Protein AF-A0AAW2Z4I3-F1 (afdb_monomer_lite)

Radius of gyration: 27.75 Å; chains: 1; bounding box: 62×58×87 Å

Foldseek 3Di:
DFDADWDFDPVPCLVVVVVPPDDPPDDDDDPPPADWQWDQDPVRDTDTDDDDDDDDDDPDQKHWHWDADPVRDIAIEIEGGEEFLVRCLVVCLPCVRIDDPLHDNDDDPRSLVRRLVVLLVSLVCCCPVVVHLAYEYEYADDPPRVVVSQCSNLPPDCDRSHQEYEYHNVQDFDWDWDQRNNHTHIYGYQGDDPQWDADWDFDADPVVSHTDDGPPQFDDDDDDDDLPVPDDPPDGGHGTDGDDPPDDDDPVVVVVVVVVQVVCCQQAVVVPPFGLFDFLFWAFLPDPDLLLVVQLLFLLLQVLVQVVCVVVVHARAQKEKDQSLQQDQPAPQNRVCSVVVGITRDGLNSLCVRRVDAAQDSPRGSLTHHFFFKFKFKWFLLLVQLVVLVLVVQCPPVVCVNPRNMHMHPQWDWDADPQADHSDADPSHRTYQIGGLNHGSVLDDRIHMYMYGQVVQSVVQCVCVVVVNPRHIFGHHPVRHGDPGTHGDSHHSSSSSSNSNNVCRVVVVNPPSRPPSCPPCCVNRVPRVVVVVPVVVPVPPDDDDDDDDDDVVPVVVVVVVVVVVVVD

InterPro domains:
  IPR006179 5'-Nucleotidase/apyrase [PTHR11575] (58-346)
  IPR029052 Metallo-dependent phosphatase-like [G3DSA:3.60.21.10] (2-268)
  IPR029052 Metallo-dependent phosphatase-like [SSF56300] (58-266)

Organism: NCBI:txid1008807

Secondary structure (DSSP, 8-state):
-----EEEPGGGHHHHHTT-TT-TTS--------S--PEEPTTS-EE-PPP---------SEEEEEEE-TTSPEEEEEEEEEE-HHHHHHHHTT-TTEEETT--SS--HHHHHHHHHHHHHHHHHHHHTS--SEEEEEEE--TTHHHHHHHHHHTT-SS-S-SEEE--SS--EEEEEEEETTEEEEEEEE-STTSEEE---EEEETTTTEEEEETTS-----S--S-GGG--TTPPPPSEEE--TTSPPPHHHHHHHHHHHHHHIIIIITTTT--TT-EEEEE----SSHHHHHHHHHHHHHHHHHHHHHHTTPPPPSEEEEETTTS----HHHHHHHHH-S-EEEEHHHHHHHS------S---TT--SSPEEEEEEEEHHHHHHHHHHHHHHHHSTTTHHHH-EEE-TTEEEEE-TTPBTT--STTBSEEEEEETTEEGGGS-SEEEEEEEHHHHHHHHHHHHHTTTSS----B-TT--B-SSPEEEEEEHHHHHHHHHHHHHHHT-TTTTTS-----HHHH-TTHHHHHHHHTTTGGG---------GGGTHHHHHHHHHHHS--

Sequence (568 aa):
MVLSNILFDEQCKHFEDITRPGSDDYIPSRASINKKKVIIGEDGSVTSPPQENKESSLIVPHVLKELTDSRGRTLKVGIIGMFGPNAAQFSAAYRKCIHFDSIKRKRSRKAWRDYVSKTKQVANDLRKKYNAHIIIMLAHSGEPEDNNLMTAIHKGEKKPIVDVHISSHTHHIYLIKKKVKGQNVYVHQAGPFATNLGVLQFEFDYTKGHITNLLNEQVPIKDHYYPAALSVPNQLYPIRLPITSDLQKDPEYDSLINKYRDMVDESFLQNVNFKYSSVIGEMPTNWTNKYQLAQYVNDCLLNETNAELMASNYDPIHVFIVALGAVRTEVPSLRASNVTGGPVTFQFSDAYRMLGIGYLTPEVSNTVLPGDPVSHFYIHRREFHAFVTAARLLAQLAPVKDRYTLSFSSSLDYKENKWGIPLLNNRFGKVYDLQINHVDYDHLPEFIHIGMPGWLTRFFSEIGEHTFGLINIYFRDRQGRRLQNAIRSDLRDYILFSKCIMKHTERGDLKESAHHAKLNVEQQYPEASSAEKTSLSDAAMAAATPEAAPEDVIDAALDDIQMTLLNQ

Structure (mmCIF, N/CA/C/O backbone):
data_AF-A0AAW2Z4I3-F1
#
_entry.id   AF-A0AAW2Z4I3-F1
#
loop_
_atom_site.group_PDB
_atom_site.id
_atom_site.type_symbol
_atom_site.label_atom_id
_atom_site.label_alt_id
_atom_site.label_comp_id
_atom_site.label_asym_id
_atom_site.label_entity_id
_atom_site.label_seq_id
_atom_site.pdbx_PDB_ins_code
_atom_site.Cartn_x
_atom_site.Cartn_y
_atom_site.Cartn_z
_atom_site.occupancy
_atom_site.B_iso_or_equiv
_atom_site.auth_seq_id
_atom_site.auth_comp_id
_atom_site.auth_asym_id
_atom_site.auth_atom_id
_atom_site.pdbx_PDB_model_num
ATOM 1 N N . MET A 1 1 ? -3.180 -8.024 17.837 1.00 25.75 1 MET A N 1
ATOM 2 C CA . MET A 1 1 ? -3.373 -8.464 16.437 1.00 25.75 1 MET A CA 1
ATOM 3 C C . MET A 1 1 ? -4.820 -8.871 16.250 1.00 25.75 1 MET A C 1
ATOM 5 O O . MET A 1 1 ? -5.333 -9.637 17.052 1.00 25.75 1 MET A O 1
ATOM 9 N N . VAL A 1 2 ? -5.485 -8.280 15.264 1.00 22.94 2 VAL A N 1
ATOM 10 C CA . VAL A 1 2 ? -6.930 -8.382 15.023 1.00 22.94 2 VAL A CA 1
ATOM 11 C C . VAL A 1 2 ? -7.123 -9.347 13.870 1.00 22.94 2 VAL A C 1
ATOM 13 O O . VAL A 1 2 ? -6.634 -9.082 12.777 1.00 22.94 2 VAL A O 1
ATOM 16 N N . LEU A 1 3 ? -7.803 -10.460 14.115 1.00 28.25 3 LEU A N 1
ATOM 17 C CA . LEU A 1 3 ? -8.168 -11.423 13.084 1.00 28.25 3 LEU A CA 1
ATOM 18 C C . LEU A 1 3 ? -9.689 -11.558 13.097 1.00 28.25 3 LEU A C 1
ATOM 20 O O . LEU A 1 3 ? -10.280 -11.908 14.114 1.00 28.25 3 LEU A O 1
ATOM 24 N N . SER A 1 4 ? -10.316 -11.226 11.973 1.00 30.27 4 SER A N 1
ATOM 25 C CA . SER A 1 4 ? -11.691 -11.614 11.653 1.00 30.27 4 SER A CA 1
ATOM 26 C C . SER A 1 4 ? -11.694 -12.959 10.928 1.00 30.27 4 SER A C 1
ATOM 28 O O . SER A 1 4 ? -10.653 -13.356 10.419 1.00 30.27 4 SER A O 1
ATOM 30 N N . ASN A 1 5 ? -12.866 -13.593 10.819 1.00 36.28 5 ASN A N 1
ATOM 31 C CA . ASN A 1 5 ? -13.158 -14.876 10.154 1.00 36.28 5 ASN A CA 1
ATOM 32 C C . ASN A 1 5 ? -12.351 -15.157 8.872 1.00 36.28 5 ASN A C 1
ATOM 34 O O . ASN A 1 5 ? -12.818 -14.899 7.760 1.00 36.28 5 ASN A O 1
ATOM 38 N N . ILE A 1 6 ? -11.157 -15.716 9.046 1.00 40.59 6 ILE A N 1
ATOM 39 C CA . ILE A 1 6 ? -10.349 -16.320 7.994 1.00 40.59 6 ILE A CA 1
ATOM 40 C C . ILE A 1 6 ? -10.514 -17.824 8.167 1.00 40.59 6 ILE A C 1
ATOM 42 O O . ILE A 1 6 ? -10.167 -18.366 9.216 1.00 40.59 6 ILE A O 1
ATOM 46 N N . LEU A 1 7 ? -11.077 -18.482 7.158 1.00 37.00 7 LEU A N 1
ATOM 47 C CA . LEU A 1 7 ? -11.065 -19.939 7.077 1.00 37.00 7 LEU A CA 1
ATOM 48 C C . LEU A 1 7 ? -9.800 -20.358 6.324 1.00 37.00 7 LEU A C 1
ATOM 50 O O . LEU A 1 7 ? -9.548 -19.849 5.230 1.00 37.00 7 LEU A O 1
ATOM 54 N N . PHE A 1 8 ? -9.023 -21.253 6.934 1.00 40.66 8 PHE A N 1
ATOM 55 C CA . PHE A 1 8 ? -7.874 -21.918 6.323 1.00 40.66 8 PHE A CA 1
ATOM 56 C C . PHE A 1 8 ? -8.314 -23.307 5.846 1.00 40.66 8 PHE A C 1
ATOM 58 O O . PHE A 1 8 ? -8.996 -24.017 6.581 1.00 40.66 8 PHE A O 1
ATOM 65 N N . ASP A 1 9 ? -7.960 -23.668 4.615 1.00 36.78 9 ASP A N 1
ATOM 66 C CA . ASP A 1 9 ? -8.245 -24.987 4.036 1.00 36.78 9 ASP A CA 1
ATOM 67 C C . ASP A 1 9 ? -7.184 -26.022 4.475 1.00 36.78 9 ASP A C 1
ATOM 69 O O . ASP A 1 9 ? -6.017 -25.661 4.656 1.00 36.78 9 ASP A O 1
ATOM 73 N N . GLU A 1 10 ? -7.541 -27.308 4.574 1.00 38.22 10 GLU A N 1
ATOM 74 C CA . GLU A 1 10 ? -6.614 -28.425 4.857 1.00 38.22 10 GLU A CA 1
ATOM 75 C C . GLU A 1 10 ? -5.487 -28.535 3.813 1.00 38.22 10 GLU A C 1
ATOM 77 O O . GLU A 1 10 ? -4.420 -29.086 4.092 1.00 38.22 10 GLU A O 1
ATOM 82 N N . GLN A 1 11 ? -5.674 -27.963 2.620 1.00 35.94 11 GLN A N 1
ATOM 83 C CA . GLN A 1 11 ? -4.635 -27.870 1.587 1.00 35.94 11 GLN A CA 1
ATOM 84 C C . GLN A 1 11 ? -3.520 -26.849 1.911 1.00 35.94 11 GLN A C 1
ATOM 86 O O . GLN A 1 11 ? -2.558 -26.729 1.155 1.00 35.94 11 GLN A O 1
ATOM 91 N N . CYS A 1 12 ? -3.599 -26.133 3.040 1.00 45.28 12 CYS A N 1
ATOM 92 C CA . CYS A 1 12 ? -2.652 -25.082 3.445 1.00 45.28 12 CYS A CA 1
ATOM 93 C C . CYS A 1 12 ? -1.564 -25.547 4.422 1.00 45.28 12 CYS A C 1
ATOM 95 O O . CYS A 1 12 ? -0.976 -24.713 5.115 1.00 45.28 12 CYS A O 1
ATOM 97 N N . LYS A 1 13 ? -1.266 -26.853 4.466 1.00 43.16 13 LYS A N 1
ATOM 98 C CA . LYS A 1 13 ? -0.277 -27.458 5.383 1.00 43.16 13 LYS A CA 1
ATOM 99 C C . LYS A 1 13 ? 1.101 -26.780 5.388 1.00 43.16 13 LYS A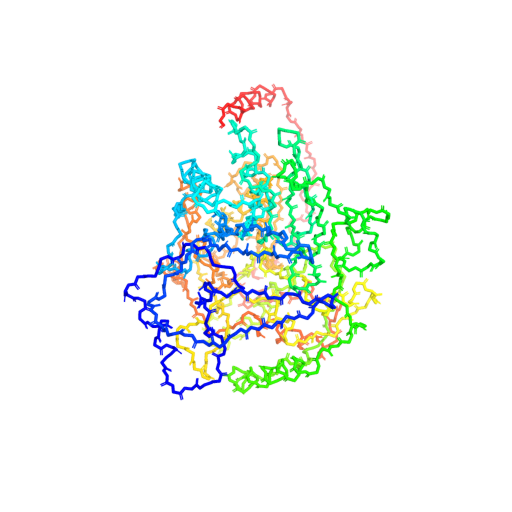 C 1
ATOM 101 O O . LYS A 1 13 ? 1.796 -26.849 6.389 1.00 43.16 13 LYS A O 1
ATOM 106 N N . HIS A 1 14 ? 1.479 -26.049 4.337 1.00 42.34 14 HIS A N 1
ATOM 107 C CA . HIS A 1 14 ? 2.747 -25.310 4.309 1.00 42.34 14 HIS A CA 1
ATOM 108 C C . HIS A 1 14 ? 2.856 -24.163 5.324 1.00 42.34 14 HIS A C 1
ATOM 110 O O . HIS A 1 14 ? 3.958 -23.896 5.785 1.00 42.34 14 HIS A O 1
ATOM 116 N N . PHE A 1 15 ? 1.760 -23.508 5.728 1.00 36.00 15 PHE A N 1
ATOM 117 C CA . PHE A 1 15 ? 1.852 -22.472 6.772 1.00 36.00 15 PHE A CA 1
ATOM 118 C C . PHE A 1 15 ? 2.006 -23.070 8.178 1.00 36.00 15 PHE A C 1
ATOM 120 O O . PHE A 1 15 ? 2.643 -22.451 9.024 1.00 36.00 15 PHE A O 1
ATOM 127 N N . GLU A 1 16 ? 1.478 -24.276 8.414 1.00 36.31 16 GLU A N 1
ATOM 128 C CA . GLU A 1 16 ? 1.738 -25.037 9.643 1.00 36.31 16 GLU A CA 1
ATOM 129 C C . GLU A 1 16 ? 3.142 -25.661 9.633 1.00 36.31 16 GLU A C 1
ATOM 131 O O . GLU A 1 16 ? 3.806 -25.692 10.670 1.00 36.31 16 GLU A O 1
ATOM 136 N N . ASP A 1 17 ? 3.641 -26.088 8.469 1.00 36.12 17 ASP A N 1
ATOM 137 C CA . ASP A 1 17 ? 4.962 -26.713 8.347 1.00 36.12 17 ASP A CA 1
ATOM 138 C C . ASP A 1 17 ? 6.124 -25.734 8.589 1.00 36.12 17 ASP A C 1
ATOM 140 O O . ASP A 1 17 ? 7.131 -26.132 9.173 1.00 36.12 17 ASP A O 1
ATOM 144 N N . ILE A 1 18 ? 5.959 -24.446 8.254 1.00 36.78 18 ILE A N 1
ATOM 145 C CA . ILE A 1 18 ? 6.906 -23.366 8.618 1.00 36.78 18 ILE A CA 1
ATOM 146 C C . ILE A 1 18 ? 6.910 -23.109 10.143 1.00 36.78 18 ILE A C 1
ATOM 148 O O . ILE A 1 18 ? 7.826 -22.491 10.676 1.00 36.78 18 ILE A O 1
ATOM 152 N N . THR A 1 19 ? 5.916 -23.627 10.872 1.00 36.47 19 THR A N 1
ATOM 153 C CA . THR A 1 19 ? 5.804 -23.532 12.338 1.00 36.47 19 THR A CA 1
ATOM 154 C C . THR A 1 19 ? 6.064 -24.861 13.057 1.00 36.47 19 THR A C 1
ATOM 156 O O . THR A 1 19 ? 5.694 -25.007 14.226 1.00 36.47 19 THR A O 1
ATOM 159 N N . ARG A 1 20 ? 6.690 -25.849 12.391 1.00 30.70 20 ARG A N 1
ATOM 160 C CA . ARG A 1 20 ? 7.043 -27.116 13.051 1.00 30.70 20 ARG A CA 1
ATOM 161 C C . ARG A 1 20 ? 7.963 -26.873 14.260 1.00 30.70 20 ARG A C 1
ATOM 163 O O . ARG A 1 20 ? 8.885 -26.064 14.172 1.00 30.70 20 ARG A O 1
ATOM 170 N N . PRO A 1 21 ? 7.751 -27.585 15.383 1.00 33.41 21 PRO A N 1
ATOM 171 C CA . PRO A 1 21 ? 8.553 -27.414 16.589 1.00 33.41 21 PRO A CA 1
ATOM 172 C C . PRO A 1 21 ? 9.991 -27.876 16.326 1.00 33.41 21 PRO A C 1
ATOM 174 O O . PRO A 1 21 ? 10.208 -29.032 15.965 1.00 33.41 21 PRO A O 1
ATOM 177 N N . GLY A 1 22 ? 10.955 -26.971 16.498 1.00 33.97 22 GLY A N 1
ATOM 178 C CA . GLY A 1 22 ? 12.381 -27.244 16.295 1.00 33.97 22 GLY A CA 1
ATOM 179 C C . GLY A 1 22 ? 13.272 -25.998 16.221 1.00 33.97 22 GLY A C 1
ATOM 180 O O . GLY A 1 22 ? 14.468 -26.108 16.462 1.00 33.97 22 GLY A O 1
ATOM 181 N N . SER A 1 23 ? 12.711 -24.814 15.953 1.00 31.11 23 SER A N 1
ATOM 182 C CA . SER A 1 23 ? 13.432 -23.535 16.029 1.00 31.11 23 SER A CA 1
ATOM 183 C C . SER A 1 23 ? 12.613 -22.501 16.807 1.00 31.11 23 SER A C 1
ATOM 185 O O . SER A 1 23 ? 11.679 -21.905 16.271 1.00 31.11 23 SER A O 1
ATOM 187 N N . ASP A 1 24 ? 12.956 -22.284 18.074 1.00 30.56 24 ASP A N 1
ATOM 188 C CA . ASP A 1 24 ? 12.254 -21.392 19.011 1.00 30.56 24 ASP A CA 1
ATOM 189 C C . ASP A 1 24 ? 12.453 -19.875 18.751 1.00 30.56 24 ASP A C 1
ATOM 191 O O . ASP A 1 24 ? 12.135 -19.061 19.613 1.00 30.56 24 ASP A O 1
ATOM 195 N N . ASP A 1 25 ? 12.934 -19.445 17.577 1.00 29.77 25 ASP A N 1
ATOM 196 C CA . ASP A 1 25 ? 13.462 -18.075 17.398 1.00 29.77 25 ASP A CA 1
ATOM 197 C C . ASP A 1 25 ? 12.685 -17.122 16.461 1.00 29.77 25 ASP A C 1
ATOM 199 O O . ASP A 1 25 ? 13.141 -16.003 16.230 1.00 29.77 25 ASP A O 1
ATOM 203 N N . TYR A 1 26 ? 11.495 -17.470 15.953 1.00 24.41 26 TYR A N 1
ATOM 204 C CA . TYR A 1 26 ? 10.751 -16.572 15.044 1.00 24.41 26 TYR A CA 1
ATOM 205 C C . TYR A 1 26 ? 9.257 -16.434 15.431 1.00 24.41 26 TYR A C 1
ATOM 207 O O . TYR A 1 26 ? 8.407 -17.265 15.129 1.00 24.41 26 TYR A O 1
ATOM 215 N N . ILE A 1 27 ? 8.967 -15.358 16.169 1.00 28.09 27 ILE A N 1
ATOM 216 C CA . ILE A 1 27 ? 7.712 -14.905 16.820 1.00 28.09 27 ILE A CA 1
ATOM 217 C C . ILE A 1 27 ? 6.487 -14.755 15.864 1.00 28.09 27 ILE A C 1
ATOM 219 O O . ILE A 1 27 ? 6.697 -14.424 14.699 1.00 28.09 27 ILE A O 1
ATOM 223 N N . PRO A 1 28 ? 5.197 -14.780 16.320 1.00 32.66 28 PRO A N 1
ATOM 224 C CA . PRO A 1 28 ? 4.605 -15.341 17.541 1.00 32.66 28 PRO A CA 1
ATOM 225 C C . PRO A 1 28 ? 3.479 -16.366 17.287 1.00 32.66 28 PRO A C 1
ATOM 227 O O . PRO A 1 28 ? 2.536 -16.156 16.519 1.00 32.66 28 PRO A O 1
ATOM 230 N N . SER A 1 29 ? 3.471 -17.384 18.142 1.00 33.09 29 SER A N 1
ATOM 231 C CA . SER A 1 29 ? 2.272 -18.111 18.548 1.00 33.09 29 SER A CA 1
ATOM 232 C C . SER A 1 29 ? 1.391 -17.264 19.494 1.00 33.09 29 SER A C 1
ATOM 234 O O . SER A 1 29 ? 1.895 -16.439 20.253 1.00 33.09 29 SER A O 1
ATOM 236 N N . ARG A 1 30 ? 0.075 -17.560 19.498 1.00 32.84 30 ARG A N 1
ATOM 237 C CA . ARG A 1 30 ? -1.005 -17.183 20.458 1.00 32.84 30 ARG A CA 1
ATOM 238 C C . ARG A 1 30 ? -2.058 -16.178 19.967 1.00 32.84 30 ARG A C 1
ATOM 240 O O . ARG A 1 30 ? -2.113 -15.030 20.395 1.00 32.84 30 ARG A O 1
ATOM 247 N N . ALA A 1 31 ? -3.040 -16.709 19.235 1.00 26.02 31 ALA A N 1
ATOM 248 C CA . ALA A 1 31 ? -4.414 -16.189 19.181 1.00 26.02 31 ALA A CA 1
ATOM 249 C C . ALA A 1 31 ? -5.385 -17.007 20.069 1.00 26.02 31 ALA A C 1
ATOM 251 O O . ALA A 1 31 ? -6.574 -17.097 19.786 1.00 26.02 31 ALA A O 1
ATOM 252 N N . SER A 1 32 ? -4.888 -17.625 21.148 1.00 28.00 32 SER A N 1
ATOM 253 C CA . SER A 1 32 ? -5.663 -18.524 22.020 1.00 28.00 32 SER A CA 1
ATOM 254 C C . SER A 1 32 ? -5.699 -18.057 23.482 1.00 28.00 32 SER A C 1
ATOM 256 O O . SER A 1 32 ? -5.474 -18.841 24.400 1.00 28.00 32 SER A O 1
ATOM 258 N N . ILE A 1 33 ? -5.961 -16.769 23.725 1.00 33.91 33 ILE A N 1
ATOM 259 C CA . ILE A 1 33 ? -6.244 -16.265 25.081 1.00 33.91 33 ILE A CA 1
ATOM 260 C C . ILE A 1 33 ? -7.664 -15.697 25.117 1.00 33.91 33 ILE A C 1
ATOM 262 O O . ILE A 1 33 ? -7.892 -14.506 25.332 1.00 33.91 33 ILE A O 1
ATOM 266 N N . ASN A 1 34 ? -8.639 -16.576 24.901 1.00 36.44 34 ASN A N 1
ATOM 267 C CA . ASN A 1 34 ? -9.998 -16.334 25.360 1.00 36.44 34 ASN A CA 1
ATOM 268 C C . ASN A 1 34 ? -10.121 -16.901 26.774 1.00 36.44 34 ASN A C 1
ATOM 270 O O . ASN A 1 34 ? -9.769 -18.053 26.996 1.00 36.44 34 ASN A O 1
ATOM 274 N N . LYS A 1 35 ? -10.633 -16.079 27.701 1.00 33.66 35 LYS A N 1
ATOM 275 C CA . LYS A 1 35 ? -10.813 -16.329 29.150 1.00 33.66 35 LYS A CA 1
ATOM 276 C C . LYS A 1 35 ? -9.647 -15.990 30.100 1.00 33.66 35 LYS A C 1
ATOM 278 O O . LYS A 1 35 ? -9.482 -16.659 31.112 1.00 33.66 35 LYS A O 1
ATOM 283 N N . LYS A 1 36 ? -8.890 -14.907 29.878 1.00 39.25 36 LYS A N 1
ATOM 284 C CA . LYS A 1 36 ? -8.096 -14.311 30.977 1.00 39.25 36 LYS A CA 1
ATOM 285 C C . LYS A 1 36 ? -8.779 -13.070 31.544 1.00 39.25 36 LYS A C 1
ATOM 287 O O . LYS A 1 36 ? -8.996 -12.098 30.821 1.00 39.25 36 LYS A O 1
ATOM 292 N N . LYS A 1 37 ? -9.114 -13.140 32.835 1.00 36.94 37 LYS A N 1
ATOM 293 C CA . LYS A 1 37 ? -9.505 -12.008 33.680 1.00 36.94 37 LYS A CA 1
ATOM 294 C C . LYS A 1 37 ? -8.269 -11.112 33.810 1.00 36.94 37 LYS A C 1
ATOM 296 O O . LYS A 1 37 ? -7.240 -11.574 34.292 1.00 36.94 37 LYS A O 1
ATOM 301 N N . VAL A 1 38 ? -8.345 -9.894 33.286 1.00 41.69 38 VAL A N 1
ATOM 302 C CA . VAL A 1 38 ? -7.275 -8.894 33.390 1.00 41.69 38 VAL A CA 1
ATOM 303 C C . VAL A 1 38 ? -7.612 -8.025 34.592 1.00 41.69 38 VAL A C 1
ATOM 305 O O . VAL A 1 38 ? -8.700 -7.455 34.635 1.00 41.69 38 VAL A O 1
ATOM 308 N N . ILE A 1 39 ? -6.720 -7.972 35.578 1.00 39.84 39 ILE A N 1
ATOM 309 C CA . ILE A 1 39 ? -6.854 -7.082 36.733 1.00 39.84 39 ILE A CA 1
ATOM 310 C C . ILE A 1 39 ? -5.993 -5.856 36.436 1.00 39.84 39 ILE A C 1
ATOM 312 O O . ILE A 1 39 ? -4.808 -6.009 36.142 1.00 39.84 39 ILE A O 1
ATOM 316 N N . ILE A 1 40 ? -6.610 -4.674 36.457 1.00 39.66 40 ILE A N 1
ATOM 317 C CA . ILE A 1 40 ? -5.924 -3.387 36.316 1.00 39.66 40 ILE A CA 1
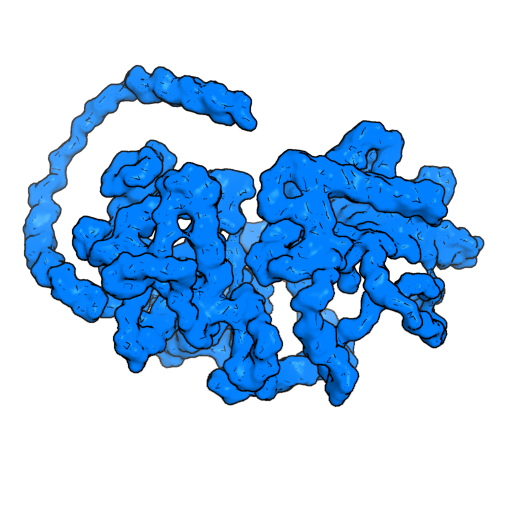ATOM 318 C C . ILE A 1 40 ? -5.812 -2.798 37.722 1.00 39.66 40 ILE A C 1
ATOM 320 O O . ILE A 1 40 ? -6.838 -2.602 38.377 1.00 39.66 40 ILE A O 1
ATOM 324 N N . GLY A 1 41 ? -4.583 -2.582 38.191 1.00 39.00 41 GLY A N 1
ATOM 325 C CA . GLY A 1 41 ? -4.310 -1.908 39.461 1.00 39.00 41 GLY A CA 1
ATOM 326 C C . GLY A 1 41 ? -4.671 -0.420 39.413 1.00 39.00 41 GLY A C 1
ATOM 327 O O . GLY A 1 41 ? -4.829 0.157 38.339 1.00 39.00 41 GLY A O 1
ATOM 328 N N . GLU A 1 42 ? -4.784 0.223 40.577 1.00 35.50 42 GLU A N 1
ATOM 329 C CA . GLU A 1 42 ? -5.077 1.666 40.682 1.00 35.50 42 GLU A CA 1
ATOM 330 C C . GLU A 1 42 ? -3.980 2.559 40.062 1.00 35.50 42 GLU A C 1
ATOM 332 O O . GLU A 1 42 ? -4.225 3.727 39.770 1.00 35.50 42 GLU A O 1
ATOM 337 N N . ASP A 1 43 ? -2.802 1.993 39.790 1.00 36.66 43 ASP A N 1
ATOM 338 C CA . ASP A 1 43 ? -1.652 2.602 39.112 1.00 36.66 43 ASP A CA 1
ATOM 339 C C . ASP A 1 43 ? -1.558 2.266 37.607 1.00 36.66 43 ASP A C 1
ATOM 341 O O . ASP A 1 43 ? -0.625 2.693 36.928 1.00 36.66 43 ASP A O 1
ATOM 345 N N . GLY A 1 44 ? -2.506 1.492 37.069 1.00 37.22 44 GLY A N 1
ATOM 346 C CA . GLY A 1 44 ? -2.496 1.035 35.677 1.00 37.22 44 GLY A CA 1
ATOM 347 C C . GLY A 1 44 ? -1.666 -0.227 35.407 1.00 37.22 44 GLY A C 1
ATOM 348 O O . GLY A 1 44 ? -1.549 -0.625 34.245 1.00 37.22 44 GLY A O 1
ATOM 349 N N . SER A 1 45 ? -1.121 -0.894 36.430 1.00 32.88 45 SER A N 1
ATOM 350 C CA . SER A 1 45 ? -0.380 -2.153 36.264 1.00 32.88 45 SER A CA 1
ATOM 351 C C . SER A 1 45 ? -1.292 -3.330 35.869 1.00 32.88 45 SER A C 1
ATOM 353 O O . SER A 1 45 ? -2.446 -3.428 36.296 1.00 32.88 45 SER A O 1
ATOM 355 N N . VAL A 1 46 ? -0.780 -4.236 35.022 1.00 38.53 46 VAL A N 1
ATOM 356 C CA . VAL A 1 46 ? -1.522 -5.382 34.462 1.00 38.53 46 VAL A CA 1
ATOM 357 C C . VAL A 1 46 ? -0.861 -6.699 34.869 1.00 38.53 46 VAL A C 1
ATOM 359 O O . VAL A 1 46 ? 0.293 -6.942 34.527 1.00 38.53 46 VAL A O 1
ATOM 362 N N . THR A 1 47 ? -1.601 -7.599 35.528 1.00 36.47 47 THR A N 1
ATOM 363 C CA . THR A 1 47 ? -1.119 -8.954 35.877 1.00 36.47 47 THR A CA 1
ATOM 364 C C . THR A 1 47 ? -1.988 -10.057 35.259 1.00 36.47 47 THR A C 1
ATOM 366 O O . THR A 1 47 ? -3.196 -9.897 35.069 1.00 36.47 47 THR A O 1
ATOM 369 N N . SER A 1 48 ? -1.361 -11.183 34.888 1.00 37.41 48 SER A N 1
ATOM 370 C CA . SER A 1 48 ? -2.003 -12.324 34.208 1.00 37.41 48 SER A CA 1
ATOM 371 C C . SER A 1 48 ? -1.820 -13.633 34.996 1.00 37.41 48 SER A C 1
ATOM 373 O O . SER A 1 48 ? -0.693 -13.921 35.386 1.00 37.41 48 SER A O 1
ATOM 375 N N . PRO A 1 49 ? -2.858 -14.479 35.162 1.00 40.94 49 PRO A N 1
ATOM 376 C CA . PRO A 1 49 ? -2.724 -15.776 35.836 1.00 40.94 49 PRO A CA 1
ATOM 377 C C . PRO A 1 49 ? -2.123 -16.890 34.935 1.00 40.94 49 PRO A C 1
ATOM 379 O O . PRO A 1 49 ? -2.061 -16.714 33.699 1.00 40.94 49 PRO A O 1
ATOM 382 N N . PRO A 1 50 ? -1.693 -18.035 35.528 1.00 38.34 50 PRO A N 1
ATOM 383 C CA . PRO A 1 50 ? -0.993 -19.134 34.845 1.00 38.34 50 PRO A CA 1
ATOM 384 C C . PRO A 1 50 ? -1.856 -19.841 33.789 1.00 38.34 50 PRO A C 1
ATOM 386 O O . PRO A 1 50 ? -3.078 -19.716 33.780 1.00 38.34 50 PRO A O 1
ATOM 389 N N . GLN A 1 51 ? -1.213 -20.532 32.843 1.00 37.81 51 GLN A N 1
ATOM 390 C CA . GLN A 1 51 ? -1.867 -21.135 31.675 1.00 37.81 51 GLN A CA 1
ATOM 391 C C . GLN A 1 51 ? -2.462 -22.519 31.960 1.00 37.81 51 GLN A C 1
ATOM 393 O O . GLN A 1 51 ? -1.752 -23.397 32.434 1.00 37.81 51 GLN A O 1
ATOM 398 N N . GLU A 1 52 ? -3.711 -22.733 31.543 1.00 34.72 52 GLU A N 1
ATOM 399 C CA . GLU A 1 52 ? -4.321 -24.060 31.387 1.00 34.72 52 GLU A CA 1
ATOM 400 C C . GLU A 1 52 ? -4.496 -24.440 29.905 1.00 34.72 52 GLU A C 1
ATOM 402 O O . GLU A 1 52 ? -4.422 -23.593 29.009 1.00 34.72 52 GLU A O 1
ATOM 407 N N . ASN A 1 53 ? -4.648 -25.747 29.684 1.00 37.94 53 ASN A N 1
ATOM 408 C CA . ASN A 1 53 ? -4.285 -26.505 28.486 1.00 37.94 53 ASN A CA 1
ATOM 409 C C . ASN A 1 53 ? -5.094 -26.257 27.197 1.00 37.94 53 ASN A C 1
ATOM 411 O O . ASN A 1 53 ? -6.239 -25.815 27.197 1.00 37.94 53 ASN A O 1
ATOM 415 N N . LYS A 1 54 ? -4.415 -26.601 26.091 1.00 53.53 54 LYS A N 1
ATOM 416 C CA . LYS A 1 54 ? -4.781 -26.500 24.670 1.00 53.53 54 LYS A CA 1
ATOM 417 C C . LYS A 1 54 ? -6.003 -27.351 24.287 1.00 53.53 54 LYS A C 1
ATOM 419 O O . LYS A 1 54 ? -5.923 -28.572 24.320 1.00 53.53 54 LYS A O 1
ATOM 424 N N . GLU A 1 55 ? -7.029 -26.702 23.743 1.00 36.91 55 GLU A N 1
ATOM 425 C CA . GLU A 1 55 ? -7.941 -27.289 22.752 1.00 36.91 55 GLU A CA 1
ATOM 426 C C . GLU A 1 55 ? -7.997 -26.389 21.507 1.00 36.91 55 GLU A C 1
ATOM 428 O O . GLU A 1 55 ? -7.792 -25.177 21.590 1.00 36.91 55 GLU A O 1
ATOM 433 N N . SER A 1 56 ? -8.196 -27.038 20.356 1.00 36.88 56 SER A N 1
ATOM 434 C CA . SER A 1 56 ? -8.117 -26.566 18.964 1.00 36.88 56 SER A CA 1
ATOM 435 C C . SER A 1 56 ? -8.363 -25.070 18.716 1.00 36.88 56 SER A C 1
ATOM 437 O O . SER A 1 56 ? -9.346 -24.493 19.182 1.00 36.88 56 SER A O 1
ATOM 439 N N . SER A 1 57 ? -7.499 -24.466 17.896 1.00 39.25 57 SER A N 1
ATOM 440 C CA . SER A 1 57 ? -7.520 -23.073 17.438 1.00 39.25 57 SER A CA 1
ATOM 441 C C . SER A 1 57 ? -8.810 -22.687 16.699 1.00 39.25 57 SER A C 1
ATOM 443 O O . SER A 1 57 ? -8.847 -22.596 15.475 1.00 39.25 57 SER A O 1
ATOM 445 N N . LEU A 1 58 ? -9.870 -22.394 17.448 1.00 43.03 58 LEU A N 1
ATOM 446 C CA . LEU A 1 58 ? -11.046 -21.690 16.951 1.00 43.03 58 LEU A CA 1
ATOM 447 C C . LEU A 1 58 ? -10.744 -20.188 16.949 1.00 43.03 58 LEU A C 1
ATOM 449 O O . LEU A 1 58 ? -10.834 -19.517 17.979 1.00 43.03 58 LEU A O 1
ATOM 453 N N . ILE A 1 59 ? -10.374 -19.651 15.785 1.00 54.09 59 ILE A N 1
ATOM 454 C CA . ILE A 1 59 ? -10.419 -18.205 15.544 1.00 54.09 59 ILE A CA 1
ATOM 455 C C . ILE A 1 59 ? -11.879 -17.783 15.728 1.00 54.09 59 ILE A C 1
ATOM 457 O O . ILE A 1 59 ? -12.738 -18.111 14.911 1.00 54.09 59 ILE A O 1
ATOM 461 N N . VAL A 1 60 ? -12.179 -17.091 16.825 1.00 58.34 60 VAL A N 1
ATOM 462 C CA . VAL A 1 60 ? -13.527 -16.580 17.088 1.00 58.34 60 VAL A CA 1
ATOM 463 C C . VAL A 1 60 ? -13.679 -15.161 16.525 1.00 58.34 60 VAL A C 1
ATOM 465 O O . VAL A 1 60 ? -12.776 -14.343 16.694 1.00 58.34 60 VAL A O 1
ATOM 468 N N . PRO A 1 61 ? -14.827 -14.816 15.905 1.00 69.62 61 PRO A N 1
ATOM 469 C CA . PRO A 1 61 ? -15.053 -13.491 15.308 1.00 69.62 61 PRO A CA 1
ATOM 470 C C . PRO A 1 61 ? -15.086 -12.340 16.316 1.00 69.62 61 PRO A C 1
ATOM 472 O O . PRO A 1 61 ? -15.139 -11.170 15.928 1.00 69.62 61 PRO A O 1
ATOM 475 N N . HIS A 1 62 ? -15.166 -12.660 17.605 1.00 83.75 62 HIS A N 1
ATOM 476 C CA . HIS A 1 62 ? -15.359 -11.690 18.661 1.00 83.75 62 HIS A CA 1
ATOM 477 C C . HIS A 1 62 ? -14.685 -12.114 19.962 1.00 83.75 62 HIS A C 1
ATOM 479 O O . HIS A 1 62 ? -14.462 -13.295 20.217 1.00 83.75 62 HIS A O 1
ATOM 485 N N . VAL A 1 63 ? -14.423 -11.129 20.813 1.00 88.94 63 VAL A N 1
ATOM 486 C CA . VAL A 1 63 ? -13.885 -11.296 22.163 1.00 88.94 63 VAL A CA 1
ATOM 487 C C . VAL A 1 63 ? -14.782 -10.541 23.136 1.00 88.94 63 VAL A C 1
ATOM 489 O O . VAL A 1 63 ? -15.214 -9.430 22.844 1.00 88.94 63 VAL A O 1
ATOM 492 N N . LEU A 1 64 ? -15.047 -11.121 24.306 1.00 89.81 64 LEU A N 1
ATOM 493 C CA . LEU A 1 64 ? -15.662 -10.412 25.427 1.00 89.81 64 LEU A CA 1
ATOM 494 C C . LEU A 1 64 ? -14.577 -10.069 26.451 1.00 89.81 64 LEU A C 1
ATOM 496 O O . LEU A 1 64 ? -13.817 -10.942 26.876 1.00 89.81 64 LEU A O 1
ATOM 500 N N . LYS A 1 65 ? -14.502 -8.803 26.847 1.00 92.50 65 LYS A N 1
ATOM 501 C CA . LYS A 1 65 ? -13.643 -8.319 27.929 1.00 92.50 65 LYS A CA 1
ATOM 502 C C . LYS A 1 65 ? -14.504 -7.800 29.066 1.00 92.50 65 LYS A C 1
ATOM 504 O O . LYS A 1 65 ? -15.504 -7.135 28.830 1.00 92.50 65 LYS A O 1
ATOM 509 N N . GLU A 1 66 ? -14.109 -8.102 30.291 1.00 93.69 66 GLU A N 1
ATOM 510 C CA . GLU A 1 66 ? -14.756 -7.589 31.493 1.00 93.69 66 GLU A CA 1
ATOM 511 C C . GLU A 1 66 ? -13.768 -6.672 32.203 1.00 93.69 66 GLU A C 1
ATOM 513 O O . GLU A 1 66 ? -12.622 -7.057 32.437 1.00 93.69 66 GLU A O 1
ATOM 518 N N . LEU A 1 67 ? -14.207 -5.452 32.492 1.00 90.62 67 LEU A N 1
ATOM 519 C CA . LEU A 1 67 ? -13.455 -4.443 33.224 1.00 90.62 67 LEU A CA 1
ATOM 520 C C . LEU A 1 67 ? -14.206 -4.179 34.521 1.00 90.62 67 LEU A C 1
ATOM 522 O O . LEU A 1 67 ? -15.401 -3.904 34.477 1.00 90.62 67 LEU A O 1
ATOM 526 N N . THR A 1 68 ? -13.536 -4.270 35.661 1.00 90.50 68 THR A N 1
ATOM 527 C CA . THR A 1 68 ? -14.156 -4.003 36.962 1.00 90.50 68 THR A CA 1
ATOM 528 C C . THR A 1 68 ? -13.550 -2.739 37.540 1.00 90.50 68 THR A C 1
ATOM 530 O O . THR A 1 68 ? -12.330 -2.603 37.553 1.00 90.50 68 THR A O 1
ATOM 533 N N . ASP A 1 69 ? -14.394 -1.809 37.979 1.00 84.00 69 ASP A N 1
ATOM 534 C CA . ASP A 1 69 ? -13.926 -0.596 38.646 1.00 84.00 69 ASP A CA 1
ATOM 535 C C . ASP A 1 69 ? -13.624 -0.833 40.135 1.00 84.00 69 ASP A C 1
ATOM 537 O O . ASP A 1 69 ? -13.927 -1.888 40.696 1.00 84.00 69 ASP A O 1
ATOM 541 N N . SER A 1 70 ? -13.057 0.174 40.802 1.00 86.38 70 SER A N 1
ATOM 542 C CA . SER A 1 70 ? -12.725 0.119 42.234 1.00 86.38 70 SER A CA 1
ATOM 543 C C . SER A 1 70 ? -13.938 -0.088 43.153 1.00 86.38 70 SER A C 1
ATOM 545 O O . SER A 1 70 ? -13.778 -0.450 44.314 1.00 86.38 70 SER A O 1
ATOM 547 N N . ARG A 1 71 ? -15.165 0.102 42.649 1.00 88.00 71 ARG A N 1
ATOM 548 C CA . ARG A 1 71 ? -16.423 -0.128 43.380 1.00 88.00 71 ARG A CA 1
ATOM 549 C C . ARG A 1 71 ? -17.019 -1.509 43.098 1.00 88.00 71 ARG A C 1
ATOM 551 O O . ARG A 1 71 ? -18.136 -1.787 43.531 1.00 88.00 71 ARG A O 1
ATOM 558 N N . GLY A 1 72 ? -16.317 -2.361 42.351 1.00 89.44 72 GLY A N 1
ATOM 559 C CA . GLY A 1 72 ? -16.764 -3.705 41.995 1.00 89.44 72 GLY A CA 1
ATOM 560 C C . GLY A 1 72 ? -17.805 -3.753 40.873 1.00 89.44 72 GLY A C 1
ATOM 561 O O . GLY A 1 72 ? -18.357 -4.823 40.612 1.00 89.44 72 GLY A O 1
ATOM 562 N N . ARG A 1 73 ? -18.094 -2.639 40.186 1.00 90.62 73 ARG A N 1
ATOM 563 C CA . ARG A 1 73 ? -19.014 -2.639 39.036 1.00 90.62 73 ARG A CA 1
ATOM 564 C C . ARG A 1 73 ? -18.287 -3.176 37.813 1.00 90.62 73 ARG A C 1
ATOM 566 O O . ARG A 1 73 ? -17.189 -2.728 37.497 1.00 90.62 73 ARG A O 1
ATOM 573 N N . THR A 1 74 ? -18.922 -4.103 37.102 1.00 93.12 74 THR A N 1
ATOM 574 C CA . THR A 1 74 ? -18.336 -4.733 35.914 1.00 93.12 74 THR A CA 1
ATOM 575 C C . THR A 1 74 ? -18.909 -4.153 34.624 1.00 93.12 74 THR A C 1
ATOM 577 O O . THR A 1 74 ? -20.114 -4.188 34.375 1.00 93.12 74 THR A O 1
ATOM 580 N N . LEU A 1 75 ? -18.024 -3.682 33.753 1.00 94.19 75 LEU A N 1
ATOM 581 C CA . LEU A 1 75 ? -18.290 -3.278 32.384 1.00 94.19 75 LEU A CA 1
ATOM 582 C C . LEU A 1 75 ? -17.889 -4.400 31.418 1.00 94.19 75 LEU A C 1
ATOM 584 O O . LEU A 1 75 ? -16.719 -4.766 31.327 1.00 94.19 75 LEU A O 1
ATOM 588 N N . LYS A 1 76 ? -18.852 -4.932 30.662 1.00 95.38 76 LYS A N 1
ATOM 589 C CA . LYS A 1 76 ? -18.613 -5.933 29.623 1.00 95.38 76 LYS A CA 1
ATOM 590 C C . LYS A 1 76 ? -18.451 -5.255 28.265 1.00 95.38 76 LYS A C 1
ATOM 592 O O . LYS A 1 76 ? -19.374 -4.600 27.785 1.00 95.38 76 LYS A O 1
ATOM 597 N N . VAL A 1 77 ? -17.301 -5.431 27.634 1.00 96.12 77 VAL A N 1
ATOM 598 C CA . VAL A 1 77 ? -16.956 -4.868 26.327 1.00 96.12 77 VAL A CA 1
ATOM 599 C C . VAL A 1 77 ? -16.837 -6.006 25.321 1.00 96.12 77 VAL A C 1
ATOM 601 O O . VAL A 1 77 ? -15.952 -6.854 25.422 1.00 96.12 77 VAL A O 1
ATOM 604 N N . GLY A 1 78 ? -17.745 -6.040 24.353 1.00 96.00 78 GLY A N 1
ATOM 605 C CA . GLY A 1 78 ? -17.656 -6.925 23.201 1.00 96.00 78 GLY A CA 1
ATOM 606 C C . GLY A 1 78 ? -16.783 -6.292 22.123 1.00 96.00 78 GLY A C 1
ATOM 607 O O . GLY A 1 78 ? -16.988 -5.137 21.768 1.00 96.00 78 GLY A O 1
ATOM 608 N N . ILE A 1 79 ? -15.821 -7.037 21.594 1.00 95.25 79 ILE A N 1
ATOM 609 C CA . ILE A 1 79 ? -14.929 -6.603 20.519 1.00 95.25 79 ILE A CA 1
ATOM 610 C C . ILE A 1 79 ? -15.168 -7.511 19.320 1.00 95.25 79 ILE A C 1
ATOM 612 O O . ILE A 1 79 ? -15.067 -8.727 19.452 1.00 95.25 79 ILE A O 1
ATOM 616 N N . ILE A 1 80 ? -15.471 -6.934 18.162 1.00 92.69 80 ILE A N 1
ATOM 617 C CA . ILE A 1 80 ? -15.695 -7.650 16.903 1.00 92.69 80 ILE A CA 1
ATOM 618 C C . ILE A 1 80 ? -14.512 -7.376 15.982 1.00 92.69 80 ILE A C 1
ATOM 620 O O . ILE A 1 80 ? -14.201 -6.215 15.727 1.00 92.69 80 ILE A O 1
ATOM 624 N N . GLY A 1 81 ? -13.874 -8.426 15.466 1.00 87.81 81 GLY A N 1
ATOM 625 C CA . GLY A 1 81 ? -12.861 -8.298 14.420 1.00 87.81 81 GLY A CA 1
ATOM 626 C C . GLY A 1 81 ? -13.509 -8.315 13.040 1.00 87.81 81 GLY A C 1
ATOM 627 O O . GLY A 1 81 ? -14.286 -9.225 12.744 1.00 87.81 81 GLY A O 1
ATOM 628 N N . MET A 1 82 ? -13.178 -7.353 12.176 1.00 83.69 82 MET A N 1
ATOM 629 C CA . MET A 1 82 ? -13.706 -7.280 10.807 1.00 83.69 82 MET A CA 1
ATOM 630 C C . MET A 1 82 ? -12.632 -6.963 9.761 1.00 83.69 82 MET A C 1
ATOM 632 O O . MET A 1 82 ? -11.627 -6.314 10.046 1.00 83.69 82 MET A O 1
ATOM 636 N N . PHE A 1 83 ? -12.873 -7.392 8.524 1.00 83.81 83 PHE A N 1
ATOM 637 C CA . PHE A 1 83 ? -12.059 -7.044 7.362 1.00 83.81 83 PHE A CA 1
ATOM 638 C C . PHE A 1 83 ? -12.961 -6.401 6.312 1.00 83.81 83 PHE A C 1
ATOM 640 O O . PHE A 1 83 ? -13.968 -6.994 5.925 1.00 83.81 83 PHE A O 1
ATOM 647 N N . GLY A 1 84 ? -12.628 -5.187 5.883 1.00 83.75 84 GLY A N 1
ATOM 648 C CA . GLY A 1 84 ? -13.431 -4.443 4.920 1.00 83.75 84 GLY A CA 1
ATOM 649 C C . GLY A 1 84 ? -13.444 -5.106 3.537 1.00 83.75 84 GLY A C 1
ATOM 650 O O . GLY A 1 84 ? -12.418 -5.660 3.134 1.00 83.75 84 GLY A O 1
ATOM 651 N N . PRO A 1 85 ? -14.553 -5.054 2.771 1.00 80.38 85 PRO A N 1
ATOM 652 C CA . PRO A 1 85 ? -14.621 -5.568 1.400 1.00 80.38 85 PRO A CA 1
ATOM 653 C C . PRO A 1 85 ? -13.478 -5.113 0.490 1.00 80.38 85 PRO A C 1
ATOM 655 O O . PRO A 1 85 ? -12.944 -5.925 -0.269 1.00 80.38 85 PRO A O 1
ATOM 658 N N . ASN A 1 86 ? -13.072 -3.844 0.579 1.00 77.44 86 ASN A N 1
ATOM 659 C CA . ASN A 1 86 ? -11.941 -3.332 -0.195 1.00 77.44 86 ASN A CA 1
ATOM 660 C C . ASN A 1 86 ? -10.631 -4.031 0.189 1.00 77.44 86 ASN A C 1
ATOM 662 O O . ASN A 1 86 ? -9.939 -4.562 -0.680 1.00 77.44 86 ASN A O 1
ATOM 666 N N . ALA A 1 87 ? -10.317 -4.085 1.482 1.00 79.88 87 ALA A N 1
ATOM 667 C CA . ALA A 1 87 ? -9.111 -4.738 1.972 1.00 79.88 87 ALA A CA 1
ATOM 668 C C . ALA A 1 87 ? -9.097 -6.239 1.655 1.00 79.88 87 ALA A C 1
ATOM 670 O O . ALA A 1 87 ? -8.077 -6.776 1.215 1.00 79.88 87 ALA A O 1
ATOM 671 N N . ALA A 1 88 ? -10.237 -6.910 1.838 1.00 78.44 88 ALA A N 1
ATOM 672 C CA . ALA A 1 88 ? -10.425 -8.328 1.545 1.00 78.44 88 ALA A CA 1
ATOM 673 C C . ALA A 1 88 ? -10.108 -8.639 0.089 1.00 78.44 88 ALA A C 1
ATOM 675 O O . ALA A 1 88 ? -9.416 -9.613 -0.187 1.00 78.44 88 ALA A O 1
ATOM 676 N N . GLN A 1 89 ? -10.565 -7.797 -0.838 1.00 74.31 89 GLN A N 1
ATOM 677 C CA . GLN A 1 89 ? -10.292 -7.968 -2.259 1.00 74.31 89 GLN A CA 1
ATOM 678 C C . GLN A 1 89 ? -8.787 -7.915 -2.552 1.00 74.31 89 GLN A C 1
ATOM 680 O O . GLN A 1 89 ? -8.266 -8.823 -3.201 1.00 74.31 89 GLN A O 1
ATOM 685 N N . PHE A 1 90 ? -8.081 -6.907 -2.026 1.00 72.62 90 PHE A N 1
ATOM 686 C CA . PHE A 1 90 ? -6.629 -6.796 -2.195 1.00 72.62 90 PHE A CA 1
ATOM 687 C C . PHE A 1 90 ? -5.882 -7.973 -1.559 1.00 72.62 90 PHE A C 1
ATOM 689 O O . PHE A 1 90 ? -4.923 -8.471 -2.136 1.00 72.62 90 PHE A O 1
ATOM 696 N N . SER A 1 91 ? -6.335 -8.472 -0.408 1.00 74.62 91 SER A N 1
ATOM 697 C CA . SER A 1 91 ? -5.712 -9.628 0.246 1.00 74.62 91 SER A CA 1
ATOM 698 C C . SER A 1 91 ? -5.979 -10.947 -0.504 1.00 74.62 91 SER A C 1
ATOM 700 O O . SER A 1 91 ? -5.059 -11.730 -0.755 1.00 74.62 91 SER A O 1
ATOM 702 N N . ALA A 1 92 ? -7.225 -11.183 -0.927 1.00 69.38 92 ALA A N 1
ATOM 703 C CA . ALA A 1 92 ? -7.673 -12.414 -1.590 1.00 69.38 92 ALA A CA 1
ATOM 704 C C . ALA A 1 92 ? -7.148 -12.575 -3.028 1.00 69.38 92 ALA A C 1
ATOM 706 O O . ALA A 1 92 ? -7.089 -13.698 -3.545 1.00 69.38 92 ALA A O 1
ATOM 707 N N . ALA A 1 93 ? -6.762 -11.477 -3.688 1.00 65.44 93 ALA A N 1
ATOM 708 C CA . ALA A 1 93 ? -6.096 -11.520 -4.993 1.00 65.44 93 ALA A CA 1
ATOM 709 C C . ALA A 1 93 ? -4.770 -12.307 -4.939 1.00 65.44 93 ALA A C 1
ATOM 711 O O . ALA A 1 93 ? -4.343 -12.906 -5.930 1.00 65.44 93 ALA A O 1
ATOM 712 N N . TYR A 1 94 ? -4.147 -12.382 -3.760 1.00 62.38 94 TYR A N 1
ATOM 713 C CA . TYR A 1 94 ? -2.835 -13.007 -3.600 1.00 62.38 94 TYR A CA 1
ATOM 714 C C . TYR A 1 94 ? -2.804 -14.209 -2.673 1.00 62.38 94 TYR A C 1
ATOM 716 O O . TYR A 1 94 ? -1.866 -14.998 -2.740 1.00 62.38 94 TYR A O 1
ATOM 724 N N . ARG A 1 95 ? -3.848 -14.403 -1.870 1.00 66.38 95 ARG A N 1
ATOM 725 C CA . ARG A 1 95 ? -3.944 -15.504 -0.913 1.00 66.38 95 ARG A CA 1
ATOM 726 C C . ARG A 1 95 ? -5.109 -16.404 -1.298 1.00 66.38 95 ARG A C 1
ATOM 728 O O . ARG A 1 95 ? -6.212 -16.253 -0.786 1.00 66.38 95 ARG A O 1
ATOM 735 N N . LYS A 1 96 ? -4.867 -17.330 -2.236 1.00 60.84 96 LYS A N 1
ATOM 736 C CA . LYS A 1 96 ? -5.893 -18.278 -2.723 1.00 60.84 96 LYS A CA 1
ATOM 737 C C . LYS A 1 96 ? -6.470 -19.155 -1.601 1.00 60.84 96 LYS A C 1
ATOM 739 O O . LYS A 1 96 ? -7.606 -19.587 -1.718 1.00 60.84 96 LYS A O 1
ATOM 744 N N . CYS A 1 97 ? -5.690 -19.360 -0.543 1.00 62.28 97 CYS A N 1
ATOM 745 C CA . CYS A 1 97 ? -6.007 -20.138 0.650 1.00 62.28 97 CYS A CA 1
ATOM 746 C C . CYS A 1 97 ? -6.798 -19.394 1.735 1.00 62.28 97 CYS A C 1
ATOM 748 O O . CYS A 1 97 ? -7.181 -20.008 2.726 1.00 62.28 97 CYS A O 1
ATOM 750 N N . ILE A 1 98 ? -6.988 -18.078 1.600 1.00 63.75 98 ILE A N 1
ATOM 751 C CA . ILE A 1 98 ? -7.719 -17.276 2.581 1.00 63.75 98 ILE A CA 1
ATOM 752 C C . ILE A 1 98 ? -9.093 -16.951 2.020 1.00 63.75 98 ILE A C 1
ATOM 754 O O . ILE A 1 98 ? -9.227 -16.270 1.000 1.00 63.75 98 ILE A O 1
ATOM 758 N N . HIS A 1 99 ? -10.120 -17.388 2.741 1.00 65.25 99 HIS A N 1
ATOM 759 C CA . HIS A 1 99 ? -11.500 -17.035 2.453 1.00 65.25 99 HIS A CA 1
ATOM 760 C C . HIS A 1 99 ? -12.020 -16.053 3.496 1.00 65.25 99 HIS A C 1
ATOM 762 O O . HIS A 1 99 ? -11.929 -16.295 4.699 1.00 65.25 99 HIS A O 1
ATOM 768 N N . PHE A 1 100 ? -12.589 -14.951 3.012 1.00 70.19 100 PHE A N 1
ATOM 769 C CA . PHE A 1 100 ? -13.280 -13.974 3.840 1.00 70.19 100 PHE A CA 1
ATOM 770 C C . PHE A 1 100 ? -14.768 -14.310 3.860 1.00 70.19 100 PHE A C 1
ATOM 772 O O . PHE A 1 100 ? -15.429 -14.320 2.816 1.00 70.19 100 PHE A O 1
ATOM 779 N N . ASP A 1 101 ? -15.300 -14.582 5.051 1.00 62.78 101 ASP A N 1
ATOM 780 C CA . ASP A 1 101 ? -16.737 -14.776 5.237 1.00 62.78 101 ASP A CA 1
ATOM 781 C C . ASP A 1 101 ? -17.499 -13.545 4.707 1.00 62.78 101 ASP A C 1
ATOM 783 O O . ASP A 1 101 ? -17.134 -12.401 4.977 1.00 62.78 101 ASP A O 1
ATOM 787 N N . SER A 1 102 ? -18.557 -13.776 3.926 1.00 59.38 102 SER A N 1
ATOM 788 C CA . SER A 1 102 ? -19.424 -12.738 3.343 1.00 59.38 102 SER A CA 1
ATOM 789 C C . SER A 1 102 ? -18.788 -11.798 2.299 1.00 59.38 102 SER A C 1
ATOM 791 O O . SER A 1 102 ? -19.479 -10.917 1.782 1.00 59.38 102 SER A O 1
ATOM 793 N N . ILE A 1 103 ? -17.523 -11.998 1.901 1.00 60.88 103 ILE A N 1
ATOM 794 C CA . ILE A 1 103 ? -16.871 -11.206 0.843 1.00 60.88 103 ILE A CA 1
ATOM 795 C C . ILE A 1 103 ? -16.437 -12.127 -0.301 1.00 60.88 103 ILE A C 1
ATOM 797 O O . ILE A 1 103 ? -15.446 -12.849 -0.225 1.00 60.88 103 ILE A O 1
ATOM 801 N N . LYS A 1 104 ? -17.188 -12.090 -1.408 1.00 59.09 104 LYS A N 1
ATOM 802 C CA . LYS A 1 104 ? -16.780 -12.738 -2.665 1.00 59.09 104 LYS A CA 1
ATOM 803 C C . LYS A 1 104 ? -15.761 -11.859 -3.397 1.00 59.09 104 LYS A C 1
ATOM 805 O O . LYS A 1 104 ? -15.814 -10.639 -3.283 1.00 59.09 104 LYS A O 1
ATOM 810 N N . ARG A 1 105 ? 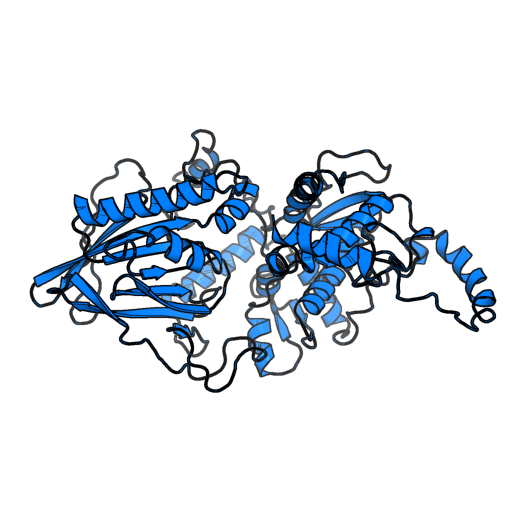-14.899 -12.472 -4.224 1.00 53.44 105 ARG A N 1
ATOM 811 C CA . ARG A 1 105 ? -13.894 -11.774 -5.062 1.00 53.44 105 ARG A CA 1
ATOM 812 C C . ARG A 1 105 ? -14.455 -10.591 -5.864 1.00 53.44 105 ARG A C 1
ATOM 814 O O . ARG A 1 105 ? -13.739 -9.625 -6.093 1.00 53.44 105 ARG A O 1
ATOM 821 N N . LYS A 1 106 ? -15.732 -10.648 -6.261 1.00 56.56 106 LYS A N 1
ATOM 822 C CA . LYS A 1 106 ? -16.430 -9.546 -6.936 1.00 56.56 106 LYS A CA 1
ATOM 823 C C . LYS A 1 106 ? -17.233 -8.720 -5.932 1.00 56.56 106 LYS A C 1
ATOM 825 O O . LYS A 1 106 ? -18.114 -9.251 -5.245 1.00 56.56 106 LYS A O 1
ATOM 830 N N . ARG A 1 107 ? -16.980 -7.405 -5.904 1.00 62.16 107 ARG A N 1
ATOM 831 C CA . ARG A 1 107 ? -17.831 -6.444 -5.190 1.00 62.16 107 ARG A CA 1
ATOM 832 C C . ARG A 1 107 ? -19.244 -6.554 -5.745 1.00 62.16 107 ARG A C 1
ATOM 834 O O . ARG A 1 107 ? -19.473 -6.365 -6.933 1.00 62.16 107 ARG A O 1
ATOM 841 N N . SER A 1 108 ? -20.194 -6.888 -4.884 1.00 68.88 108 SER A N 1
ATOM 842 C CA . SER A 1 108 ? -21.601 -6.954 -5.259 1.00 68.88 108 SER A CA 1
ATOM 843 C C . SER A 1 108 ? -22.449 -6.349 -4.159 1.00 68.88 108 SER A C 1
ATOM 845 O O . SER A 1 108 ? -22.122 -6.435 -2.973 1.00 68.88 108 SER A O 1
ATOM 847 N N . ARG A 1 109 ? -23.594 -5.783 -4.547 1.00 79.38 109 ARG A N 1
ATOM 848 C CA . ARG A 1 109 ? -24.587 -5.286 -3.590 1.00 79.38 109 ARG A CA 1
ATOM 849 C C . ARG A 1 109 ? -25.022 -6.378 -2.609 1.00 79.38 109 ARG A C 1
ATOM 851 O O . ARG A 1 109 ? -25.339 -6.067 -1.467 1.00 79.38 109 ARG A O 1
ATOM 858 N N . LYS A 1 110 ? -25.015 -7.645 -3.041 1.00 80.06 110 LYS A N 1
ATOM 859 C CA . LYS A 1 110 ? -25.266 -8.803 -2.178 1.00 80.06 110 LYS A CA 1
ATOM 860 C C . LYS A 1 110 ? -24.160 -8.979 -1.132 1.00 80.06 110 LYS A C 1
ATOM 862 O O . LYS A 1 110 ? -24.481 -8.966 0.045 1.00 80.06 110 LYS A O 1
ATOM 867 N N . ALA A 1 111 ? -22.890 -9.040 -1.542 1.00 76.00 111 ALA A N 1
ATOM 868 C CA . ALA A 1 111 ? -21.762 -9.175 -0.611 1.00 76.00 111 ALA A CA 1
ATOM 869 C C . ALA A 1 111 ? -21.740 -8.052 0.440 1.00 76.00 111 ALA A C 1
ATOM 871 O O . ALA A 1 111 ? -21.532 -8.307 1.620 1.00 76.00 111 ALA A O 1
ATOM 872 N N . TRP A 1 112 ? -22.053 -6.815 0.041 1.00 84.06 112 TRP A N 1
ATOM 873 C CA . TRP A 1 112 ? -22.195 -5.708 0.991 1.00 84.06 112 TRP A CA 1
ATOM 874 C C . TRP A 1 112 ? -23.323 -5.929 2.012 1.00 84.06 112 TRP A C 1
ATOM 876 O O . TRP A 1 112 ? -23.141 -5.683 3.202 1.00 84.06 112 TRP A O 1
ATOM 886 N N . ARG A 1 113 ? -24.499 -6.400 1.572 1.00 87.19 113 ARG A N 1
ATOM 887 C CA . ARG A 1 113 ? -25.612 -6.714 2.487 1.00 87.19 113 ARG A CA 1
ATOM 888 C C . ARG A 1 113 ? -25.253 -7.851 3.438 1.00 87.19 113 ARG A C 1
ATOM 890 O O . ARG A 1 113 ? -25.579 -7.748 4.616 1.00 87.19 113 ARG A O 1
ATOM 897 N N . ASP A 1 114 ? -24.589 -8.889 2.938 1.00 83.81 114 ASP A N 1
ATOM 898 C CA . ASP A 1 114 ? -24.160 -10.040 3.736 1.00 83.81 114 ASP A CA 1
ATOM 899 C C . ASP A 1 114 ? -23.153 -9.587 4.808 1.00 83.81 114 ASP A C 1
ATOM 901 O O . ASP A 1 114 ? -23.346 -9.878 5.988 1.00 83.81 114 ASP A O 1
ATOM 905 N N . TYR A 1 115 ? -22.171 -8.761 4.425 1.00 85.38 115 TYR A N 1
ATOM 906 C CA . TYR A 1 115 ? -21.213 -8.122 5.333 1.00 85.38 115 TYR A CA 1
ATOM 907 C C . TYR A 1 115 ? -21.914 -7.331 6.451 1.00 85.38 115 TYR A C 1
ATOM 909 O O . TYR A 1 115 ? -21.716 -7.618 7.631 1.00 85.38 115 TYR A O 1
ATOM 917 N N . VAL A 1 116 ? -22.821 -6.411 6.097 1.00 90.50 116 VAL A N 1
ATOM 918 C CA . VAL A 1 116 ? -23.608 -5.616 7.063 1.00 90.50 116 VAL A CA 1
ATOM 919 C C . VAL A 1 116 ? -24.460 -6.510 7.972 1.00 90.50 116 VAL A C 1
ATOM 921 O O . VAL A 1 116 ? -24.529 -6.289 9.183 1.00 90.50 116 VAL A O 1
ATOM 924 N N . SER A 1 117 ? -25.123 -7.519 7.404 1.00 89.88 117 SER A N 1
ATOM 925 C CA . SER A 1 117 ? -25.979 -8.451 8.144 1.00 89.88 117 SER A CA 1
ATOM 926 C C . SER A 1 117 ? -25.174 -9.254 9.162 1.00 89.88 117 SER A C 1
ATOM 928 O O . SER A 1 117 ? -25.589 -9.388 10.316 1.00 89.88 117 SER A O 1
ATOM 930 N N . LYS A 1 118 ? -23.989 -9.734 8.773 1.00 87.44 118 LYS A N 1
ATOM 931 C CA . LYS A 1 118 ? -23.096 -10.482 9.657 1.00 87.44 118 LYS A CA 1
ATOM 932 C C . LYS A 1 118 ? -22.586 -9.616 10.807 1.00 87.44 118 LYS A C 1
ATOM 934 O O . LYS A 1 118 ? -22.624 -10.067 11.952 1.00 87.44 118 LYS A O 1
ATOM 939 N N . THR A 1 119 ? -22.201 -8.363 10.543 1.00 89.81 119 THR A N 1
ATOM 940 C CA . THR A 1 119 ? -21.829 -7.402 11.597 1.00 89.81 119 THR A CA 1
ATOM 941 C C . THR A 1 119 ? -22.952 -7.242 12.616 1.00 89.81 119 THR A C 1
ATOM 943 O O . THR A 1 119 ? -22.724 -7.384 13.819 1.00 89.81 119 THR A O 1
ATOM 946 N N . LYS A 1 120 ? -24.184 -7.002 12.141 1.00 93.62 120 LYS A N 1
ATOM 947 C CA . LYS A 1 120 ? -25.364 -6.876 13.010 1.00 93.62 120 LYS A CA 1
ATOM 948 C C . LYS A 1 120 ? -25.592 -8.138 13.831 1.00 93.62 120 LYS A C 1
ATOM 950 O O . LYS A 1 120 ? -25.889 -8.037 15.017 1.00 93.62 120 LYS A O 1
ATOM 955 N N . GLN A 1 121 ? -25.470 -9.313 13.218 1.00 90.62 121 GLN A N 1
ATOM 956 C CA . GLN A 1 121 ? -25.664 -10.590 13.900 1.00 90.62 121 GLN A CA 1
ATOM 957 C C . GLN A 1 121 ? -24.680 -10.754 15.065 1.00 90.62 121 GLN A C 1
ATOM 959 O O . GLN A 1 121 ? -25.115 -10.995 16.189 1.00 90.62 121 GLN A O 1
ATOM 964 N N . VAL A 1 122 ? -23.377 -10.575 14.823 1.00 90.88 122 VAL A N 1
ATOM 965 C CA . VAL A 1 122 ? -22.341 -10.762 15.856 1.00 90.88 122 VAL A CA 1
ATOM 966 C C . VAL A 1 122 ? -22.484 -9.735 16.983 1.00 90.88 122 VAL A C 1
ATOM 968 O O . VAL A 1 122 ? -22.424 -10.096 18.158 1.00 90.88 122 VAL A O 1
ATOM 971 N N . ALA A 1 123 ? -22.742 -8.468 16.652 1.00 93.88 123 ALA A N 1
ATOM 972 C CA . ALA A 1 123 ? -22.980 -7.424 17.649 1.00 93.88 123 ALA A CA 1
ATOM 973 C C . ALA A 1 123 ? -24.227 -7.703 18.503 1.00 93.88 123 ALA A C 1
ATOM 975 O O . ALA A 1 123 ? -24.198 -7.558 19.726 1.00 93.88 123 ALA A O 1
ATOM 976 N N . ASN A 1 124 ? -25.317 -8.155 17.878 1.00 94.38 124 ASN A N 1
ATOM 977 C CA . ASN A 1 124 ? -26.535 -8.527 18.591 1.00 94.38 124 ASN A CA 1
ATOM 978 C C . ASN A 1 124 ? -26.328 -9.743 19.496 1.00 94.38 124 ASN A C 1
ATOM 980 O O . ASN A 1 124 ? -26.873 -9.765 20.597 1.00 94.38 124 ASN A O 1
ATOM 984 N N . ASP A 1 125 ? -25.537 -10.726 19.069 1.00 90.75 125 ASP A N 1
ATOM 985 C CA . ASP A 1 125 ? -25.179 -11.874 19.901 1.00 90.75 125 ASP A CA 1
ATOM 986 C C . ASP A 1 125 ? -24.378 -11.435 21.135 1.00 90.75 125 ASP A C 1
ATOM 988 O O . ASP A 1 125 ? -24.730 -11.814 22.252 1.00 90.75 125 ASP A O 1
ATOM 992 N N . LEU A 1 126 ? -23.381 -10.559 20.969 1.00 92.75 126 LEU A N 1
ATOM 993 C CA . LEU A 1 126 ? -22.643 -9.946 22.083 1.00 92.75 126 LEU A CA 1
ATOM 994 C C . LEU A 1 126 ? -23.565 -9.204 23.059 1.00 92.75 126 LEU A C 1
ATOM 996 O O . LEU A 1 126 ? -23.450 -9.382 24.273 1.00 92.75 126 LEU A O 1
ATOM 1000 N N . ARG A 1 127 ? -24.513 -8.411 22.551 1.00 93.69 127 ARG A N 1
ATOM 1001 C CA . ARG A 1 127 ? -25.479 -7.683 23.388 1.00 93.69 127 ARG A CA 1
ATOM 1002 C C . ARG A 1 127 ? -26.454 -8.614 24.116 1.00 93.69 127 ARG A C 1
ATOM 1004 O O . ARG A 1 127 ? -26.680 -8.421 25.303 1.00 93.69 127 ARG A O 1
ATOM 1011 N N . LYS A 1 128 ? -27.050 -9.588 23.421 1.00 93.81 128 LYS A N 1
ATOM 1012 C CA . LYS A 1 128 ? -28.185 -10.383 23.930 1.00 93.81 128 LYS A CA 1
ATOM 1013 C C . LYS A 1 128 ? -27.773 -11.645 24.679 1.00 93.81 128 LYS A C 1
ATOM 1015 O O . LYS A 1 128 ? -28.428 -12.003 25.647 1.00 93.81 128 LYS A O 1
ATOM 1020 N N . LYS A 1 129 ? -26.741 -12.346 24.204 1.00 92.56 129 LYS A N 1
ATOM 1021 C CA . LYS A 1 129 ? -26.293 -13.622 24.790 1.00 92.56 129 LYS A CA 1
ATOM 1022 C C . LYS A 1 129 ? -25.244 -13.401 25.872 1.00 92.56 129 LYS A C 1
ATOM 1024 O O . LYS A 1 129 ? -25.232 -14.109 26.870 1.00 92.56 129 LYS A O 1
ATOM 1029 N N . TYR A 1 130 ? -24.374 -12.412 25.671 1.00 91.25 130 TYR A N 1
ATOM 1030 C CA . TYR A 1 130 ? -23.223 -12.160 26.541 1.00 91.25 130 TYR A CA 1
ATOM 1031 C C . TYR A 1 130 ? -23.356 -10.889 27.390 1.00 91.25 130 TYR A C 1
ATOM 1033 O O . TYR A 1 130 ? -22.443 -10.565 28.151 1.00 91.25 130 TYR A O 1
ATOM 1041 N N . ASN A 1 131 ? -24.490 -10.185 27.289 1.00 93.69 131 ASN A N 1
ATOM 1042 C CA . ASN A 1 131 ? -24.789 -8.956 28.029 1.00 93.69 131 ASN A CA 1
ATOM 1043 C C . ASN A 1 131 ? -23.687 -7.892 27.903 1.00 93.69 131 ASN A C 1
ATOM 1045 O O . ASN A 1 131 ? -23.347 -7.217 28.873 1.00 93.69 131 ASN A O 1
ATOM 1049 N N . ALA A 1 132 ? -23.095 -7.747 26.714 1.00 95.19 132 ALA A N 1
ATOM 1050 C CA . ALA A 1 132 ? -22.118 -6.694 26.473 1.00 95.19 132 ALA A CA 1
ATOM 1051 C C . ALA A 1 132 ? -22.761 -5.303 26.640 1.00 95.19 132 ALA A C 1
ATOM 1053 O O . ALA A 1 132 ? -23.829 -5.007 26.094 1.00 95.19 132 ALA A O 1
ATOM 1054 N N . HIS A 1 133 ? -22.088 -4.426 27.378 1.00 95.31 133 HIS A N 1
ATOM 1055 C CA . HIS A 1 133 ? -22.488 -3.040 27.616 1.00 95.31 133 HIS A CA 1
ATOM 1056 C C . HIS A 1 133 ? -21.974 -2.088 26.532 1.00 95.31 133 HIS A C 1
ATOM 1058 O O . HIS A 1 133 ? -22.632 -1.091 26.238 1.00 95.31 133 HIS A O 1
ATOM 1064 N N . ILE A 1 134 ? -20.835 -2.412 25.920 1.00 96.12 134 ILE A N 1
ATOM 1065 C CA . ILE A 1 134 ? -20.219 -1.658 24.823 1.00 96.12 134 ILE A CA 1
ATOM 1066 C C . ILE A 1 134 ? -19.812 -2.646 23.735 1.00 96.12 134 ILE A C 1
ATOM 1068 O O . ILE A 1 134 ? -19.302 -3.724 24.045 1.00 96.12 134 ILE A O 1
ATOM 1072 N N . ILE A 1 135 ? -20.018 -2.279 22.475 1.00 97.38 135 ILE A N 1
ATOM 1073 C CA . ILE A 1 135 ? -19.545 -3.006 21.301 1.00 97.38 135 ILE A CA 1
ATOM 1074 C C . ILE A 1 135 ? -18.512 -2.153 20.567 1.00 97.38 135 ILE A C 1
ATOM 1076 O O . ILE A 1 135 ? -18.825 -1.083 20.041 1.00 97.38 135 ILE A O 1
ATOM 1080 N N . ILE A 1 136 ? -17.287 -2.665 20.500 1.00 96.94 136 ILE A N 1
ATOM 1081 C CA . ILE A 1 136 ? -16.192 -2.109 19.712 1.00 96.94 136 ILE A CA 1
ATOM 1082 C C . ILE A 1 136 ? -16.042 -2.951 18.447 1.00 96.94 136 ILE A C 1
ATOM 1084 O O . ILE A 1 136 ? -15.818 -4.157 18.512 1.00 96.94 136 ILE A O 1
ATOM 1088 N N . MET A 1 137 ? -16.140 -2.319 17.288 1.00 95.31 137 MET A N 1
ATOM 1089 C CA . MET A 1 137 ? -15.779 -2.920 16.013 1.00 95.31 137 MET A CA 1
ATOM 1090 C C . MET A 1 137 ? -14.351 -2.522 15.675 1.00 95.31 137 MET A C 1
ATOM 1092 O O . MET A 1 137 ? -14.035 -1.341 15.590 1.00 95.31 137 MET A O 1
ATOM 1096 N N . LEU A 1 138 ? -13.490 -3.508 15.488 1.00 93.81 138 LEU A N 1
ATOM 1097 C CA . LEU A 1 138 ? -12.099 -3.325 15.124 1.00 93.81 138 LEU A CA 1
ATOM 1098 C C . LEU A 1 138 ? -11.925 -3.870 13.713 1.00 93.81 138 LEU A C 1
ATOM 1100 O O . LEU A 1 138 ? -11.914 -5.086 13.503 1.00 93.81 138 LEU A O 1
ATOM 1104 N N . ALA A 1 139 ? -11.877 -2.961 12.746 1.00 89.44 139 ALA A N 1
ATOM 1105 C CA . ALA A 1 139 ? -11.972 -3.296 11.339 1.00 89.44 139 ALA A CA 1
ATOM 1106 C C . ALA A 1 139 ? -10.724 -2.868 10.572 1.00 89.44 139 ALA A C 1
ATOM 1108 O O . ALA A 1 139 ? -10.203 -1.766 10.734 1.00 89.44 139 ALA A O 1
ATOM 1109 N N . HIS A 1 140 ? -10.271 -3.742 9.677 1.00 90.75 140 HIS A N 1
ATOM 1110 C CA . HIS A 1 140 ? -9.359 -3.352 8.609 1.00 90.75 140 HIS A CA 1
ATOM 1111 C C . HIS A 1 140 ? -10.168 -2.914 7.378 1.00 90.75 140 HIS A C 1
ATOM 1113 O O . HIS A 1 140 ? -10.205 -3.590 6.352 1.00 90.75 140 HIS A O 1
ATOM 1119 N N . SER A 1 141 ? -10.882 -1.807 7.537 1.00 88.50 141 SER A N 1
ATOM 1120 C CA . SER A 1 141 ? -11.629 -1.053 6.520 1.00 88.50 141 SER A CA 1
ATOM 1121 C C . SER A 1 141 ? -11.156 0.399 6.561 1.00 88.50 141 SER A C 1
ATOM 1123 O O . SER A 1 141 ? -10.276 0.685 7.358 1.00 88.50 141 S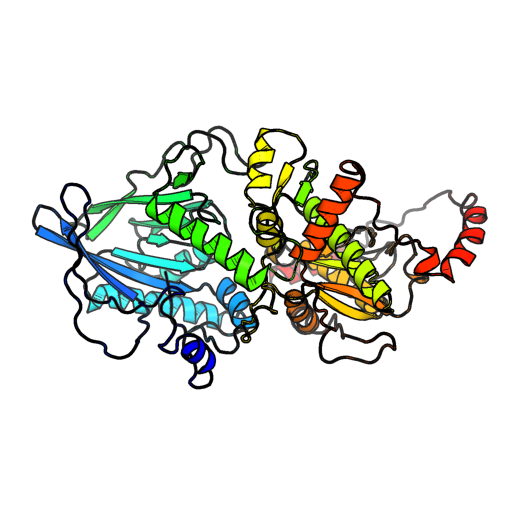ER A O 1
ATOM 1125 N N . GLY A 1 142 ? -11.650 1.281 5.692 1.00 87.56 142 GLY A N 1
ATOM 1126 C CA . GLY A 1 142 ? -11.244 2.690 5.664 1.00 87.56 142 GLY A CA 1
ATOM 1127 C C . GLY A 1 142 ? -12.221 3.567 4.867 1.00 87.56 142 GLY A C 1
ATOM 1128 O O . GLY A 1 142 ? -12.930 3.064 3.993 1.00 87.56 142 GLY A O 1
ATOM 1129 N N . GLU A 1 143 ? -12.263 4.880 5.117 1.00 82.62 143 GLU A N 1
ATOM 1130 C CA . GLU A 1 143 ? -13.113 5.829 4.368 1.00 82.62 143 GLU A CA 1
ATOM 1131 C C . GLU A 1 143 ? -13.041 5.671 2.825 1.00 82.62 143 GLU A C 1
ATOM 1133 O O . GLU A 1 143 ? -11.954 5.496 2.268 1.00 82.62 143 GLU A O 1
ATOM 1138 N N . PRO A 1 144 ? -14.181 5.739 2.098 1.00 85.69 144 PRO A N 1
ATOM 1139 C CA . PRO A 1 144 ? -15.546 6.001 2.580 1.00 85.69 144 PRO A CA 1
ATOM 1140 C C . PRO A 1 144 ? -16.300 4.751 3.076 1.00 85.69 144 PRO A C 1
ATOM 1142 O O . PRO A 1 144 ? -17.491 4.817 3.392 1.00 85.69 144 PRO A O 1
ATOM 1145 N N . GLU A 1 145 ? -15.649 3.583 3.093 1.00 87.81 145 GLU A N 1
ATOM 1146 C CA . GLU A 1 145 ? -16.279 2.310 3.464 1.00 87.81 145 GLU A CA 1
ATOM 1147 C C . GLU A 1 145 ? -16.799 2.336 4.904 1.00 87.81 145 GLU A C 1
ATOM 1149 O O . GLU A 1 145 ? -17.902 1.851 5.156 1.00 87.81 145 GLU A O 1
ATOM 1154 N N . ASP A 1 146 ? -16.068 2.972 5.820 1.00 91.06 146 ASP A N 1
ATOM 1155 C CA . ASP A 1 146 ? -16.459 3.055 7.229 1.00 91.06 146 ASP A CA 1
ATOM 1156 C C . ASP A 1 146 ? -17.707 3.895 7.428 1.00 91.06 146 ASP A C 1
ATOM 1158 O O . ASP A 1 146 ? -18.670 3.430 8.041 1.00 91.06 146 ASP A O 1
ATOM 1162 N N . ASN A 1 147 ? -17.740 5.107 6.870 1.00 89.44 147 ASN A N 1
ATOM 1163 C CA . ASN A 1 147 ? -18.915 5.964 6.910 1.00 89.44 147 ASN A CA 1
ATOM 1164 C C . ASN A 1 147 ? -20.168 5.245 6.380 1.00 89.44 147 ASN A C 1
ATOM 1166 O O . ASN A 1 147 ? -21.240 5.325 6.999 1.00 89.44 147 ASN A O 1
ATOM 1170 N N . ASN A 1 148 ? -20.022 4.506 5.276 1.00 91.19 148 ASN A N 1
ATOM 1171 C CA . ASN A 1 148 ? -21.091 3.720 4.661 1.00 91.19 148 ASN A CA 1
ATOM 1172 C C . ASN A 1 148 ? -21.524 2.543 5.541 1.00 91.19 148 ASN A C 1
ATOM 1174 O O . ASN A 1 148 ? -22.726 2.335 5.738 1.00 91.19 148 ASN A O 1
ATOM 1178 N N . LEU A 1 149 ? -20.567 1.795 6.095 1.00 90.69 149 LEU A N 1
ATOM 1179 C CA . LEU A 1 149 ? -20.824 0.670 6.990 1.00 90.69 149 LEU A CA 1
ATOM 1180 C C . LEU A 1 149 ? -21.578 1.133 8.233 1.00 90.69 149 LEU A C 1
ATOM 1182 O O . LEU A 1 149 ? -22.625 0.572 8.553 1.00 90.69 149 LEU A O 1
ATOM 1186 N N . MET A 1 150 ? -21.104 2.202 8.876 1.00 91.38 150 MET A N 1
ATOM 1187 C CA . MET A 1 150 ? -21.737 2.776 10.062 1.00 91.38 150 MET A CA 1
ATOM 1188 C C . MET A 1 150 ? -23.183 3.184 9.785 1.00 91.38 150 MET A C 1
ATOM 1190 O O . MET A 1 150 ? -24.087 2.849 10.547 1.00 91.38 150 MET A O 1
ATOM 1194 N N . THR A 1 151 ? -23.447 3.850 8.661 1.00 92.19 151 THR A N 1
ATOM 1195 C CA . THR A 1 151 ? -24.825 4.188 8.279 1.00 92.19 151 THR A CA 1
ATOM 1196 C C . THR A 1 151 ? -25.675 2.928 8.073 1.00 92.19 151 THR A C 1
ATOM 1198 O O . THR A 1 151 ? -26.810 2.858 8.550 1.00 92.19 151 THR A O 1
ATOM 1201 N N . ALA A 1 152 ? -25.137 1.911 7.397 1.00 94.06 152 ALA A N 1
ATOM 1202 C CA . ALA A 1 152 ? -25.868 0.693 7.063 1.00 94.06 152 ALA A CA 1
ATOM 1203 C C . ALA A 1 152 ? -26.206 -0.172 8.291 1.00 94.06 152 ALA A C 1
ATOM 1205 O O . ALA A 1 152 ? -27.342 -0.643 8.408 1.00 94.06 152 ALA A O 1
ATOM 1206 N N . ILE A 1 153 ? -25.269 -0.356 9.228 1.00 95.19 153 ILE A N 1
ATOM 1207 C CA . ILE A 1 153 ? -25.496 -1.187 10.423 1.00 95.19 153 ILE A CA 1
ATOM 1208 C C . ILE A 1 153 ? -26.483 -0.541 11.401 1.00 95.19 153 ILE A C 1
ATOM 1210 O O . ILE A 1 153 ? -27.190 -1.247 12.108 1.00 95.19 153 ILE A O 1
ATOM 1214 N N . HIS A 1 154 ? -26.593 0.786 11.423 1.00 95.50 154 HIS A N 1
ATOM 1215 C CA . HIS A 1 154 ? -27.509 1.484 12.329 1.00 95.50 154 HIS A CA 1
ATOM 1216 C C . HIS A 1 154 ? -28.882 1.774 11.721 1.00 95.50 154 HIS A C 1
ATOM 1218 O O . HIS A 1 154 ? -29.816 2.152 12.435 1.00 95.50 154 HIS A O 1
ATOM 1224 N N . LYS A 1 155 ? -29.037 1.596 10.406 1.00 93.75 155 LYS A N 1
ATOM 1225 C CA . LYS A 1 155 ? -30.310 1.831 9.726 1.00 93.75 155 LYS A CA 1
ATOM 1226 C C . LYS A 1 155 ? -31.394 0.902 10.281 1.00 93.75 155 LYS A C 1
ATOM 1228 O O . LYS A 1 155 ? -31.253 -0.319 10.230 1.00 93.75 155 LYS A O 1
ATOM 1233 N N . GLY A 1 156 ? -32.482 1.509 10.763 1.00 89.44 156 GLY A N 1
ATOM 1234 C CA . GLY A 1 156 ? -33.658 0.817 11.306 1.00 89.44 156 GLY A CA 1
ATOM 1235 C C . GLY A 1 156 ? -33.535 0.367 12.765 1.00 89.44 156 GLY A C 1
ATOM 1236 O O . GLY A 1 156 ? -34.502 -0.149 13.316 1.00 89.44 156 GLY A O 1
ATOM 1237 N N . GLU A 1 157 ? -32.391 0.589 13.411 1.00 91.62 157 GLU A N 1
ATOM 1238 C CA . GLU A 1 157 ? -32.131 0.073 14.755 1.00 91.62 157 GLU A CA 1
ATOM 1239 C C . GLU A 1 157 ? -32.605 1.043 15.845 1.00 91.62 157 GLU A C 1
ATOM 1241 O O . GLU A 1 157 ? -32.570 2.268 15.686 1.00 91.62 157 GLU A O 1
ATOM 1246 N N . LYS A 1 158 ? -33.069 0.494 16.976 1.00 88.88 158 LYS A N 1
ATOM 1247 C CA . LYS A 1 158 ? -33.558 1.284 18.126 1.00 88.88 158 LYS A CA 1
ATOM 1248 C C . LYS A 1 158 ? -32.427 1.847 18.992 1.00 88.88 158 LYS A C 1
ATOM 1250 O O . LYS A 1 158 ? -32.643 2.818 19.710 1.00 88.88 158 LYS A O 1
ATOM 1255 N N . LYS A 1 159 ? -31.248 1.230 18.934 1.00 90.06 159 LYS A N 1
ATOM 1256 C CA . LYS A 1 159 ? -30.023 1.612 19.648 1.00 90.06 159 LYS A CA 1
ATOM 1257 C C . LYS A 1 159 ? -28.821 1.426 18.712 1.00 90.06 159 LYS A C 1
ATOM 1259 O O . LYS A 1 159 ? -28.951 0.705 17.717 1.00 90.06 159 LYS A O 1
ATOM 1264 N N . PRO A 1 160 ? -27.666 2.044 19.000 1.00 94.88 160 PRO A N 1
ATOM 1265 C CA . PRO A 1 160 ? -26.428 1.709 18.313 1.00 94.88 160 PRO A CA 1
ATOM 1266 C C . PRO A 1 160 ? -26.139 0.199 18.363 1.00 94.88 160 PRO A C 1
ATOM 1268 O O . PRO A 1 160 ? -26.252 -0.434 19.408 1.00 94.88 160 PRO A O 1
ATOM 1271 N N . ILE A 1 161 ? -25.790 -0.375 17.210 1.00 96.31 161 ILE A N 1
ATOM 1272 C CA . ILE A 1 161 ? -25.302 -1.753 17.075 1.00 96.31 161 ILE A CA 1
ATOM 1273 C C . ILE A 1 161 ? -23.829 -1.835 17.482 1.00 96.31 161 ILE A C 1
ATOM 1275 O O . ILE A 1 161 ? -23.437 -2.743 18.206 1.00 96.31 161 ILE A O 1
ATOM 1279 N N . VAL A 1 162 ? -23.036 -0.864 17.029 1.00 95.94 162 VAL A N 1
ATOM 1280 C CA . VAL A 1 162 ? -21.639 -0.633 17.401 1.00 95.94 162 VAL A CA 1
ATOM 1281 C C . VAL A 1 162 ? -21.543 0.741 18.058 1.00 95.94 162 VAL A C 1
ATOM 1283 O O . VAL A 1 162 ? -22.139 1.696 17.564 1.00 95.94 162 VAL A O 1
ATOM 1286 N N . ASP A 1 163 ? -20.804 0.836 19.157 1.00 96.81 163 ASP A N 1
ATOM 1287 C CA . ASP A 1 163 ? -20.593 2.087 19.892 1.00 96.81 163 ASP A CA 1
ATOM 1288 C C . ASP A 1 163 ? -19.302 2.788 19.430 1.00 96.81 163 ASP A C 1
ATOM 1290 O O . ASP A 1 163 ? -19.248 4.014 19.309 1.00 96.81 163 ASP A O 1
ATOM 1294 N N . VAL A 1 164 ? -18.264 2.003 19.120 1.00 96.19 164 VAL A N 1
ATOM 1295 C CA . VAL A 1 164 ? -16.957 2.501 18.669 1.00 96.19 164 VAL A CA 1
ATOM 1296 C C . VAL A 1 164 ? -16.438 1.652 17.514 1.00 96.19 164 VAL A C 1
ATOM 1298 O O . VAL A 1 164 ? -16.398 0.431 17.609 1.00 96.19 164 VAL A O 1
ATOM 1301 N N . HIS A 1 165 ? -16.001 2.293 16.437 1.00 95.50 165 HIS A N 1
ATOM 1302 C CA . HIS A 1 165 ? -15.365 1.679 15.282 1.00 95.50 165 HIS A CA 1
ATOM 1303 C C . HIS A 1 165 ? -13.905 2.139 15.195 1.00 95.50 165 HIS A C 1
ATOM 1305 O O . HIS A 1 165 ? -13.615 3.305 14.947 1.00 95.50 165 HIS A O 1
ATOM 1311 N N . ILE A 1 166 ? -12.974 1.216 15.400 1.00 95.06 166 ILE A N 1
ATOM 1312 C CA . ILE A 1 166 ? -11.545 1.434 15.202 1.00 95.06 166 ILE A CA 1
ATOM 1313 C C . ILE A 1 166 ? -11.178 0.925 13.806 1.00 95.06 166 ILE A C 1
ATOM 1315 O O . ILE A 1 166 ? -11.241 -0.280 13.559 1.00 95.06 166 ILE A O 1
ATOM 1319 N N . SER A 1 167 ? -10.842 1.854 12.915 1.00 92.56 167 SER A N 1
ATOM 1320 C CA . SER A 1 167 ? -10.626 1.635 11.483 1.00 92.56 167 SER A CA 1
ATOM 1321 C C . SER A 1 167 ? -9.132 1.614 11.098 1.00 92.56 167 SER A C 1
ATOM 1323 O O . SER A 1 167 ? -8.261 1.915 11.924 1.00 92.56 167 SER A O 1
ATOM 1325 N N . SER A 1 168 ? -8.807 1.222 9.860 1.00 89.75 168 SER A N 1
ATOM 1326 C CA . SER A 1 168 ? -7.444 1.079 9.330 1.00 89.75 168 SER A CA 1
ATOM 1327 C C . SER A 1 168 ? -7.403 1.228 7.790 1.00 89.75 168 SER A C 1
ATOM 1329 O O . SER A 1 168 ? -8.078 2.067 7.221 1.00 89.75 168 SER A O 1
ATOM 1331 N N . HIS A 1 169 ? -6.568 0.469 7.078 1.00 86.56 169 HIS A N 1
ATOM 1332 C CA . HIS A 1 169 ? -6.528 0.337 5.611 1.00 86.56 169 HIS A CA 1
ATOM 1333 C C . HIS A 1 169 ? -6.167 1.583 4.770 1.00 86.56 169 HIS A C 1
ATOM 1335 O O . HIS A 1 169 ? -5.228 1.521 3.983 1.00 86.56 169 HIS A O 1
ATOM 1341 N N . THR A 1 170 ? -6.868 2.712 4.901 1.00 80.25 170 THR A N 1
ATOM 1342 C CA . THR A 1 170 ? -6.660 3.921 4.074 1.00 80.25 170 THR A CA 1
ATOM 1343 C C . THR A 1 170 ? -5.456 4.746 4.484 1.00 80.25 170 THR A C 1
ATOM 1345 O O . THR A 1 170 ? -5.094 5.676 3.777 1.00 80.25 170 THR A O 1
ATOM 1348 N N . HIS A 1 171 ? -4.857 4.449 5.639 1.00 82.44 171 HIS A N 1
ATOM 1349 C CA . HIS A 1 171 ? -3.730 5.197 6.200 1.00 82.44 171 HIS A CA 1
ATOM 1350 C C . HIS A 1 171 ? -4.045 6.669 6.540 1.00 82.44 171 HIS A C 1
ATOM 1352 O O . HIS A 1 171 ? -3.159 7.417 6.937 1.00 82.44 171 HIS A O 1
ATOM 1358 N N . HIS A 1 172 ? -5.307 7.088 6.473 1.00 78.56 172 HIS A N 1
ATOM 1359 C CA . HIS A 1 172 ? -5.745 8.412 6.903 1.00 78.56 172 HIS A CA 1
ATOM 1360 C C . HIS A 1 172 ? -5.818 8.539 8.427 1.00 78.56 172 HIS A C 1
ATOM 1362 O O . HIS A 1 172 ? -5.919 7.544 9.151 1.00 78.56 172 HIS A O 1
ATOM 1368 N N . ILE A 1 173 ? -5.802 9.784 8.901 1.00 80.25 173 ILE A N 1
ATOM 1369 C CA . ILE A 1 173 ? -6.093 10.129 10.291 1.00 80.25 173 ILE A CA 1
ATOM 1370 C C . ILE A 1 173 ? -7.439 10.844 10.339 1.00 80.25 173 ILE A C 1
ATOM 1372 O O . ILE A 1 173 ? -7.587 11.910 9.746 1.00 80.25 173 ILE A O 1
ATOM 1376 N N . TYR A 1 174 ? -8.417 10.278 11.042 1.00 83.31 174 TYR A N 1
ATOM 1377 C CA . TYR A 1 174 ? -9.732 10.900 11.201 1.00 83.31 174 TYR A CA 1
ATOM 1378 C C . TYR A 1 174 ? -10.457 10.400 12.452 1.00 83.31 174 TYR A C 1
ATOM 1380 O O . TYR A 1 174 ? -10.218 9.296 12.947 1.00 83.31 174 TYR A O 1
ATOM 1388 N N . LEU A 1 175 ? -11.370 11.243 12.936 1.00 87.12 175 LEU A N 1
ATOM 1389 C CA . LEU A 1 175 ? -12.373 10.931 13.945 1.00 87.12 175 LEU A CA 1
ATOM 1390 C C . LEU A 1 175 ? -13.733 11.361 13.395 1.00 87.12 175 LEU A C 1
ATOM 1392 O O . LEU A 1 175 ? -13.936 12.534 13.093 1.00 87.12 175 LEU A O 1
ATOM 1396 N N . ILE A 1 176 ? -14.668 10.426 13.279 1.00 86.38 176 ILE A N 1
ATOM 1397 C CA . ILE A 1 176 ? -16.051 10.709 12.897 1.00 86.38 176 ILE A CA 1
ATOM 1398 C C . ILE A 1 176 ? -16.922 10.473 14.122 1.00 86.38 176 ILE A C 1
ATOM 1400 O O . ILE A 1 176 ? -16.926 9.382 14.687 1.00 86.38 176 ILE A O 1
ATOM 1404 N N . LYS A 1 177 ? -17.703 11.483 14.502 1.00 88.94 177 LYS A N 1
ATOM 1405 C CA . LYS A 1 177 ? -18.732 11.379 15.537 1.00 88.94 177 LYS A CA 1
ATOM 1406 C C . LYS A 1 177 ? -20.105 11.446 14.883 1.00 88.94 177 LYS A C 1
ATOM 1408 O O . LYS A 1 177 ? -20.448 12.441 14.250 1.00 88.94 177 LYS A O 1
ATOM 1413 N N . LYS A 1 178 ? -20.905 10.393 15.041 1.00 88.50 178 LYS A N 1
ATOM 1414 C CA . LYS A 1 178 ? -22.288 10.329 14.546 1.00 88.50 178 LYS A CA 1
ATOM 1415 C C . LYS A 1 178 ? -23.268 10.198 15.697 1.00 88.50 178 LYS A C 1
ATOM 1417 O O . LYS A 1 178 ? -23.036 9.433 16.626 1.00 88.50 178 LYS A O 1
ATOM 1422 N N . LYS A 1 179 ? -24.411 10.879 15.594 1.00 89.94 179 LYS A N 1
ATOM 1423 C CA . LYS A 1 179 ? -25.555 10.630 16.477 1.00 89.94 179 LYS A CA 1
ATOM 1424 C C . LYS A 1 179 ? -26.440 9.537 15.890 1.00 89.94 179 LYS A C 1
ATOM 1426 O O . LYS A 1 179 ? -27.043 9.716 14.835 1.00 89.94 179 LYS A O 1
ATOM 1431 N N . VAL A 1 180 ? -26.570 8.427 16.604 1.00 90.06 180 VAL A N 1
ATOM 1432 C CA . VAL A 1 180 ? -27.474 7.322 16.280 1.00 90.06 180 VAL A CA 1
ATOM 1433 C C . VAL A 1 180 ? -28.502 7.216 17.397 1.00 90.06 180 VAL A C 1
ATOM 1435 O O . VAL A 1 180 ? -28.181 6.827 18.514 1.00 90.06 180 VAL A O 1
ATOM 1438 N N . LYS A 1 181 ? -29.754 7.592 17.102 1.00 87.00 181 LYS A N 1
ATOM 1439 C CA . LYS A 1 181 ? -30.869 7.565 18.073 1.00 87.00 181 LYS A CA 1
ATOM 1440 C C . LYS A 1 181 ? -30.542 8.290 19.391 1.00 87.00 181 LYS A C 1
ATOM 1442 O O . LYS A 1 181 ? -30.840 7.803 20.473 1.00 87.00 181 LYS A O 1
ATOM 1447 N N . GLY A 1 182 ? -29.906 9.457 19.278 1.00 86.62 182 GLY A N 1
ATOM 1448 C CA . GLY A 1 182 ? -29.522 10.289 20.422 1.00 86.62 182 GLY A CA 1
ATOM 1449 C C . GLY A 1 182 ? -28.219 9.882 21.116 1.00 86.62 182 GLY A C 1
ATOM 1450 O O . GLY A 1 182 ? -27.754 10.636 21.962 1.00 86.62 182 GLY A O 1
ATOM 1451 N N . GLN A 1 183 ? -27.602 8.758 20.738 1.00 91.81 183 GLN A N 1
ATOM 1452 C CA . GLN A 1 183 ? -26.328 8.292 21.294 1.00 91.81 183 GLN A CA 1
ATOM 1453 C C . GLN A 1 183 ? -25.173 8.604 20.342 1.00 91.81 183 GLN A C 1
ATOM 1455 O O . GLN A 1 183 ? -25.340 8.546 19.121 1.00 91.81 183 GLN A O 1
ATOM 1460 N N . ASN A 1 184 ? -24.008 8.940 20.893 1.00 91.25 184 ASN A N 1
ATOM 1461 C CA . ASN A 1 184 ? -22.807 9.169 20.098 1.00 91.25 184 ASN A CA 1
ATOM 1462 C C . ASN A 1 184 ? -22.167 7.832 19.720 1.00 91.25 184 ASN A C 1
ATOM 1464 O O . ASN A 1 184 ? -22.012 6.949 20.557 1.00 91.25 184 ASN A O 1
ATOM 1468 N N . VAL A 1 185 ? -21.776 7.719 18.457 1.00 93.56 185 VAL A N 1
ATOM 1469 C CA . VAL A 1 185 ? -21.008 6.605 17.911 1.00 93.56 185 VAL A CA 1
ATOM 1470 C C . VAL A 1 185 ? -19.770 7.176 17.241 1.00 93.56 185 VAL A C 1
ATOM 1472 O O . VAL A 1 185 ? -19.857 8.178 16.522 1.00 93.56 185 VAL A O 1
ATOM 1475 N N . TYR A 1 186 ? -18.628 6.542 17.476 1.00 93.12 186 TYR A N 1
ATOM 1476 C CA . TYR A 1 186 ? -17.327 7.063 17.070 1.00 93.12 186 TYR A CA 1
ATOM 1477 C C . TYR A 1 186 ? -16.664 6.153 16.039 1.00 93.12 186 TYR A C 1
ATOM 1479 O O . TYR A 1 186 ? -16.705 4.936 16.186 1.00 93.12 186 TYR A O 1
ATOM 1487 N N . VAL A 1 187 ? -16.027 6.734 15.024 1.00 92.44 187 VAL A N 1
ATOM 1488 C CA . VAL A 1 187 ? -15.113 6.042 14.105 1.00 92.44 187 VAL A CA 1
ATOM 1489 C C . VAL A 1 187 ? -13.753 6.703 14.201 1.00 92.44 187 VAL A C 1
ATOM 1491 O O . VAL A 1 187 ? -13.682 7.922 14.088 1.00 92.44 187 VAL A O 1
ATOM 1494 N N . HIS A 1 188 ? -12.688 5.935 14.396 1.00 90.94 188 HIS A N 1
ATOM 1495 C CA . HIS A 1 188 ? -11.349 6.483 14.566 1.00 90.94 188 HIS A CA 1
ATOM 1496 C C . HIS A 1 188 ? -10.295 5.692 13.797 1.00 90.94 188 HIS A C 1
ATOM 1498 O O . HIS A 1 188 ? -10.279 4.463 13.858 1.00 90.94 188 HIS A O 1
ATOM 1504 N N . GLN A 1 189 ? -9.370 6.406 13.158 1.00 88.69 189 GLN A N 1
ATOM 1505 C CA . GLN A 1 189 ? -8.166 5.846 12.551 1.00 88.69 189 GLN A CA 1
ATOM 1506 C C . GLN A 1 189 ? -6.954 6.717 12.893 1.00 88.69 189 GLN A C 1
ATOM 1508 O O . GLN A 1 189 ? -6.986 7.935 12.730 1.00 88.69 189 GLN A O 1
ATOM 1513 N N . ALA A 1 190 ? -5.874 6.080 13.353 1.00 86.81 190 ALA A N 1
ATOM 1514 C CA . ALA A 1 190 ? -4.676 6.753 13.869 1.00 86.81 190 ALA A CA 1
ATOM 1515 C C . ALA A 1 190 ? -3.570 6.973 12.814 1.00 86.81 190 ALA A C 1
ATOM 1517 O O . ALA A 1 190 ? -2.443 7.345 13.151 1.00 86.81 190 ALA A O 1
ATOM 1518 N N . GLY A 1 191 ? -3.877 6.761 11.532 1.00 80.50 191 GLY A N 1
ATOM 1519 C CA . GLY A 1 191 ? -2.888 6.812 10.459 1.00 80.50 191 GLY A CA 1
ATOM 1520 C C . GLY A 1 191 ? -2.018 5.551 10.379 1.00 80.50 191 GLY A C 1
ATOM 1521 O O . GLY A 1 191 ? -2.349 4.523 10.977 1.00 80.50 191 GLY A O 1
ATOM 1522 N N . PRO A 1 192 ? -0.936 5.591 9.590 1.00 79.69 192 PRO A N 1
ATOM 1523 C CA . PRO A 1 192 ? -0.148 4.415 9.258 1.00 79.69 192 PRO A CA 1
ATOM 1524 C C . PRO A 1 192 ? 1.156 4.321 10.058 1.00 79.69 192 PRO A C 1
ATOM 1526 O O . PRO A 1 192 ? 1.519 5.226 10.802 1.00 79.69 192 PRO A O 1
ATOM 1529 N N . PHE A 1 193 ? 1.882 3.214 9.873 1.00 77.06 193 PHE A N 1
ATOM 1530 C CA . PHE A 1 193 ? 3.288 3.036 10.279 1.00 77.06 193 PHE A CA 1
ATOM 1531 C C . PHE A 1 193 ? 3.611 3.331 11.749 1.00 77.06 193 PHE A C 1
ATOM 1533 O O . PHE A 1 193 ? 4.741 3.701 12.057 1.00 77.06 193 PHE A O 1
ATOM 1540 N N . ALA A 1 194 ? 2.621 3.195 12.637 1.00 82.56 194 ALA A N 1
ATOM 1541 C CA . ALA A 1 194 ? 2.746 3.531 14.054 1.00 82.56 194 ALA A CA 1
ATOM 1542 C C . ALA A 1 194 ? 3.323 4.941 14.292 1.00 82.56 194 ALA A C 1
ATOM 1544 O O . ALA A 1 194 ? 3.997 5.181 15.282 1.00 82.56 194 ALA A O 1
ATOM 1545 N N . THR A 1 195 ? 3.057 5.899 13.399 1.00 76.75 195 THR A N 1
ATOM 1546 C CA . THR A 1 195 ? 3.486 7.293 13.611 1.00 76.75 195 THR A CA 1
ATOM 1547 C C . THR A 1 195 ? 2.700 7.981 14.704 1.00 76.75 195 THR A C 1
ATOM 1549 O O . THR A 1 195 ? 3.101 9.026 15.202 1.00 76.75 195 THR A O 1
ATOM 1552 N N . ASN A 1 196 ? 1.540 7.423 15.032 1.00 80.19 196 ASN A N 1
ATOM 1553 C CA . ASN A 1 196 ? 0.711 7.886 16.114 1.00 80.19 196 ASN A CA 1
ATOM 1554 C C . ASN A 1 196 ? 0.138 6.688 16.865 1.00 80.19 196 ASN A C 1
ATOM 1556 O O . ASN A 1 196 ? -0.234 5.676 16.264 1.00 80.19 196 ASN A O 1
ATOM 1560 N N . LEU A 1 197 ? -0.018 6.856 18.170 1.00 86.69 197 LEU A N 1
ATOM 1561 C CA . LEU A 1 197 ? -0.825 6.001 19.021 1.00 86.69 197 LEU A CA 1
ATOM 1562 C C . LEU A 1 197 ? -2.208 6.641 19.192 1.00 86.69 197 LEU A C 1
ATOM 1564 O O . LEU A 1 197 ? -2.327 7.738 19.732 1.00 86.69 197 LEU A O 1
ATOM 1568 N N . GLY A 1 198 ? -3.262 5.975 18.721 1.00 86.88 198 GLY A N 1
ATOM 1569 C CA . GLY A 1 198 ? -4.638 6.444 18.912 1.00 86.88 198 GLY A CA 1
ATOM 1570 C C . GLY A 1 198 ? -5.111 6.235 20.351 1.00 86.88 198 GLY A C 1
ATOM 1571 O O . GLY A 1 198 ? -4.992 5.126 20.868 1.00 86.88 198 GLY A O 1
ATOM 1572 N N . VAL A 1 199 ? -5.679 7.269 20.981 1.00 87.06 199 VAL A N 1
ATOM 1573 C CA . VAL A 1 199 ? -6.128 7.209 22.385 1.00 87.06 199 VAL A CA 1
ATOM 1574 C C . VAL A 1 199 ? -7.544 7.761 22.508 1.00 87.06 199 VAL A C 1
ATOM 1576 O O . VAL A 1 199 ? -7.762 8.950 22.328 1.00 87.06 199 VAL A O 1
ATOM 1579 N N . LEU A 1 200 ? -8.519 6.923 22.862 1.00 89.38 200 LEU A N 1
ATOM 1580 C CA . LEU A 1 200 ? -9.906 7.347 23.094 1.00 89.38 200 LEU A CA 1
ATOM 1581 C C . LEU A 1 200 ? -10.264 7.124 24.565 1.00 89.38 200 LEU A C 1
ATOM 1583 O O . LEU A 1 200 ? -10.191 5.995 25.049 1.00 89.38 200 LEU A O 1
ATOM 1587 N N . GLN A 1 201 ? -10.644 8.189 25.268 1.00 90.56 201 GLN A N 1
ATOM 1588 C CA . GLN A 1 201 ? -11.046 8.138 26.674 1.00 90.56 201 GLN A CA 1
ATOM 1589 C C . GLN A 1 201 ? -12.548 8.368 26.778 1.00 90.56 201 GLN A C 1
ATOM 1591 O O . GLN A 1 201 ? -13.042 9.459 26.503 1.00 90.56 201 GLN A O 1
ATOM 1596 N N . PHE A 1 202 ? -13.284 7.332 27.163 1.00 91.56 202 PHE A N 1
ATOM 1597 C CA . PHE A 1 202 ? -14.740 7.377 27.218 1.00 91.56 202 PHE A CA 1
ATOM 1598 C C . PHE A 1 202 ? -15.251 7.491 28.647 1.00 91.56 202 PHE A C 1
ATOM 1600 O O . PHE A 1 202 ? -14.738 6.845 29.558 1.00 91.56 202 PHE A O 1
ATOM 1607 N N . GLU A 1 203 ? -16.333 8.242 28.804 1.00 91.75 203 GLU A N 1
ATOM 1608 C CA . GLU A 1 203 ? -17.195 8.163 29.976 1.00 91.75 203 GLU A CA 1
ATOM 1609 C C . GLU A 1 203 ? -18.369 7.221 29.680 1.00 91.75 203 GLU A C 1
ATOM 1611 O O . GLU A 1 203 ? -19.026 7.334 28.640 1.00 91.75 203 GLU A O 1
ATOM 1616 N N . PHE A 1 204 ? -18.636 6.287 30.596 1.00 91.69 204 PHE A N 1
ATOM 1617 C CA . PHE A 1 204 ? -19.746 5.342 30.491 1.00 91.69 204 PHE A CA 1
ATOM 1618 C C . PHE A 1 204 ? -20.743 5.535 31.635 1.00 91.69 204 PHE A C 1
ATOM 1620 O O . PHE A 1 204 ? -20.382 5.467 32.812 1.00 91.69 204 PHE A O 1
ATOM 1627 N N . ASP A 1 205 ? -22.016 5.706 31.285 1.00 91.50 205 ASP A N 1
ATOM 1628 C CA . ASP A 1 205 ? -23.107 5.826 32.247 1.00 91.50 205 ASP A CA 1
ATOM 1629 C C . ASP A 1 205 ? -23.761 4.455 32.468 1.00 91.50 205 ASP A C 1
ATOM 1631 O O . ASP A 1 205 ? -24.488 3.947 31.612 1.00 91.50 205 ASP A O 1
ATOM 1635 N N . TYR A 1 206 ? -23.529 3.860 33.641 1.00 88.75 206 TYR A N 1
ATOM 1636 C CA . TYR A 1 206 ? -24.108 2.567 34.024 1.00 88.75 206 TYR A CA 1
ATOM 1637 C C . TYR A 1 206 ? -25.636 2.583 34.129 1.00 88.75 206 TYR A C 1
ATOM 1639 O O . TYR A 1 206 ? -26.261 1.545 33.923 1.00 88.75 206 TYR A O 1
ATOM 1647 N N . THR A 1 207 ? -26.247 3.730 34.432 1.00 88.88 207 THR A N 1
ATOM 1648 C CA . THR A 1 207 ? -27.709 3.838 34.543 1.00 88.88 207 THR A CA 1
ATOM 1649 C C . THR A 1 207 ? -28.361 3.891 33.169 1.00 88.88 207 THR A C 1
ATOM 1651 O O . THR A 1 207 ? -29.381 3.244 32.933 1.00 88.88 207 THR A O 1
ATOM 1654 N N . LYS A 1 208 ? -27.742 4.608 32.225 1.00 87.94 208 LYS A N 1
ATOM 1655 C CA . LYS A 1 208 ? -28.242 4.721 30.849 1.00 87.94 208 LYS A CA 1
ATOM 1656 C C . LYS A 1 208 ? -27.726 3.623 29.917 1.00 87.94 208 LYS A C 1
ATOM 1658 O O . LYS A 1 208 ? -28.257 3.464 28.813 1.00 87.94 208 LYS A O 1
ATOM 1663 N N . GLY A 1 209 ? -26.692 2.894 30.327 1.00 87.94 209 GLY A N 1
ATOM 1664 C CA . GLY A 1 209 ? -26.106 1.763 29.613 1.00 87.94 209 GLY A CA 1
ATOM 1665 C C . GLY A 1 209 ? -25.412 2.126 28.297 1.00 87.94 209 GLY A C 1
ATOM 1666 O O . GLY A 1 209 ? -25.459 1.322 27.365 1.00 87.94 209 GLY A O 1
ATOM 1667 N N . HIS A 1 210 ? -24.831 3.324 28.183 1.00 91.69 210 HIS A N 1
ATOM 1668 C CA . HIS A 1 210 ? -24.120 3.767 26.977 1.00 91.69 210 HIS A CA 1
ATOM 1669 C C . HIS A 1 210 ? -23.019 4.797 27.277 1.00 91.69 210 HIS A C 1
ATOM 1671 O O . HIS A 1 210 ? -22.953 5.366 28.368 1.00 91.69 210 HIS A O 1
ATOM 1677 N N . ILE A 1 211 ? -22.156 5.025 26.283 1.00 92.75 211 ILE A N 1
ATOM 1678 C CA . ILE A 1 211 ? -21.108 6.053 26.308 1.00 92.75 211 ILE A CA 1
ATOM 1679 C C . ILE A 1 211 ? -21.758 7.437 26.236 1.00 92.75 211 ILE A C 1
ATOM 1681 O O . ILE A 1 211 ? -22.488 7.729 25.286 1.00 92.75 211 ILE A O 1
ATOM 1685 N N . THR A 1 212 ? -21.477 8.301 27.207 1.00 90.88 212 THR A N 1
ATOM 1686 C CA . THR A 1 212 ? -22.011 9.671 27.248 1.00 90.88 212 THR A CA 1
ATOM 1687 C C . THR A 1 212 ? -21.087 10.648 26.541 1.00 90.88 212 THR A C 1
ATOM 1689 O O . THR A 1 212 ? -21.545 11.425 25.700 1.00 90.88 212 THR A O 1
ATOM 1692 N N . ASN A 1 213 ? -19.789 10.564 26.837 1.00 86.75 213 ASN A N 1
ATOM 1693 C CA . ASN A 1 213 ? -18.790 11.532 26.405 1.00 86.75 213 ASN A CA 1
ATOM 1694 C C . ASN A 1 213 ? -17.492 10.861 25.942 1.00 86.75 213 ASN A C 1
ATOM 1696 O O . ASN A 1 213 ? -17.103 9.797 26.425 1.00 86.75 213 ASN A O 1
ATOM 1700 N N . LEU A 1 214 ? -16.805 11.540 25.024 1.00 89.44 214 LEU A N 1
ATOM 1701 C CA . LEU A 1 214 ? -15.410 11.299 24.674 1.00 89.44 214 LEU A CA 1
ATOM 1702 C C . LEU A 1 214 ? -14.600 12.411 25.344 1.00 89.44 214 LEU A C 1
ATOM 1704 O O . LEU A 1 214 ? -14.637 13.558 24.909 1.00 89.44 214 LEU A O 1
ATOM 1708 N N . LEU A 1 215 ? -13.936 12.083 26.448 1.00 86.75 215 LEU A N 1
ATOM 1709 C CA . LEU A 1 215 ? -13.313 13.047 27.360 1.00 86.75 215 LEU A CA 1
ATOM 1710 C C . LEU A 1 215 ? -12.171 13.825 26.706 1.00 86.75 215 LEU A C 1
ATOM 1712 O O . LEU A 1 215 ? -11.909 14.969 27.057 1.00 86.75 215 LEU A O 1
ATOM 1716 N N . ASN A 1 216 ? -11.513 13.208 25.731 1.00 81.56 216 ASN A N 1
ATOM 1717 C CA . ASN A 1 216 ? -10.385 13.768 25.011 1.00 81.56 216 ASN A CA 1
ATOM 1718 C C . ASN A 1 216 ? -10.737 14.139 23.559 1.00 81.56 216 ASN A C 1
ATOM 1720 O O . ASN A 1 216 ? -9.856 14.113 22.713 1.00 81.56 216 ASN A O 1
ATOM 1724 N N . GLU A 1 217 ? -11.998 14.498 23.261 1.00 71.75 217 GLU A N 1
ATOM 1725 C CA . GLU A 1 217 ? -12.506 14.813 21.905 1.00 71.75 217 GLU A CA 1
ATOM 1726 C C . GLU A 1 217 ? -11.717 15.911 21.165 1.00 71.75 217 GLU A C 1
ATOM 1728 O O . GLU A 1 217 ? -11.713 15.934 19.935 1.00 71.75 217 GLU A O 1
ATOM 1733 N N . GLN A 1 218 ? -11.024 16.791 21.889 1.00 63.44 218 GLN A N 1
ATOM 1734 C CA . GLN A 1 218 ? -10.193 17.857 21.331 1.00 63.44 218 GLN A CA 1
ATOM 1735 C C . GLN A 1 218 ? -8.877 17.946 22.111 1.00 63.44 218 GLN A C 1
ATOM 1737 O O . GLN A 1 218 ? -8.825 18.549 23.179 1.00 63.44 218 GLN A O 1
ATOM 1742 N N . VAL A 1 219 ? -7.805 17.349 21.586 1.00 54.12 219 VAL A N 1
ATOM 1743 C CA . VAL A 1 219 ? -6.446 17.558 22.110 1.00 54.12 219 VAL A CA 1
ATOM 1744 C C . VAL A 1 219 ? -5.652 18.328 21.053 1.00 54.12 219 VAL A C 1
ATOM 1746 O O . VAL A 1 219 ? -5.494 17.818 19.940 1.00 54.12 219 VAL A O 1
ATOM 1749 N N . PRO A 1 220 ? -5.160 19.547 21.350 1.00 48.62 220 PRO A N 1
ATOM 1750 C CA . PRO A 1 220 ? -4.235 20.244 20.468 1.00 48.62 220 PRO A CA 1
ATOM 1751 C C . PRO A 1 220 ? -2.980 19.389 20.302 1.00 48.62 220 PRO A C 1
ATOM 1753 O O . PRO A 1 220 ? -2.312 19.061 21.284 1.00 48.62 220 PRO A O 1
ATOM 1756 N N . ILE A 1 221 ? -2.647 19.021 19.068 1.00 49.09 221 ILE A N 1
ATOM 1757 C CA . ILE A 1 221 ? -1.338 18.433 18.793 1.00 49.09 221 ILE A CA 1
ATOM 1758 C C . ILE A 1 221 ? -0.354 19.594 18.737 1.00 49.09 221 ILE A C 1
ATOM 1760 O O . ILE A 1 221 ? -0.505 20.490 17.907 1.00 49.09 221 ILE A O 1
ATOM 1764 N N . LYS A 1 222 ? 0.640 19.580 19.627 1.00 41.56 222 LYS A N 1
ATOM 1765 C CA . LYS A 1 222 ? 1.828 20.417 19.469 1.00 41.56 222 LYS A CA 1
ATOM 1766 C C . LYS A 1 222 ? 2.579 19.909 18.237 1.00 41.56 222 LYS A C 1
ATOM 1768 O O . LYS A 1 222 ? 3.120 18.815 18.281 1.00 41.56 222 LYS A O 1
ATOM 1773 N N . ASP A 1 223 ? 2.493 20.683 17.162 1.00 40.50 223 ASP A N 1
ATOM 1774 C CA . ASP A 1 223 ? 3.355 20.737 15.980 1.00 40.50 223 ASP A CA 1
ATOM 1775 C C . ASP A 1 223 ? 3.798 19.452 15.235 1.00 40.50 223 ASP A C 1
ATOM 1777 O O . ASP A 1 223 ? 4.370 18.514 15.772 1.00 40.50 223 ASP A O 1
ATOM 1781 N N . HIS A 1 224 ? 3.613 19.523 13.907 1.00 46.78 224 HIS A N 1
ATOM 1782 C CA . HIS A 1 224 ? 4.481 18.969 12.858 1.00 46.78 224 HIS A CA 1
ATOM 1783 C C . HIS A 1 224 ? 4.753 17.457 12.837 1.00 46.78 224 HIS A C 1
ATOM 1785 O O . HIS A 1 224 ? 5.879 17.053 13.066 1.00 46.78 224 HIS A O 1
ATOM 1791 N N . TYR A 1 225 ? 3.800 16.612 12.419 1.00 47.56 225 TYR A N 1
ATOM 1792 C CA . TYR A 1 225 ? 4.160 15.282 11.870 1.00 47.56 225 TYR A CA 1
ATOM 1793 C C . TYR A 1 225 ? 3.101 14.699 10.912 1.00 47.56 225 TYR A C 1
ATOM 1795 O O . TYR A 1 225 ? 2.689 13.543 10.992 1.00 47.56 225 TYR A O 1
ATOM 1803 N N . TYR A 1 226 ? 2.654 15.528 9.973 1.00 44.25 226 TYR A N 1
ATOM 1804 C CA . TYR A 1 226 ? 2.093 15.125 8.677 1.00 44.25 226 TYR A CA 1
ATOM 1805 C C . TYR A 1 226 ? 2.786 16.013 7.629 1.00 44.25 226 TYR A C 1
ATOM 1807 O O . TYR A 1 226 ? 3.208 17.104 8.017 1.00 44.25 226 TYR A O 1
ATOM 1815 N N . PRO A 1 227 ? 2.988 15.594 6.362 1.00 42.16 227 PRO A N 1
ATOM 1816 C CA . PRO A 1 227 ? 3.658 16.447 5.383 1.00 42.16 227 PRO A CA 1
ATOM 1817 C C . PRO A 1 227 ? 3.009 17.833 5.396 1.00 42.16 227 PRO A C 1
ATOM 1819 O O . PRO A 1 227 ? 1.792 17.958 5.234 1.00 42.16 227 PRO A O 1
ATOM 1822 N N . ALA A 1 228 ? 3.837 18.849 5.654 1.00 36.28 228 ALA A N 1
ATOM 1823 C CA . ALA A 1 228 ? 3.432 20.219 5.964 1.00 36.28 228 ALA A CA 1
ATOM 1824 C C . ALA A 1 228 ? 2.507 20.844 4.899 1.00 36.28 228 ALA A C 1
ATOM 1826 O O . ALA A 1 228 ? 1.785 21.795 5.176 1.00 36.28 228 ALA A O 1
ATOM 1827 N N . ALA A 1 229 ? 2.465 20.257 3.700 1.00 37.47 229 ALA A N 1
ATOM 1828 C CA . ALA A 1 229 ? 1.586 20.634 2.601 1.00 37.47 229 ALA A CA 1
ATOM 1829 C C . ALA A 1 229 ? 0.075 20.450 2.875 1.00 37.47 229 ALA A C 1
ATOM 1831 O O . ALA A 1 229 ? -0.734 20.937 2.090 1.00 37.47 229 ALA A O 1
ATOM 1832 N N . LEU A 1 230 ? -0.329 19.753 3.947 1.00 38.44 230 LEU A N 1
ATOM 1833 C CA . LEU A 1 230 ? -1.747 19.537 4.293 1.00 38.44 230 LEU A CA 1
ATOM 1834 C C . LEU A 1 230 ? -2.106 19.893 5.742 1.00 38.44 230 LEU A C 1
ATOM 1836 O O . LEU A 1 230 ? -3.265 19.757 6.135 1.00 38.44 230 LEU A O 1
ATOM 1840 N N . SER A 1 231 ? -1.144 20.336 6.551 1.00 39.38 231 SER A N 1
ATOM 1841 C CA . SER A 1 231 ? -1.424 20.783 7.913 1.00 39.38 231 SER A CA 1
ATOM 1842 C C . SER A 1 231 ? -1.924 22.222 7.896 1.00 39.38 231 SER A C 1
ATOM 1844 O O . SER A 1 231 ? -1.144 23.151 7.706 1.00 39.38 231 SER A O 1
ATOM 1846 N N . VAL A 1 232 ? -3.225 22.412 8.111 1.00 40.28 232 VAL A N 1
ATOM 1847 C CA . VAL A 1 232 ? -3.794 23.745 8.327 1.00 40.28 232 VAL A CA 1
ATOM 1848 C C . VAL A 1 232 ? -3.452 24.176 9.763 1.00 40.28 232 VAL A C 1
ATOM 1850 O O . VAL A 1 232 ? -3.760 23.433 10.705 1.00 40.28 232 VAL A O 1
ATOM 1853 N N . PRO A 1 233 ? -2.803 25.338 9.973 1.00 39.88 233 PRO A N 1
ATOM 1854 C CA . PRO A 1 233 ? -2.585 25.884 11.311 1.00 39.88 233 PRO A CA 1
ATOM 1855 C C . PRO A 1 233 ? -3.919 26.016 12.063 1.00 39.88 233 PRO A C 1
ATOM 1857 O O . PRO A 1 233 ? -4.932 26.373 11.466 1.00 39.88 233 PRO A O 1
ATOM 1860 N N . ASN A 1 234 ? -3.929 25.736 13.369 1.00 42.00 234 ASN A N 1
ATOM 1861 C CA . ASN A 1 234 ? -5.117 25.776 14.242 1.00 42.00 234 ASN A CA 1
ATOM 1862 C C . ASN A 1 234 ? -6.227 24.746 13.947 1.00 42.00 234 ASN A C 1
ATOM 1864 O O . ASN A 1 234 ? -7.322 24.851 14.503 1.00 42.00 234 ASN A O 1
ATOM 1868 N N . GLN A 1 235 ? -5.971 23.719 13.132 1.00 44.50 235 GLN A N 1
ATOM 1869 C CA . GLN A 1 235 ? -6.916 22.616 12.970 1.00 44.50 235 GLN A CA 1
ATOM 1870 C C . GLN A 1 235 ? -6.837 21.654 14.165 1.00 44.50 235 GLN A C 1
ATOM 1872 O O . GLN A 1 235 ? -5.785 21.093 14.469 1.00 44.50 235 GLN A O 1
ATOM 1877 N N . LEU A 1 236 ? -7.967 21.443 14.846 1.00 48.25 236 LEU A N 1
ATOM 1878 C CA . LEU A 1 236 ? -8.103 20.384 15.845 1.00 48.25 236 LEU A CA 1
ATOM 1879 C C . LEU A 1 236 ? -7.962 19.028 15.147 1.00 48.25 236 LEU A C 1
ATOM 1881 O O . LEU A 1 236 ? -8.729 18.697 14.241 1.00 48.25 236 LEU A O 1
ATOM 1885 N N . TYR A 1 237 ? -6.965 18.252 15.559 1.00 54.38 237 TYR A N 1
ATOM 1886 C CA . TYR A 1 237 ? -6.695 16.942 14.987 1.00 54.38 237 TYR A CA 1
ATOM 1887 C C . TYR A 1 237 ? -7.354 15.815 15.805 1.00 54.38 237 TYR A C 1
ATOM 1889 O O . TYR A 1 237 ? -7.566 15.964 17.008 1.00 54.38 237 TYR A O 1
ATOM 1897 N N . PRO A 1 238 ? -7.641 14.659 15.175 1.00 57.19 238 PRO A N 1
ATOM 1898 C CA . PRO A 1 238 ? -8.096 13.451 15.862 1.00 57.19 238 PRO A CA 1
ATOM 1899 C C . PRO A 1 238 ? -7.141 13.004 16.970 1.00 57.19 238 PRO A C 1
ATOM 1901 O O . PRO A 1 238 ? -5.930 13.223 16.887 1.00 57.19 238 PRO A O 1
ATOM 1904 N N . ILE A 1 239 ? -7.697 12.316 17.965 1.00 68.44 239 ILE A N 1
ATOM 1905 C CA . ILE A 1 239 ? -7.053 12.049 19.246 1.00 68.44 239 ILE A CA 1
ATOM 1906 C C . ILE A 1 239 ? -5.918 11.039 19.133 1.00 68.44 239 ILE A C 1
ATOM 1908 O O . ILE A 1 239 ? -6.130 9.830 18.974 1.00 68.44 239 ILE A O 1
ATOM 1912 N N . ARG A 1 240 ? -4.690 11.536 19.251 1.00 72.56 240 ARG A N 1
ATOM 1913 C CA . ARG A 1 240 ? -3.503 10.704 19.117 1.00 72.56 240 ARG A CA 1
ATOM 1914 C C . ARG A 1 240 ? -2.308 11.272 19.861 1.00 72.56 240 ARG A C 1
ATOM 1916 O O . ARG A 1 240 ? -2.181 12.483 20.015 1.00 72.56 240 ARG A O 1
ATOM 1923 N N . LEU A 1 241 ? -1.418 10.374 20.254 1.00 77.69 241 LEU A N 1
ATOM 1924 C CA . LEU A 1 241 ? -0.080 10.700 20.721 1.00 77.69 241 LEU A CA 1
ATOM 1925 C C . LEU A 1 241 ? 0.880 10.465 19.548 1.00 77.69 241 LEU A C 1
ATOM 1927 O O . LEU A 1 241 ? 0.971 9.321 19.089 1.00 77.69 241 LEU A O 1
ATOM 1931 N N . PRO A 1 242 ? 1.528 11.503 18.992 1.00 76.00 242 PRO A N 1
ATOM 1932 C CA . PRO A 1 242 ? 2.539 11.297 17.963 1.00 76.00 242 PRO A CA 1
ATOM 1933 C C . PRO A 1 242 ? 3.709 10.497 18.551 1.00 76.00 242 PRO A C 1
ATOM 1935 O O . PRO A 1 242 ? 4.072 10.685 19.710 1.00 76.00 242 PRO A O 1
ATOM 1938 N N . ILE A 1 243 ? 4.271 9.580 17.763 1.00 77.62 243 ILE A N 1
ATOM 1939 C CA . ILE A 1 243 ? 5.466 8.822 18.143 1.00 77.62 243 ILE A CA 1
ATOM 1940 C C . ILE A 1 243 ? 6.669 9.503 17.497 1.00 77.62 243 ILE A C 1
ATOM 1942 O O . ILE A 1 243 ? 6.868 9.421 16.284 1.00 77.62 243 ILE A O 1
ATOM 1946 N N . THR A 1 244 ? 7.441 10.202 18.319 1.00 73.44 244 THR A N 1
ATOM 1947 C CA . THR A 1 244 ? 8.543 11.081 17.920 1.00 73.44 244 THR A CA 1
ATOM 1948 C C . THR A 1 244 ? 9.876 10.591 18.494 1.00 73.44 244 THR A C 1
ATOM 1950 O O . THR A 1 244 ? 9.918 9.708 19.350 1.00 73.44 244 THR A O 1
ATOM 1953 N N . SER A 1 245 ? 10.991 11.116 17.980 1.00 74.38 245 SER A N 1
ATOM 1954 C CA . SER A 1 245 ? 12.343 10.670 18.351 1.00 74.38 245 SER A CA 1
ATOM 1955 C C . SER A 1 245 ? 12.796 11.104 19.749 1.00 74.38 245 SER A C 1
ATOM 1957 O O . SER A 1 245 ? 13.778 10.568 20.250 1.00 74.38 245 SER A O 1
ATOM 1959 N N . ASP A 1 246 ? 12.119 12.075 20.358 1.00 78.69 246 ASP A N 1
ATOM 1960 C CA . ASP A 1 246 ? 12.322 12.526 21.741 1.00 78.69 246 ASP A CA 1
ATOM 1961 C C . ASP A 1 246 ? 11.693 11.582 22.776 1.00 78.69 246 ASP A C 1
ATOM 1963 O O . ASP A 1 246 ? 12.041 11.649 23.955 1.00 78.69 246 ASP A O 1
ATOM 1967 N N . LEU A 1 247 ? 10.806 10.672 22.358 1.00 82.94 247 LEU A N 1
ATOM 1968 C CA . LEU A 1 247 ? 10.297 9.635 23.246 1.00 82.94 247 LEU A CA 1
ATOM 1969 C C . LEU A 1 247 ? 11.415 8.651 23.590 1.00 82.94 247 LEU A C 1
ATOM 1971 O O . LEU A 1 247 ? 12.057 8.070 22.710 1.00 82.94 247 LEU A O 1
ATOM 1975 N N . GLN A 1 248 ? 11.610 8.424 24.889 1.00 90.06 248 GLN A N 1
ATOM 1976 C CA . GLN A 1 248 ? 12.526 7.397 25.357 1.00 90.06 248 GLN A CA 1
ATOM 19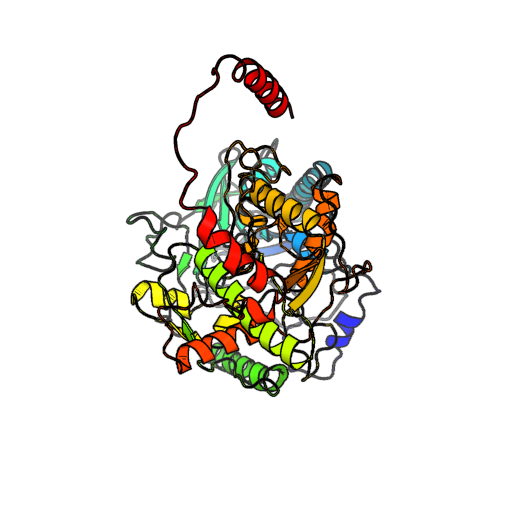77 C C . GLN A 1 248 ? 12.058 6.035 24.844 1.00 90.06 248 GLN A C 1
ATOM 1979 O O . GLN A 1 248 ? 10.928 5.606 25.089 1.00 90.06 248 GLN A O 1
ATOM 1984 N N . LYS A 1 249 ? 12.949 5.350 24.132 1.00 89.19 249 LYS A N 1
ATOM 1985 C CA . LYS A 1 249 ? 12.704 3.979 23.706 1.00 89.19 249 LYS A CA 1
ATOM 1986 C C . LYS A 1 249 ? 12.782 3.040 24.898 1.00 89.19 249 LYS A C 1
ATOM 1988 O O . LYS A 1 249 ? 13.638 3.198 25.768 1.00 89.19 249 LYS A O 1
ATOM 1993 N N . ASP A 1 250 ? 11.929 2.028 24.878 1.00 94.12 250 ASP A N 1
ATOM 1994 C CA . ASP A 1 250 ? 12.057 0.901 25.787 1.00 94.12 250 ASP A CA 1
ATOM 1995 C C . ASP A 1 250 ? 13.338 0.104 25.445 1.00 94.12 250 ASP A C 1
ATOM 1997 O O . ASP A 1 250 ? 13.478 -0.327 24.293 1.00 94.12 250 ASP A O 1
ATOM 2001 N N . PRO A 1 251 ? 14.286 -0.075 26.390 1.00 94.81 251 PRO A N 1
ATOM 2002 C CA . PRO A 1 251 ? 15.560 -0.740 26.111 1.00 94.81 251 PRO A CA 1
ATOM 2003 C C . PRO A 1 251 ? 15.420 -2.203 25.673 1.00 94.81 251 PRO A C 1
ATOM 2005 O O . PRO A 1 251 ? 16.212 -2.668 24.851 1.00 94.81 251 PRO A O 1
ATOM 2008 N N . GLU A 1 252 ? 14.427 -2.929 26.196 1.00 95.19 252 GLU A N 1
ATOM 2009 C CA . GLU A 1 252 ? 14.184 -4.331 25.844 1.00 95.19 252 GLU A CA 1
ATOM 2010 C C . GLU A 1 252 ? 13.725 -4.428 24.386 1.00 95.19 252 GLU A C 1
ATOM 2012 O O . GLU A 1 252 ? 14.299 -5.179 23.591 1.00 95.19 252 GLU A O 1
ATOM 2017 N N . TYR A 1 253 ? 12.743 -3.608 24.002 1.00 92.19 253 TYR A N 1
ATOM 2018 C CA . TYR A 1 253 ? 12.247 -3.594 22.627 1.00 92.19 253 TYR A CA 1
ATOM 2019 C C . TYR A 1 253 ? 13.259 -3.016 21.632 1.00 92.19 253 TYR A C 1
ATOM 2021 O O . TYR A 1 253 ? 13.317 -3.506 20.505 1.00 92.19 253 TYR A O 1
ATOM 2029 N N . ASP A 1 254 ? 14.070 -2.018 22.002 1.00 91.88 254 ASP A N 1
ATOM 2030 C CA . ASP A 1 254 ? 15.118 -1.498 21.107 1.00 91.88 254 ASP A CA 1
ATOM 2031 C C . ASP A 1 254 ? 16.195 -2.563 20.844 1.00 91.88 254 ASP A C 1
ATOM 2033 O O . ASP A 1 254 ? 16.576 -2.773 19.691 1.00 91.88 254 ASP A O 1
ATOM 2037 N N . SER A 1 255 ? 16.600 -3.318 21.873 1.00 93.06 255 SER A N 1
ATOM 2038 C CA . SER A 1 255 ? 17.502 -4.471 21.726 1.00 93.06 255 SER A CA 1
ATOM 2039 C C . SER A 1 255 ? 16.905 -5.552 20.816 1.00 93.06 255 SER A C 1
ATOM 2041 O O . SER A 1 255 ? 17.559 -6.015 19.878 1.00 93.06 255 SER A O 1
ATOM 2043 N N . LEU A 1 256 ? 15.628 -5.894 21.014 1.00 94.19 256 LEU A N 1
ATOM 2044 C CA . LEU A 1 256 ? 14.928 -6.871 20.177 1.00 94.19 256 LEU A CA 1
ATOM 2045 C C . LEU A 1 256 ? 14.814 -6.412 18.712 1.00 94.19 256 LEU A C 1
ATOM 2047 O O . LEU A 1 256 ? 15.010 -7.209 17.796 1.00 94.19 256 LEU A O 1
ATOM 2051 N N . ILE A 1 257 ? 14.531 -5.129 18.474 1.00 90.06 257 ILE A N 1
ATOM 2052 C CA . ILE A 1 257 ? 14.503 -4.548 17.125 1.00 90.06 257 ILE A CA 1
ATOM 2053 C C . ILE A 1 257 ? 15.885 -4.640 16.470 1.00 90.06 257 ILE A C 1
ATOM 2055 O O . ILE A 1 257 ? 15.960 -4.961 15.286 1.00 90.06 257 ILE A O 1
ATOM 2059 N N . ASN A 1 258 ? 16.965 -4.385 17.212 1.00 92.25 258 ASN A N 1
ATOM 2060 C CA . ASN A 1 258 ? 18.325 -4.515 16.687 1.00 92.25 258 ASN A CA 1
ATOM 2061 C C . ASN A 1 258 ? 18.657 -5.972 16.334 1.00 92.25 258 ASN A C 1
ATOM 2063 O O . ASN A 1 258 ? 19.096 -6.207 15.212 1.00 92.25 258 ASN A O 1
ATOM 2067 N N . LYS A 1 259 ? 18.292 -6.949 17.180 1.00 92.50 259 LYS A N 1
ATOM 2068 C CA . LYS A 1 259 ? 18.412 -8.384 16.845 1.00 92.50 259 LYS A CA 1
ATOM 2069 C C . LYS A 1 259 ? 17.713 -8.721 15.520 1.00 92.50 259 LYS A C 1
ATOM 2071 O O . LYS A 1 259 ? 18.257 -9.463 14.709 1.00 92.50 259 LYS A O 1
ATOM 2076 N N . TYR A 1 260 ? 16.524 -8.167 15.265 1.00 90.81 260 TYR A N 1
ATOM 2077 C CA . TYR A 1 260 ? 15.830 -8.390 13.990 1.00 90.81 260 TYR A CA 1
ATOM 2078 C C . TYR A 1 260 ? 16.498 -7.720 12.792 1.00 90.81 260 TYR A C 1
ATOM 2080 O O . TYR A 1 260 ? 16.400 -8.240 11.684 1.00 90.81 260 TYR A O 1
ATOM 2088 N N . ARG A 1 261 ? 17.160 -6.576 12.980 1.00 90.38 261 ARG A N 1
ATOM 2089 C CA . ARG A 1 261 ? 17.932 -5.937 11.906 1.00 90.38 261 ARG A CA 1
ATOM 2090 C C . ARG A 1 261 ? 19.125 -6.802 11.518 1.00 90.38 261 ARG A C 1
ATOM 2092 O O . ARG A 1 261 ? 19.286 -7.073 10.334 1.00 90.38 261 ARG A O 1
ATOM 2099 N N . ASP A 1 262 ? 19.870 -7.292 12.505 1.00 89.69 262 ASP A N 1
ATOM 2100 C CA . ASP A 1 262 ? 21.022 -8.173 12.285 1.00 89.69 262 ASP A CA 1
ATOM 2101 C C . ASP A 1 262 ? 20.591 -9.466 11.584 1.00 89.69 262 ASP A C 1
ATOM 2103 O O . ASP A 1 262 ? 21.167 -9.878 10.583 1.00 89.69 262 ASP A O 1
ATOM 2107 N N . MET A 1 263 ? 19.478 -10.046 12.028 1.00 88.00 263 MET A N 1
ATOM 2108 C CA . MET A 1 263 ? 18.864 -11.205 11.390 1.00 88.00 263 MET A CA 1
ATOM 2109 C C . MET A 1 263 ? 18.455 -10.943 9.935 1.00 88.00 263 MET A C 1
ATOM 2111 O O . MET A 1 263 ? 18.585 -11.840 9.104 1.00 88.00 263 MET A O 1
ATOM 2115 N N . VAL A 1 264 ? 17.958 -9.746 9.601 1.00 87.12 264 VAL A N 1
ATOM 2116 C CA . VAL A 1 264 ? 17.652 -9.390 8.207 1.00 87.12 264 VAL A CA 1
ATOM 2117 C C . VAL A 1 264 ? 18.928 -9.302 7.375 1.00 87.12 264 VAL A C 1
ATOM 2119 O O . VAL A 1 264 ? 18.955 -9.830 6.260 1.00 87.12 264 VAL A O 1
ATOM 2122 N N . ASP A 1 265 ? 19.975 -8.687 7.923 1.00 89.50 265 ASP A N 1
ATOM 2123 C CA . ASP A 1 265 ? 21.283 -8.596 7.273 1.00 89.50 265 ASP A CA 1
ATOM 2124 C C . ASP A 1 265 ? 21.843 -9.988 6.979 1.00 89.50 265 ASP A C 1
ATOM 2126 O O . ASP A 1 265 ? 22.241 -10.274 5.850 1.00 89.50 265 ASP A O 1
ATOM 2130 N N . GLU A 1 266 ? 21.798 -10.876 7.969 1.00 85.75 266 GLU A N 1
ATOM 2131 C CA . GLU A 1 266 ? 22.318 -12.237 7.879 1.00 85.75 266 GLU A CA 1
ATOM 2132 C C . GLU A 1 266 ? 21.453 -13.165 7.016 1.00 85.75 266 GLU A C 1
ATOM 2134 O O . GLU A 1 266 ? 21.972 -13.997 6.280 1.00 85.75 266 GLU A O 1
ATOM 2139 N N . SER A 1 267 ? 20.129 -13.045 7.070 1.00 82.00 267 SER A N 1
ATOM 2140 C CA . SER A 1 267 ? 19.247 -14.027 6.422 1.00 82.00 267 SER A CA 1
ATOM 2141 C C . SER A 1 267 ? 18.870 -13.650 4.996 1.00 82.00 267 SER A C 1
ATOM 2143 O O . SER A 1 267 ? 18.650 -14.534 4.172 1.00 82.00 267 SER A O 1
ATOM 2145 N N . PHE A 1 268 ? 18.763 -12.353 4.696 1.00 81.50 268 PHE A N 1
ATOM 2146 C CA . PHE A 1 268 ? 18.252 -11.882 3.407 1.00 81.50 268 PHE A CA 1
ATOM 2147 C C . PHE A 1 268 ? 19.269 -11.062 2.633 1.00 81.50 268 PHE A C 1
ATOM 2149 O O . PHE A 1 268 ? 19.264 -11.107 1.404 1.00 81.50 268 PHE A O 1
ATOM 2156 N N . LEU A 1 269 ? 20.113 -10.293 3.325 1.00 86.81 269 LEU A N 1
ATOM 2157 C CA . LEU A 1 269 ? 20.956 -9.312 2.655 1.00 86.81 269 LEU A CA 1
ATOM 2158 C C . LEU A 1 269 ? 22.394 -9.774 2.421 1.00 86.81 269 LEU A C 1
ATOM 2160 O O . LEU A 1 269 ? 23.072 -9.128 1.649 1.00 86.81 269 LEU A O 1
ATOM 2164 N N . GLN A 1 270 ? 22.858 -10.909 2.955 1.00 84.19 270 GLN A N 1
ATOM 2165 C CA . GLN A 1 270 ? 24.252 -11.365 2.770 1.00 84.19 270 GLN A CA 1
ATOM 2166 C C . GLN A 1 270 ? 24.727 -11.416 1.308 1.00 84.19 270 GLN A C 1
ATOM 2168 O O . GLN A 1 270 ? 25.890 -11.136 1.027 1.00 84.19 270 GLN A O 1
ATOM 2173 N N . ASN A 1 271 ? 23.831 -11.769 0.381 1.00 83.00 271 ASN A N 1
ATOM 2174 C CA . ASN A 1 271 ? 24.151 -11.953 -1.040 1.00 83.00 271 ASN A CA 1
ATOM 2175 C C . ASN A 1 271 ? 23.874 -10.714 -1.901 1.00 83.00 271 ASN A C 1
ATOM 2177 O O . ASN A 1 271 ? 24.074 -10.735 -3.115 1.00 83.00 271 ASN A O 1
ATOM 2181 N N . VAL A 1 272 ? 23.400 -9.632 -1.291 1.00 81.44 272 VAL A N 1
ATOM 2182 C CA . VAL A 1 272 ? 23.207 -8.344 -1.952 1.00 81.44 272 VAL A CA 1
ATOM 2183 C C . VAL A 1 272 ? 24.053 -7.334 -1.197 1.00 81.44 272 VAL A C 1
ATOM 2185 O O . VAL A 1 272 ? 24.118 -7.372 0.015 1.00 81.44 272 VAL A O 1
ATOM 2188 N N . ASN A 1 273 ? 24.782 -6.456 -1.874 1.00 86.44 273 ASN A N 1
ATOM 2189 C CA . ASN A 1 273 ? 25.793 -5.615 -1.219 1.00 86.44 273 ASN A CA 1
ATOM 2190 C C . ASN A 1 273 ? 25.182 -4.458 -0.386 1.00 86.44 273 ASN A C 1
ATOM 2192 O O . ASN A 1 273 ? 25.477 -3.289 -0.620 1.00 86.44 273 ASN A O 1
ATOM 2196 N N . PHE A 1 274 ? 24.283 -4.778 0.546 1.00 91.31 274 PHE A N 1
ATOM 2197 C CA . PHE A 1 274 ? 23.474 -3.872 1.346 1.00 91.31 274 PHE A CA 1
ATOM 2198 C C . PHE A 1 274 ? 23.324 -4.396 2.774 1.00 91.31 274 PHE A C 1
ATOM 2200 O O . PHE A 1 274 ? 23.361 -5.598 3.025 1.00 91.31 274 PHE A O 1
ATOM 2207 N N . LYS A 1 275 ? 23.093 -3.475 3.710 1.00 92.94 275 LYS A N 1
ATOM 2208 C CA . LYS A 1 275 ? 22.654 -3.776 5.076 1.00 92.94 275 LYS A CA 1
ATOM 2209 C C . LYS A 1 275 ? 21.382 -2.997 5.371 1.00 92.94 275 LYS A C 1
ATOM 2211 O O . LYS A 1 275 ? 21.161 -1.931 4.804 1.00 92.94 275 LYS A O 1
ATOM 2216 N N . TYR A 1 276 ? 20.566 -3.461 6.300 1.00 91.81 276 TYR A N 1
ATOM 2217 C CA . TYR A 1 276 ? 19.296 -2.859 6.685 1.00 91.81 276 TYR A CA 1
ATOM 2218 C C . TYR A 1 276 ? 19.448 -1.356 6.959 1.00 91.81 276 TYR A C 1
ATOM 2220 O O . TYR A 1 276 ? 18.678 -0.532 6.456 1.00 91.81 276 TYR A O 1
ATOM 2228 N N . SER A 1 277 ? 20.477 -1.000 7.728 1.00 91.12 277 SER A N 1
ATOM 2229 C CA . SER A 1 277 ? 20.755 0.376 8.150 1.00 91.12 277 SER A CA 1
ATOM 2230 C C . SER A 1 277 ? 21.815 1.078 7.293 1.00 91.12 277 SER A C 1
ATOM 2232 O O . SER A 1 277 ? 22.230 2.181 7.650 1.00 91.12 277 SER A O 1
ATOM 2234 N N . SER A 1 278 ? 22.300 0.475 6.196 1.00 93.12 278 SER A N 1
ATOM 2235 C CA . SER A 1 278 ? 23.313 1.133 5.363 1.00 93.12 278 SER A CA 1
ATOM 2236 C C . SER A 1 278 ? 22.719 2.350 4.664 1.00 93.12 278 SER A C 1
ATOM 2238 O O . SER A 1 278 ? 21.658 2.259 4.041 1.00 93.12 278 SER A O 1
ATOM 2240 N N . VAL A 1 279 ? 23.430 3.474 4.738 1.00 94.12 279 VAL A N 1
ATOM 2241 C CA . VAL A 1 279 ? 23.159 4.645 3.902 1.00 94.12 279 VAL A CA 1
ATOM 2242 C C . VAL A 1 279 ? 23.467 4.275 2.456 1.00 94.12 279 VAL A C 1
ATOM 2244 O O . VAL A 1 279 ? 24.551 3.774 2.168 1.00 94.12 279 VAL A O 1
ATOM 2247 N N . ILE A 1 280 ? 22.506 4.506 1.566 1.00 93.56 280 ILE A N 1
ATOM 2248 C CA . ILE A 1 280 ? 22.629 4.224 0.128 1.00 93.56 280 ILE A CA 1
ATOM 2249 C C . ILE A 1 280 ? 22.822 5.494 -0.699 1.00 93.56 280 ILE A C 1
ATOM 2251 O O . ILE A 1 280 ? 23.086 5.406 -1.888 1.00 93.56 280 ILE A O 1
ATOM 2255 N N . GLY A 1 281 ? 22.707 6.671 -0.086 1.00 91.50 281 GLY A N 1
ATOM 2256 C CA . GLY A 1 281 ? 23.034 7.934 -0.733 1.00 91.50 281 GLY A CA 1
ATOM 2257 C C . GLY A 1 281 ? 22.085 9.057 -0.360 1.00 91.50 281 GLY A C 1
ATOM 2258 O O . GLY A 1 281 ? 21.410 8.999 0.670 1.00 91.50 281 GLY A O 1
ATOM 2259 N N . GLU A 1 282 ? 22.043 10.077 -1.206 1.00 87.81 282 GLU A N 1
ATOM 2260 C CA . GLU A 1 282 ? 21.140 11.210 -1.071 1.00 87.81 282 GLU A CA 1
ATOM 2261 C C . GLU A 1 282 ? 20.041 11.158 -2.128 1.00 87.81 282 GLU A C 1
ATOM 2263 O O . GLU A 1 282 ? 20.280 10.863 -3.298 1.00 87.81 282 GLU A O 1
ATOM 2268 N N . MET A 1 283 ? 18.814 11.457 -1.710 1.00 83.94 283 MET A N 1
ATOM 2269 C CA . MET A 1 283 ? 17.674 11.569 -2.612 1.00 83.94 283 MET A CA 1
ATOM 2270 C C . MET A 1 283 ? 17.264 13.043 -2.754 1.00 83.94 283 MET A C 1
ATOM 2272 O O . MET A 1 283 ? 17.215 13.745 -1.734 1.00 83.94 283 MET A O 1
ATOM 2276 N N . PRO A 1 284 ? 16.959 13.533 -3.976 1.00 78.19 284 PRO A N 1
ATOM 2277 C CA . PRO A 1 284 ? 16.399 14.872 -4.160 1.00 78.19 284 PRO A CA 1
ATOM 2278 C C . PRO A 1 284 ? 15.069 15.014 -3.409 1.00 78.19 284 PRO A C 1
ATOM 2280 O O . PRO A 1 284 ? 14.430 14.022 -3.101 1.00 78.19 284 PRO A O 1
ATOM 2283 N N . THR A 1 285 ? 14.637 16.236 -3.097 1.00 73.81 285 THR A N 1
ATOM 2284 C CA . THR A 1 285 ? 13.380 16.494 -2.350 1.00 73.81 285 THR A CA 1
ATOM 2285 C C . THR A 1 285 ? 12.467 17.515 -3.006 1.00 73.81 285 THR A C 1
ATOM 2287 O O . THR A 1 285 ? 11.420 17.860 -2.466 1.00 73.81 285 THR A O 1
ATOM 2290 N N . ASN A 1 286 ? 12.824 17.986 -4.195 1.00 72.12 286 ASN A N 1
ATOM 2291 C CA . ASN A 1 286 ? 12.124 19.044 -4.917 1.00 72.12 286 ASN A CA 1
ATOM 2292 C C . ASN A 1 286 ? 10.847 18.574 -5.644 1.00 72.12 286 ASN A C 1
ATOM 2294 O O . ASN A 1 286 ? 10.405 19.230 -6.588 1.00 72.12 286 ASN A O 1
ATOM 2298 N N . TRP A 1 287 ? 10.232 17.462 -5.232 1.00 77.19 287 TRP A N 1
ATOM 2299 C CA . TRP A 1 287 ? 8.991 16.996 -5.849 1.00 77.19 287 TRP A CA 1
ATOM 2300 C C . TRP A 1 287 ? 7.797 17.801 -5.341 1.00 77.19 287 TRP A C 1
ATOM 2302 O O . TRP A 1 287 ? 7.522 17.880 -4.146 1.00 77.19 287 TRP A O 1
ATOM 2312 N N . THR A 1 288 ? 7.026 18.339 -6.274 1.00 72.94 288 THR A N 1
ATOM 2313 C CA . THR A 1 288 ? 5.798 19.094 -5.994 1.00 72.94 288 THR A CA 1
ATOM 2314 C C . THR A 1 288 ? 4.619 18.191 -5.636 1.00 72.94 288 THR A C 1
ATOM 2316 O O . THR A 1 288 ? 3.644 18.646 -5.043 1.00 72.94 288 THR A O 1
ATOM 2319 N N . ASN A 1 289 ? 4.670 16.909 -6.016 1.00 80.25 289 ASN A N 1
ATOM 2320 C CA . ASN A 1 289 ? 3.610 15.945 -5.749 1.00 80.25 289 ASN A CA 1
ATOM 2321 C C . ASN A 1 289 ? 4.117 14.493 -5.819 1.00 80.25 289 ASN A C 1
ATOM 2323 O O . ASN A 1 289 ? 5.210 14.203 -6.307 1.00 80.25 289 ASN A O 1
ATOM 2327 N N . LYS A 1 290 ? 3.273 13.557 -5.368 1.00 83.06 290 LYS A N 1
ATOM 2328 C CA . LYS A 1 290 ? 3.583 12.121 -5.333 1.00 83.06 290 LYS A CA 1
ATOM 2329 C C . LYS A 1 290 ? 3.853 11.509 -6.714 1.00 83.06 290 LYS A C 1
ATOM 2331 O O . LYS A 1 290 ? 4.609 10.547 -6.803 1.00 83.06 290 LYS A O 1
ATOM 2336 N N . TYR A 1 291 ? 3.240 12.035 -7.775 1.00 85.69 291 TYR A N 1
ATOM 2337 C CA . TYR A 1 291 ? 3.446 11.531 -9.133 1.00 85.69 291 TYR A CA 1
ATOM 2338 C C . TYR A 1 291 ? 4.881 11.788 -9.600 1.00 85.69 291 TYR A C 1
ATOM 2340 O O . TYR A 1 291 ? 5.503 10.877 -10.126 1.00 85.69 291 TYR A O 1
ATOM 2348 N N . GLN A 1 292 ? 5.443 12.968 -9.320 1.00 86.25 292 GLN A N 1
ATOM 2349 C CA . GLN A 1 292 ? 6.845 13.270 -9.644 1.00 86.25 292 GLN A CA 1
ATOM 2350 C C . GLN A 1 292 ? 7.828 12.344 -8.916 1.00 86.25 292 GLN A C 1
ATOM 2352 O O . GLN A 1 292 ? 8.754 11.830 -9.536 1.00 86.25 292 GLN A O 1
ATOM 2357 N N . LEU A 1 293 ? 7.594 12.055 -7.629 1.00 88.06 293 LEU A N 1
ATOM 2358 C CA . LEU A 1 293 ? 8.380 11.047 -6.907 1.00 88.06 293 LEU A CA 1
ATOM 2359 C C . LEU A 1 293 ? 8.232 9.656 -7.546 1.00 88.06 293 LEU A C 1
ATOM 2361 O O . LEU A 1 293 ? 9.214 8.945 -7.724 1.00 88.06 293 LEU A O 1
ATOM 2365 N N . ALA A 1 294 ? 7.011 9.249 -7.896 1.00 90.81 294 ALA A N 1
ATOM 2366 C CA . ALA A 1 294 ? 6.780 7.946 -8.512 1.00 90.81 294 ALA A CA 1
ATOM 2367 C C . ALA A 1 294 ? 7.386 7.835 -9.920 1.00 90.81 294 ALA A C 1
ATOM 2369 O O . ALA A 1 294 ? 7.807 6.751 -10.311 1.00 90.81 294 ALA A O 1
ATOM 2370 N N . GLN A 1 295 ? 7.451 8.932 -10.674 1.00 90.88 295 GLN A N 1
ATOM 2371 C CA . GLN A 1 295 ? 8.145 8.998 -11.958 1.00 90.88 295 GLN A CA 1
ATOM 2372 C C . GLN A 1 295 ? 9.661 8.866 -11.767 1.00 90.88 295 GLN A C 1
ATOM 2374 O O . GLN A 1 295 ? 10.273 8.040 -12.431 1.00 90.88 295 GLN A O 1
ATOM 2379 N N . TYR A 1 296 ? 10.243 9.562 -10.784 1.00 90.88 296 TYR A N 1
ATOM 2380 C CA . TYR A 1 296 ? 11.650 9.381 -10.409 1.00 90.88 296 TYR A CA 1
ATOM 2381 C C . TYR A 1 296 ? 11.974 7.924 -10.040 1.00 90.88 296 TYR A C 1
ATOM 2383 O O . TYR A 1 296 ? 12.954 7.348 -10.512 1.00 90.88 296 TYR A O 1
ATOM 2391 N N . VAL A 1 297 ? 11.109 7.294 -9.241 1.00 93.31 297 VAL A N 1
ATOM 2392 C CA . VAL A 1 297 ? 11.211 5.866 -8.919 1.00 93.31 297 VAL A CA 1
ATOM 2393 C C . VAL A 1 297 ? 11.154 5.012 -10.188 1.00 93.31 297 VAL A C 1
ATOM 2395 O O . VAL A 1 297 ? 12.004 4.143 -10.358 1.00 93.31 297 VAL A O 1
ATOM 2398 N N . ASN A 1 298 ? 10.195 5.253 -11.088 1.00 95.38 298 ASN A N 1
ATOM 2399 C CA . ASN A 1 298 ? 10.101 4.523 -12.355 1.00 95.38 298 ASN A CA 1
ATOM 2400 C C . ASN A 1 298 ? 11.365 4.650 -13.199 1.00 95.38 298 ASN A C 1
ATOM 2402 O O . ASN A 1 298 ? 11.786 3.657 -13.777 1.00 95.38 298 ASN A O 1
ATOM 2406 N N . ASP A 1 299 ? 11.962 5.835 -13.269 1.00 94.25 299 ASP A N 1
ATOM 2407 C CA . ASP A 1 299 ? 13.157 6.080 -14.078 1.00 94.25 299 ASP A CA 1
ATOM 2408 C C . ASP A 1 299 ? 14.365 5.339 -13.514 1.00 94.25 299 ASP A C 1
ATOM 2410 O O . ASP A 1 299 ? 15.095 4.676 -14.252 1.00 94.25 299 ASP A O 1
ATOM 2414 N N . CYS A 1 300 ? 14.517 5.352 -12.189 1.00 94.50 300 CYS A N 1
ATOM 2415 C CA . CYS A 1 300 ? 15.498 4.518 -11.509 1.00 94.50 300 CYS A CA 1
ATOM 2416 C C . CYS A 1 300 ? 15.288 3.027 -11.799 1.00 94.50 300 CYS A C 1
ATOM 2418 O O . CYS A 1 300 ? 16.238 2.319 -12.135 1.00 94.50 300 CYS A O 1
ATOM 2420 N N . LEU A 1 301 ? 14.049 2.540 -11.688 1.00 96.12 301 LEU A N 1
ATOM 2421 C CA . LEU A 1 301 ? 13.728 1.138 -11.953 1.00 96.12 301 LEU A CA 1
ATOM 2422 C C . LEU A 1 301 ? 13.953 0.771 -13.422 1.00 96.12 301 LEU A C 1
ATOM 2424 O O . LEU A 1 301 ? 14.509 -0.290 -13.690 1.00 96.12 301 LEU A O 1
ATOM 2428 N N . LEU A 1 302 ? 13.572 1.636 -14.363 1.00 96.12 302 LEU A N 1
ATOM 2429 C CA . LEU A 1 302 ? 13.782 1.451 -15.797 1.00 96.12 302 LEU A CA 1
ATOM 2430 C C . LEU A 1 302 ? 15.271 1.310 -16.115 1.00 96.12 302 LEU A C 1
ATOM 2432 O O . LEU A 1 302 ? 15.678 0.316 -16.714 1.00 96.12 302 LEU A O 1
ATOM 2436 N N . ASN A 1 303 ? 16.076 2.281 -15.682 1.00 94.06 303 ASN A N 1
ATOM 2437 C CA . ASN A 1 303 ? 17.504 2.337 -15.981 1.00 94.06 303 ASN A CA 1
ATOM 2438 C C . ASN A 1 303 ? 18.250 1.132 -15.402 1.00 94.06 303 ASN A C 1
ATOM 2440 O O . ASN A 1 303 ? 19.008 0.469 -16.112 1.00 94.06 303 ASN A O 1
ATOM 2444 N N . GLU A 1 304 ? 18.004 0.808 -14.132 1.00 95.12 304 GLU A N 1
ATOM 2445 C CA . GLU A 1 304 ? 18.686 -0.306 -13.473 1.00 95.12 304 GLU A CA 1
ATOM 2446 C C . GLU A 1 304 ? 18.191 -1.662 -13.983 1.00 95.12 304 GLU A C 1
ATOM 2448 O O . GLU A 1 304 ? 19.002 -2.562 -14.182 1.00 95.12 304 GLU A O 1
ATOM 2453 N N . THR A 1 305 ? 16.896 -1.814 -14.285 1.00 95.19 305 THR A N 1
ATOM 2454 C CA . THR A 1 305 ? 16.401 -3.051 -14.914 1.00 95.19 305 THR A CA 1
ATOM 2455 C C . THR A 1 305 ? 17.021 -3.240 -16.296 1.00 95.19 305 THR A C 1
ATOM 2457 O O . THR A 1 305 ? 17.459 -4.340 -16.621 1.00 95.19 305 THR A O 1
ATOM 2460 N N . ASN A 1 306 ? 17.104 -2.182 -17.105 1.00 95.19 306 ASN A N 1
ATOM 2461 C CA . ASN A 1 306 ? 17.690 -2.265 -18.441 1.00 95.19 306 ASN A CA 1
ATOM 2462 C C . ASN A 1 306 ? 19.182 -2.587 -18.401 1.00 95.19 306 ASN A C 1
ATOM 2464 O O . ASN A 1 306 ? 19.637 -3.378 -19.221 1.00 95.19 306 ASN A O 1
ATOM 2468 N N . ALA A 1 307 ? 19.935 -2.044 -17.441 1.00 92.69 307 ALA A N 1
ATOM 2469 C CA . ALA A 1 307 ? 21.339 -2.407 -17.257 1.00 92.69 307 ALA A CA 1
ATOM 2470 C C . ALA A 1 307 ? 21.514 -3.921 -17.020 1.00 92.69 307 ALA A C 1
ATOM 2472 O O . ALA A 1 307 ? 22.356 -4.551 -17.660 1.00 92.69 307 ALA A O 1
ATOM 2473 N N . GLU A 1 308 ? 20.682 -4.514 -16.160 1.00 91.75 308 GLU A N 1
ATOM 2474 C CA . GLU A 1 308 ? 20.717 -5.949 -15.837 1.00 91.75 308 GLU A CA 1
ATOM 2475 C C . GLU A 1 308 ? 20.233 -6.827 -17.011 1.00 91.75 308 GLU A C 1
ATOM 2477 O O . GLU A 1 308 ? 20.834 -7.860 -17.323 1.00 91.75 308 GLU A O 1
ATOM 2482 N N . LEU A 1 309 ? 19.171 -6.406 -17.710 1.00 90.94 309 LEU A N 1
ATOM 2483 C CA . LEU A 1 309 ? 18.648 -7.112 -18.885 1.00 90.94 309 LEU A CA 1
ATOM 2484 C C . LEU A 1 309 ? 19.649 -7.107 -20.046 1.00 90.94 309 LEU A C 1
ATOM 2486 O O . LEU A 1 309 ? 19.906 -8.159 -20.631 1.00 90.94 309 LEU A O 1
ATOM 2490 N N . MET A 1 310 ? 20.259 -5.959 -20.349 1.00 90.38 310 MET A N 1
ATOM 2491 C CA . MET A 1 310 ? 21.254 -5.846 -21.421 1.00 90.38 310 MET A CA 1
ATOM 2492 C C . MET A 1 310 ? 22.518 -6.655 -21.115 1.00 90.38 310 MET A C 1
ATOM 2494 O O . MET A 1 310 ? 23.041 -7.319 -22.008 1.00 90.38 310 MET A O 1
ATOM 2498 N N . ALA A 1 311 ? 22.974 -6.678 -19.856 1.00 90.31 311 ALA A N 1
ATOM 2499 C CA . ALA A 1 311 ? 24.071 -7.553 -19.430 1.00 90.31 311 ALA A CA 1
ATOM 2500 C C . ALA A 1 311 ? 23.750 -9.046 -19.649 1.00 90.31 311 ALA A C 1
ATOM 2502 O O . ALA A 1 311 ? 24.652 -9.856 -19.855 1.00 90.31 311 ALA A O 1
ATOM 2503 N N . SER A 1 312 ? 22.460 -9.391 -19.668 1.00 86.62 312 SER A N 1
ATOM 2504 C CA . SER A 1 312 ? 21.938 -10.733 -19.938 1.00 86.62 312 SER A 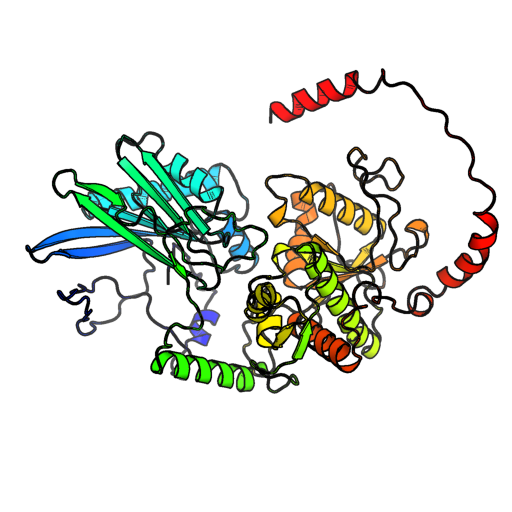CA 1
ATOM 2505 C C . SER A 1 312 ? 21.493 -10.938 -21.397 1.00 86.62 312 SER A C 1
ATOM 2507 O O . SER A 1 312 ? 20.836 -11.934 -21.697 1.00 86.62 312 SER A O 1
ATOM 2509 N N . ASN A 1 313 ? 21.835 -10.018 -22.310 1.00 87.25 313 ASN A N 1
ATOM 2510 C CA . ASN A 1 313 ? 21.469 -10.043 -23.733 1.00 87.25 313 ASN A CA 1
ATOM 2511 C C . ASN A 1 313 ? 19.946 -10.077 -24.009 1.00 87.25 313 ASN A C 1
ATOM 2513 O O . ASN A 1 313 ? 19.485 -10.690 -24.975 1.00 87.25 313 ASN A O 1
ATOM 2517 N N . TYR A 1 314 ? 19.159 -9.424 -23.151 1.00 86.75 314 TYR A N 1
ATOM 2518 C CA . TYR A 1 314 ? 17.737 -9.147 -23.373 1.00 86.75 314 TYR A CA 1
ATOM 2519 C C . TYR A 1 314 ? 17.528 -7.742 -23.944 1.00 86.75 314 TYR A C 1
ATOM 2521 O O . TYR A 1 314 ? 18.321 -6.834 -23.697 1.00 86.75 314 TYR A O 1
ATOM 2529 N N . ASP A 1 315 ? 16.422 -7.552 -24.672 1.00 90.31 315 ASP A N 1
ATOM 2530 C CA . ASP A 1 315 ? 16.042 -6.222 -25.151 1.00 90.31 315 ASP A CA 1
ATOM 2531 C C . ASP A 1 315 ? 15.723 -5.300 -23.962 1.00 90.31 315 ASP A C 1
ATOM 2533 O O . ASP A 1 315 ? 15.096 -5.743 -22.989 1.00 90.31 315 ASP A O 1
ATOM 2537 N N . PRO A 1 316 ? 16.067 -4.005 -24.044 1.00 94.00 316 PRO A N 1
ATOM 2538 C CA . PRO A 1 316 ? 15.686 -3.046 -23.020 1.00 94.00 316 PRO A CA 1
ATOM 2539 C C . PRO A 1 316 ? 14.161 -2.897 -22.949 1.00 94.00 316 PRO A C 1
ATOM 2541 O O . PRO A 1 316 ? 13.438 -2.979 -23.946 1.00 94.00 316 PRO A O 1
ATOM 2544 N N . ILE A 1 317 ? 13.658 -2.656 -21.746 1.00 95.62 317 ILE A N 1
ATOM 2545 C CA . ILE A 1 317 ? 12.299 -2.189 -21.500 1.00 95.62 317 ILE A CA 1
ATOM 2546 C C . ILE A 1 317 ? 12.171 -0.766 -22.048 1.00 95.62 317 ILE A C 1
ATOM 2548 O O . ILE A 1 317 ? 13.056 0.073 -21.872 1.00 95.62 317 ILE A O 1
ATOM 2552 N N . HIS A 1 318 ? 11.043 -0.489 -22.694 1.00 96.44 318 HIS A N 1
ATOM 2553 C CA . HIS A 1 318 ? 10.715 0.830 -23.224 1.00 96.44 318 HIS A CA 1
ATOM 2554 C C . HIS A 1 318 ? 10.066 1.727 -22.164 1.00 96.44 318 HIS A C 1
ATOM 2556 O O . HIS A 1 318 ? 10.384 2.909 -22.066 1.00 96.44 318 HIS A O 1
ATOM 2562 N N . VAL A 1 319 ? 9.153 1.170 -21.360 1.00 96.88 319 VAL A N 1
ATOM 2563 C CA . VAL A 1 319 ? 8.401 1.912 -20.336 1.00 96.88 319 VAL A CA 1
ATOM 2564 C C . VAL A 1 319 ? 8.303 1.089 -19.059 1.00 96.88 319 VAL A C 1
ATOM 2566 O O . VAL A 1 319 ? 7.908 -0.080 -19.099 1.00 96.88 319 VAL A O 1
ATOM 2569 N N . PHE A 1 320 ? 8.629 1.708 -17.924 1.00 96.75 320 PHE A N 1
ATOM 2570 C CA . PHE A 1 320 ? 8.430 1.122 -16.602 1.00 96.75 320 PHE A CA 1
ATOM 2571 C C . PHE A 1 320 ? 7.192 1.718 -15.927 1.00 96.75 320 PHE A C 1
ATOM 2573 O O . PHE A 1 320 ? 6.927 2.918 -16.031 1.00 96.75 320 PHE A O 1
ATOM 2580 N N . ILE A 1 321 ? 6.409 0.873 -15.259 1.00 95.25 321 ILE A N 1
ATOM 2581 C CA . ILE A 1 321 ? 5.107 1.243 -14.700 1.00 95.25 321 ILE A CA 1
ATOM 2582 C C . ILE A 1 321 ? 5.024 0.824 -13.236 1.00 95.25 321 ILE A C 1
ATOM 2584 O O . ILE A 1 321 ? 5.216 -0.345 -12.899 1.00 95.25 321 ILE A O 1
ATOM 2588 N N . VAL A 1 322 ? 4.616 1.753 -12.372 1.00 92.25 322 VAL A N 1
ATOM 2589 C CA . VAL A 1 322 ? 4.252 1.473 -10.976 1.00 92.25 322 VAL A CA 1
ATOM 2590 C C . VAL A 1 322 ? 2.873 2.036 -10.665 1.00 92.25 322 VAL A C 1
ATOM 2592 O O . VAL A 1 322 ? 2.467 3.081 -11.174 1.00 92.25 322 VAL A O 1
ATOM 2595 N N . ALA A 1 323 ? 2.135 1.372 -9.779 1.00 88.75 323 ALA A N 1
ATOM 2596 C CA . ALA A 1 323 ? 0.941 1.983 -9.211 1.00 88.75 323 ALA A CA 1
ATOM 2597 C C . ALA A 1 323 ? 1.352 3.116 -8.264 1.00 88.75 323 ALA A C 1
ATOM 2599 O O . ALA A 1 323 ? 2.185 2.918 -7.379 1.00 88.75 323 ALA A O 1
ATOM 2600 N N . LEU A 1 324 ? 0.722 4.284 -8.374 1.00 85.94 324 LEU A N 1
ATOM 2601 C CA . LEU A 1 324 ? 1.044 5.441 -7.534 1.00 85.94 324 LEU A CA 1
ATOM 2602 C C . LEU A 1 324 ? 0.849 5.136 -6.040 1.00 85.94 324 LEU A C 1
ATOM 2604 O O . LEU A 1 324 ? 1.593 5.614 -5.186 1.00 85.94 324 LEU A O 1
ATOM 2608 N N . GLY A 1 325 ? -0.140 4.302 -5.709 1.00 80.19 325 GLY A N 1
ATOM 2609 C CA . GLY A 1 325 ? -0.373 3.821 -4.349 1.00 80.19 325 GLY A CA 1
ATOM 2610 C C . GLY A 1 325 ? 0.749 2.935 -3.798 1.00 80.19 325 GLY A C 1
ATOM 2611 O O . GLY A 1 325 ? 0.871 2.829 -2.581 1.00 80.19 325 GLY A O 1
ATOM 2612 N N . ALA A 1 326 ? 1.567 2.323 -4.657 1.00 84.50 326 ALA A N 1
ATOM 2613 C CA . ALA A 1 326 ? 2.639 1.421 -4.253 1.00 84.50 326 ALA A CA 1
ATOM 2614 C C . ALA A 1 326 ? 3.893 2.144 -3.775 1.00 84.50 326 ALA A C 1
ATOM 2616 O O . ALA A 1 326 ? 4.540 1.657 -2.856 1.00 84.50 326 ALA A O 1
ATOM 2617 N N . VAL A 1 327 ? 4.173 3.324 -4.331 1.00 88.12 327 VAL A N 1
ATOM 2618 C CA . VAL A 1 327 ? 5.259 4.190 -3.867 1.00 88.12 327 VAL A CA 1
ATOM 2619 C C . VAL A 1 327 ? 4.847 4.803 -2.529 1.00 88.12 327 VAL A C 1
ATOM 2621 O O . VAL A 1 327 ? 3.900 5.597 -2.461 1.00 88.12 327 VAL A O 1
ATOM 2624 N N . ARG A 1 328 ? 5.496 4.396 -1.436 1.00 82.81 328 ARG A N 1
ATOM 2625 C CA . ARG A 1 328 ? 5.189 4.892 -0.084 1.00 82.81 328 ARG A CA 1
ATOM 2626 C C . ARG A 1 328 ? 6.022 6.125 0.236 1.00 82.81 328 ARG A C 1
ATOM 2628 O O . ARG A 1 328 ? 7.242 6.111 0.141 1.00 82.81 328 ARG A O 1
ATOM 2635 N N . THR A 1 329 ? 5.341 7.189 0.636 1.00 77.50 329 THR A N 1
ATOM 2636 C CA . THR A 1 329 ? 5.944 8.489 0.955 1.00 77.50 329 THR A CA 1
ATOM 2637 C C . THR A 1 329 ? 6.306 8.616 2.427 1.00 77.50 329 THR A C 1
ATOM 2639 O O . THR A 1 329 ? 7.101 9.466 2.814 1.00 77.50 329 THR A O 1
ATOM 2642 N N . GLU A 1 330 ? 5.747 7.763 3.277 1.00 73.44 330 GLU A N 1
ATOM 2643 C CA . GLU A 1 330 ? 5.871 7.873 4.721 1.00 73.44 330 GLU A CA 1
ATOM 2644 C C . GLU A 1 330 ? 7.090 7.100 5.257 1.00 73.44 330 GLU A C 1
ATOM 2646 O O . GLU A 1 330 ? 6.982 6.400 6.267 1.00 73.44 330 GLU A O 1
ATOM 2651 N N . VAL A 1 331 ? 8.242 7.223 4.599 1.00 77.31 331 VAL A N 1
ATOM 2652 C CA . VAL A 1 331 ? 9.514 6.639 5.056 1.00 77.31 331 VAL A CA 1
ATOM 2653 C C . VAL A 1 331 ? 10.258 7.621 5.973 1.00 77.31 331 VAL A C 1
ATOM 2655 O O . VAL A 1 331 ? 10.166 8.829 5.742 1.00 77.31 331 VAL A O 1
ATOM 2658 N N . PRO A 1 332 ? 10.964 7.158 7.026 1.00 74.81 332 PRO A N 1
ATOM 2659 C CA . PRO A 1 332 ? 11.606 8.034 8.014 1.00 74.81 332 PRO A CA 1
ATOM 2660 C C . PRO A 1 332 ? 12.450 9.167 7.430 1.00 74.81 332 PRO A C 1
ATOM 2662 O O . PRO A 1 332 ? 12.232 10.323 7.793 1.00 74.81 332 PRO A O 1
ATOM 2665 N N . SER A 1 333 ? 13.332 8.859 6.478 1.00 76.81 333 SER A N 1
ATOM 2666 C CA . SER A 1 333 ? 14.196 9.854 5.841 1.00 76.81 333 SER A CA 1
ATOM 2667 C C . SER A 1 333 ? 13.410 10.983 5.155 1.00 76.81 333 SER A C 1
ATOM 2669 O O . SER A 1 333 ? 13.686 12.157 5.395 1.00 76.81 333 SER A O 1
ATOM 2671 N N . LEU A 1 334 ? 12.349 10.669 4.402 1.00 73.94 334 LEU A N 1
ATOM 2672 C CA . LEU A 1 334 ? 11.498 11.685 3.759 1.00 73.94 334 LEU A CA 1
ATOM 2673 C C . LEU A 1 334 ? 10.648 12.505 4.735 1.00 73.94 334 LEU A C 1
ATOM 2675 O O . LEU A 1 334 ? 10.164 13.583 4.398 1.00 73.94 334 LEU A O 1
ATOM 2679 N N . ARG A 1 335 ? 10.429 12.018 5.957 1.00 67.38 335 ARG A N 1
ATOM 2680 C CA . ARG A 1 335 ? 9.747 12.820 6.978 1.00 67.38 335 ARG A CA 1
ATOM 2681 C C . ARG A 1 335 ? 10.683 13.829 7.618 1.00 67.38 335 ARG A C 1
ATOM 2683 O O . ARG A 1 335 ? 10.265 14.960 7.844 1.00 67.38 335 ARG A O 1
ATOM 2690 N N . ALA A 1 336 ? 11.931 13.434 7.866 1.00 60.44 336 ALA A N 1
ATOM 2691 C CA . ALA A 1 336 ? 12.956 14.332 8.385 1.00 60.44 336 ALA A CA 1
ATOM 2692 C C . ALA A 1 336 ? 13.255 15.483 7.404 1.00 60.44 336 ALA A C 1
ATOM 2694 O O . ALA A 1 336 ? 13.514 16.607 7.822 1.00 60.44 336 ALA A O 1
ATOM 2695 N N . SER A 1 337 ? 13.148 15.229 6.099 1.00 57.12 337 SER A N 1
ATOM 2696 C CA . SER A 1 337 ? 13.466 16.203 5.050 1.00 57.12 337 SER A CA 1
ATOM 2697 C C . SER A 1 337 ? 12.484 17.351 4.892 1.00 57.12 337 SER A C 1
ATOM 2699 O O . SER A 1 337 ? 12.885 18.455 4.528 1.00 57.12 337 SER A O 1
ATOM 2701 N N . ASN A 1 338 ? 11.206 17.116 5.206 1.00 54.50 338 ASN A N 1
ATOM 2702 C CA . ASN A 1 338 ? 10.178 18.160 5.214 1.00 54.50 338 ASN A CA 1
ATOM 2703 C C . ASN A 1 338 ? 10.474 19.268 6.244 1.00 54.50 338 ASN A C 1
ATOM 2705 O O . ASN A 1 338 ? 9.778 20.278 6.261 1.00 54.50 338 ASN A O 1
ATOM 2709 N N . VAL A 1 339 ? 11.494 19.078 7.090 1.00 50.84 339 VAL A N 1
ATOM 2710 C CA . VAL A 1 339 ? 11.971 20.040 8.088 1.00 50.84 339 VAL A CA 1
ATOM 2711 C C . VAL A 1 339 ? 13.244 20.770 7.626 1.00 50.84 339 VAL A C 1
ATOM 2713 O O . VAL A 1 339 ? 13.453 21.913 8.018 1.00 50.84 339 VAL A O 1
ATOM 2716 N N . THR A 1 340 ? 14.094 20.152 6.795 1.00 51.19 340 THR A N 1
ATOM 2717 C CA . THR A 1 340 ? 15.454 20.656 6.504 1.00 51.19 340 THR A CA 1
ATOM 2718 C C . THR A 1 340 ? 15.634 21.279 5.117 1.00 51.19 340 THR A C 1
ATOM 2720 O O . THR A 1 340 ? 16.592 22.023 4.922 1.00 51.19 340 THR A O 1
ATOM 2723 N N . GLY A 1 341 ? 14.738 21.020 4.155 1.00 56.28 341 GLY A N 1
ATOM 2724 C CA . GLY A 1 341 ? 14.751 21.676 2.836 1.00 56.28 341 GLY A CA 1
ATOM 2725 C C . GLY A 1 341 ? 15.929 21.313 1.914 1.00 56.28 341 GLY A C 1
ATOM 2726 O O . GLY A 1 341 ? 16.161 22.017 0.933 1.00 56.28 341 GLY A O 1
ATOM 2727 N N . GLY A 1 342 ? 16.665 20.234 2.209 1.00 65.75 342 GLY A N 1
ATOM 2728 C CA . GLY A 1 342 ? 17.804 19.745 1.419 1.00 65.75 342 GLY A CA 1
ATOM 2729 C C . GLY A 1 342 ? 17.651 18.292 0.944 1.00 65.75 342 GLY A C 1
ATOM 2730 O O . GLY A 1 342 ? 16.624 17.660 1.227 1.00 65.75 342 GLY A O 1
ATOM 2731 N N . PRO A 1 343 ? 18.653 17.755 0.215 1.00 71.38 343 PRO A N 1
ATOM 2732 C CA . PRO A 1 343 ? 18.753 16.328 -0.073 1.00 71.38 343 PRO A CA 1
ATOM 2733 C C . PRO A 1 343 ? 18.742 15.500 1.210 1.00 71.38 343 PRO A C 1
ATOM 2735 O O . PRO A 1 343 ? 19.081 15.976 2.296 1.00 71.38 343 PRO A O 1
ATOM 2738 N N . VAL A 1 344 ? 18.320 14.250 1.082 1.00 80.19 344 VAL A N 1
ATOM 2739 C CA . VAL A 1 344 ? 18.020 13.408 2.240 1.00 80.19 344 VAL A CA 1
ATOM 2740 C C . VAL A 1 344 ? 18.908 12.206 2.228 1.00 80.19 344 VAL A C 1
ATOM 2742 O O . VAL A 1 344 ? 18.844 11.420 1.286 1.00 80.19 344 VAL A O 1
ATOM 2745 N N . THR A 1 345 ? 19.644 12.015 3.317 1.00 87.06 345 THR A N 1
ATOM 2746 C CA . THR A 1 345 ? 20.336 10.760 3.572 1.00 87.06 345 THR A CA 1
ATOM 2747 C C . THR A 1 345 ? 19.322 9.622 3.609 1.00 87.06 345 THR A C 1
ATOM 2749 O O . THR A 1 345 ? 18.468 9.535 4.497 1.00 87.06 345 THR A O 1
ATOM 2752 N N . PHE A 1 346 ? 19.403 8.756 2.614 1.00 89.31 346 PHE A N 1
ATOM 2753 C CA . PHE A 1 346 ? 18.471 7.671 2.385 1.00 89.31 346 PHE A CA 1
ATOM 2754 C C . PHE A 1 346 ? 19.130 6.350 2.782 1.00 89.31 346 PHE A C 1
ATOM 2756 O O . PHE A 1 346 ? 20.286 6.097 2.433 1.00 89.31 346 PHE A O 1
ATOM 2763 N N . GLN A 1 347 ? 18.423 5.515 3.544 1.00 92.94 347 GLN A N 1
ATOM 2764 C CA . GLN A 1 347 ? 18.911 4.193 3.943 1.00 92.94 347 GLN A CA 1
ATOM 2765 C C . GLN A 1 347 ? 18.285 3.093 3.087 1.00 92.94 347 GLN A C 1
ATOM 2767 O O . GLN A 1 347 ? 17.191 3.246 2.543 1.00 92.94 347 GLN A O 1
ATOM 2772 N N . PHE A 1 348 ? 18.937 1.935 3.029 1.00 93.44 348 PHE A N 1
ATOM 2773 C CA . PHE A 1 348 ? 18.399 0.767 2.331 1.00 93.44 348 PHE A CA 1
ATOM 2774 C C . PHE A 1 348 ? 17.009 0.361 2.853 1.00 93.44 348 PHE A C 1
ATOM 2776 O O . PHE A 1 348 ? 16.093 0.094 2.072 1.00 93.44 348 PHE A O 1
ATOM 2783 N N . SER A 1 349 ? 16.801 0.386 4.176 1.00 91.62 349 SER A N 1
ATOM 2784 C CA . SER A 1 349 ? 15.476 0.119 4.752 1.00 91.62 349 SER A CA 1
ATOM 2785 C C . SER A 1 349 ? 14.403 1.129 4.326 1.00 91.62 349 SER A C 1
ATOM 2787 O O . SER A 1 349 ? 13.221 0.778 4.311 1.00 91.62 349 SER A O 1
ATOM 2789 N N . ASP A 1 350 ? 14.767 2.353 3.933 1.00 91.38 350 ASP A N 1
ATOM 2790 C CA . ASP A 1 350 ? 13.813 3.322 3.390 1.00 91.38 350 ASP A CA 1
ATOM 2791 C C . ASP A 1 350 ? 13.408 2.970 1.960 1.00 91.38 350 ASP A C 1
ATOM 2793 O O . ASP A 1 350 ? 12.222 3.055 1.643 1.00 91.38 350 ASP A O 1
ATOM 2797 N N . ALA A 1 351 ? 14.337 2.482 1.130 1.00 92.75 351 ALA A N 1
ATOM 2798 C CA . ALA A 1 351 ? 14.011 1.945 -0.193 1.00 92.75 351 ALA A CA 1
ATOM 2799 C C . ALA A 1 351 ? 13.045 0.757 -0.081 1.00 92.75 351 ALA A C 1
ATOM 2801 O O . ALA A 1 351 ? 12.012 0.729 -0.755 1.00 92.75 351 ALA A O 1
ATOM 2802 N N . TYR A 1 352 ? 13.317 -0.178 0.838 1.00 91.06 352 TYR A N 1
ATOM 2803 C CA . TYR A 1 352 ? 12.408 -1.294 1.101 1.00 91.06 352 TYR A CA 1
ATOM 2804 C C . TYR A 1 352 ? 11.043 -0.821 1.612 1.00 91.06 352 TYR A C 1
ATOM 2806 O O . TYR A 1 352 ? 10.019 -1.321 1.172 1.00 91.06 352 TYR A O 1
ATOM 2814 N N . ARG A 1 353 ? 10.970 0.167 2.512 1.00 87.94 353 ARG A N 1
ATOM 2815 C CA . ARG A 1 353 ? 9.673 0.702 2.973 1.00 87.94 353 ARG A CA 1
ATOM 2816 C C . ARG A 1 353 ? 8.914 1.428 1.864 1.00 87.94 353 ARG A C 1
ATOM 2818 O O . ARG A 1 353 ? 7.685 1.353 1.834 1.00 87.94 353 ARG A O 1
ATOM 2825 N N . MET A 1 354 ? 9.626 2.113 0.971 1.00 89.38 354 MET A N 1
ATOM 2826 C CA . MET A 1 354 ? 9.049 2.817 -0.173 1.00 89.38 354 MET A CA 1
ATOM 2827 C C . MET A 1 354 ? 8.422 1.846 -1.177 1.00 89.38 354 MET A C 1
ATOM 2829 O O . MET A 1 354 ? 7.343 2.136 -1.691 1.00 89.38 354 MET A O 1
ATOM 2833 N N . LEU A 1 355 ? 9.072 0.703 -1.415 1.00 90.81 355 LEU A N 1
ATOM 2834 C CA . LEU A 1 355 ? 8.709 -0.293 -2.431 1.00 90.81 355 LEU A CA 1
ATOM 2835 C C . LEU A 1 355 ? 8.392 -1.674 -1.832 1.00 90.81 355 LEU A C 1
ATOM 2837 O O . LEU A 1 355 ? 8.530 -2.706 -2.472 1.00 90.81 355 LEU A O 1
ATOM 2841 N N . GLY A 1 356 ? 7.917 -1.712 -0.589 1.00 81.69 356 GLY A N 1
ATOM 2842 C CA . GLY A 1 356 ? 7.789 -2.954 0.187 1.00 81.69 356 GLY A CA 1
ATOM 2843 C C . GLY A 1 356 ? 6.595 -3.833 -0.176 1.00 81.69 356 GLY A C 1
ATOM 2844 O O . GLY A 1 356 ? 6.169 -4.648 0.643 1.00 81.69 356 GLY A O 1
ATOM 2845 N N . ILE A 1 357 ? 5.985 -3.639 -1.349 1.00 78.50 357 ILE A N 1
ATOM 2846 C CA . ILE A 1 357 ? 4.869 -4.479 -1.787 1.00 78.50 357 ILE A CA 1
ATOM 2847 C C . ILE A 1 357 ? 5.424 -5.739 -2.436 1.00 78.50 357 ILE A C 1
ATOM 2849 O O . ILE A 1 357 ? 6.051 -5.703 -3.488 1.00 78.50 357 ILE A O 1
ATOM 2853 N N . GLY A 1 358 ? 5.105 -6.881 -1.843 1.00 67.31 358 GLY A N 1
ATOM 2854 C CA . GLY A 1 358 ? 5.401 -8.171 -2.434 1.00 67.31 358 GLY A CA 1
ATOM 2855 C C . GLY A 1 358 ? 5.267 -9.306 -1.440 1.00 67.31 358 GLY A C 1
ATOM 2856 O O . GLY A 1 358 ? 4.858 -9.110 -0.294 1.00 67.31 358 GLY A O 1
ATOM 2857 N N . TYR A 1 359 ? 5.584 -10.507 -1.906 1.00 62.53 359 TYR A N 1
ATOM 2858 C CA . TYR A 1 359 ? 5.446 -11.735 -1.135 1.00 62.53 359 TYR A CA 1
ATOM 2859 C C . TYR A 1 359 ? 6.822 -12.329 -0.900 1.00 62.53 359 TYR A C 1
ATOM 2861 O O . TYR A 1 359 ? 7.652 -12.340 -1.801 1.00 62.53 359 TYR A O 1
ATOM 2869 N N . LEU A 1 360 ? 7.030 -12.877 0.292 1.00 59.22 360 LEU A N 1
ATOM 2870 C CA . LEU A 1 360 ? 7.993 -13.957 0.431 1.00 59.22 360 LEU A CA 1
ATOM 2871 C C . LEU A 1 360 ? 7.379 -15.175 -0.258 1.00 59.22 360 LEU A C 1
ATOM 2873 O O . LEU A 1 360 ? 6.232 -15.542 0.025 1.00 59.22 360 LEU A O 1
ATOM 2877 N N . THR A 1 361 ? 8.103 -15.762 -1.207 1.00 53.16 361 THR A N 1
ATOM 2878 C CA . THR A 1 361 ? 7.744 -17.087 -1.707 1.00 53.16 361 THR A CA 1
ATOM 2879 C C . THR A 1 361 ? 7.805 -18.082 -0.540 1.00 53.16 361 THR A C 1
ATOM 2881 O O . THR A 1 361 ? 8.569 -17.862 0.399 1.00 53.16 361 THR A O 1
ATOM 2884 N N . PRO A 1 362 ? 6.994 -19.159 -0.550 1.00 46.78 362 PRO A N 1
ATOM 2885 C CA . PRO A 1 362 ? 6.966 -20.142 0.540 1.00 46.78 362 PRO A CA 1
ATOM 2886 C C . PRO A 1 362 ? 8.343 -20.738 0.869 1.00 46.78 362 PRO A C 1
ATOM 2888 O O . PRO A 1 362 ? 8.597 -21.138 1.999 1.00 46.78 362 PRO A O 1
ATOM 2891 N N . GLU A 1 363 ? 9.236 -20.758 -0.116 1.00 49.03 363 GLU A N 1
ATOM 2892 C CA . GLU A 1 363 ? 10.647 -21.083 0.038 1.00 49.03 363 GLU A CA 1
ATOM 2893 C C . GLU A 1 363 ? 11.384 -19.886 0.653 1.00 49.03 363 GLU A C 1
ATOM 2895 O O . GLU A 1 363 ? 11.947 -19.051 -0.050 1.00 49.03 363 GLU A O 1
ATOM 2900 N N . VAL A 1 364 ? 11.363 -19.776 1.981 1.00 49.12 364 VAL A N 1
ATOM 2901 C CA . VAL A 1 364 ? 12.261 -18.863 2.697 1.00 49.12 364 VAL A CA 1
ATOM 2902 C C . VAL A 1 364 ? 13.619 -19.551 2.780 1.00 49.12 364 VAL A C 1
ATOM 2904 O O . VAL A 1 364 ? 13.836 -20.422 3.618 1.00 49.12 364 VAL A O 1
ATOM 2907 N N . SER A 1 365 ? 14.526 -19.197 1.875 1.00 54.03 365 SER A N 1
ATOM 2908 C CA . SER A 1 365 ? 15.939 -19.563 1.976 1.00 54.03 365 SER A CA 1
ATOM 2909 C C . SER A 1 365 ? 16.799 -18.303 1.996 1.00 54.03 365 SER A C 1
ATOM 2911 O O . SER A 1 365 ? 16.353 -17.231 1.592 1.00 54.03 365 SER A O 1
ATOM 2913 N N . ASN A 1 366 ? 18.059 -18.453 2.392 1.00 52.16 366 ASN A N 1
ATOM 2914 C CA . ASN A 1 366 ? 19.110 -17.429 2.321 1.00 52.16 366 ASN A CA 1
ATOM 2915 C C . ASN A 1 366 ? 19.413 -16.911 0.894 1.00 52.16 366 ASN A C 1
ATOM 2917 O O . ASN A 1 366 ? 20.284 -16.062 0.704 1.00 52.16 366 ASN A O 1
ATOM 2921 N N . THR A 1 367 ? 18.703 -17.414 -0.119 1.00 57.84 367 THR A N 1
ATOM 2922 C CA . THR A 1 367 ? 18.766 -16.937 -1.509 1.00 57.84 367 THR A CA 1
ATOM 2923 C C . THR A 1 367 ? 17.507 -16.181 -1.941 1.00 57.84 367 THR A C 1
ATOM 2925 O O . THR A 1 367 ? 17.493 -15.565 -3.006 1.00 57.84 367 THR A O 1
ATOM 2928 N N . VAL A 1 368 ? 16.448 -16.180 -1.124 1.00 67.50 368 VAL A N 1
ATOM 2929 C CA . VAL A 1 368 ? 15.160 -15.578 -1.475 1.00 67.50 368 VAL A CA 1
ATOM 2930 C C . VAL A 1 368 ? 15.013 -14.217 -0.816 1.00 67.50 368 VAL A C 1
ATOM 2932 O O . VAL A 1 368 ? 14.749 -14.081 0.376 1.00 67.50 368 VAL A O 1
ATOM 2935 N N . LEU A 1 369 ? 15.129 -13.187 -1.647 1.00 78.06 369 LEU A N 1
ATOM 2936 C CA . LEU A 1 369 ? 14.877 -11.811 -1.250 1.00 78.06 369 LEU A CA 1
ATOM 2937 C C . LEU A 1 369 ? 13.368 -11.558 -1.090 1.00 78.06 369 LEU A C 1
ATOM 2939 O O . LEU A 1 369 ? 12.591 -11.994 -1.956 1.00 78.06 369 LEU A O 1
ATOM 2943 N N . PRO A 1 370 ? 12.942 -10.825 -0.040 1.00 78.88 370 PRO A N 1
ATOM 2944 C CA . PRO A 1 370 ? 11.555 -10.397 0.103 1.00 78.88 370 PRO A CA 1
ATOM 2945 C C . PRO A 1 370 ? 11.138 -9.478 -1.056 1.00 78.88 370 PRO A C 1
ATOM 2947 O O . PRO A 1 370 ? 11.971 -8.991 -1.815 1.00 78.88 370 PRO A O 1
ATOM 2950 N N . GLY A 1 371 ? 9.836 -9.232 -1.203 1.00 77.62 371 GLY A N 1
ATOM 2951 C CA . GLY A 1 371 ? 9.300 -8.431 -2.309 1.00 77.62 371 GLY A CA 1
ATOM 2952 C C . GLY A 1 371 ? 9.048 -9.249 -3.581 1.00 77.62 371 GLY A C 1
ATOM 2953 O O . GLY A 1 371 ? 9.604 -10.329 -3.771 1.00 77.62 371 GLY A O 1
ATOM 2954 N N . ASP A 1 372 ? 8.162 -8.753 -4.447 1.00 80.56 372 ASP A N 1
ATOM 2955 C CA . ASP A 1 372 ? 7.858 -9.417 -5.717 1.00 80.56 372 ASP A CA 1
ATOM 2956 C C . ASP A 1 372 ? 8.882 -8.940 -6.760 1.00 80.56 372 ASP A C 1
ATOM 2958 O O . ASP A 1 372 ? 9.087 -7.729 -6.875 1.00 80.56 372 ASP A O 1
ATOM 2962 N N . PRO A 1 373 ? 9.546 -9.831 -7.514 1.00 87.75 373 PRO A N 1
ATOM 2963 C CA . PRO A 1 373 ? 10.460 -9.412 -8.561 1.00 87.75 373 PRO A CA 1
ATOM 2964 C C . PRO A 1 373 ? 9.801 -8.536 -9.617 1.00 87.75 373 PRO A C 1
ATOM 2966 O O . PRO A 1 373 ? 8.593 -8.607 -9.861 1.00 87.75 373 PRO A O 1
ATOM 2969 N N . VAL A 1 374 ? 10.632 -7.773 -10.317 1.00 92.06 374 VAL A N 1
ATOM 2970 C CA . VAL A 1 374 ? 10.242 -7.103 -11.550 1.00 92.06 374 VAL A CA 1
ATOM 2971 C C . VAL A 1 374 ? 9.769 -8.147 -12.558 1.00 92.06 374 VAL A C 1
ATOM 2973 O O . VAL A 1 374 ? 10.341 -9.224 -12.723 1.00 92.06 374 VAL A O 1
ATOM 2976 N N . SER A 1 375 ? 8.674 -7.831 -13.229 1.00 93.69 375 SER A N 1
ATOM 2977 C CA . SER A 1 375 ? 8.174 -8.593 -14.359 1.00 93.69 375 SER A CA 1
ATOM 2978 C C . SER A 1 375 ? 8.155 -7.718 -15.596 1.00 93.69 375 SER A C 1
ATOM 2980 O O . SER A 1 375 ? 7.912 -6.513 -15.517 1.00 93.69 375 SER A O 1
ATOM 2982 N N . HIS A 1 376 ? 8.395 -8.334 -16.740 1.00 95.31 376 HIS A N 1
ATOM 2983 C CA . HIS A 1 376 ? 8.420 -7.654 -18.019 1.00 95.31 376 HIS A CA 1
ATOM 2984 C C . HIS A 1 376 ? 7.800 -8.522 -19.112 1.00 95.31 376 HIS A C 1
ATOM 2986 O O . HIS A 1 376 ? 7.689 -9.744 -18.987 1.00 95.31 376 HIS A O 1
ATOM 2992 N N . PHE A 1 377 ? 7.284 -7.880 -20.150 1.00 95.88 377 PHE A N 1
ATOM 2993 C CA . PHE A 1 377 ? 6.591 -8.539 -21.255 1.00 95.88 377 PHE A CA 1
ATOM 2994 C C . PHE A 1 377 ? 6.389 -7.561 -22.407 1.00 95.88 377 PHE A C 1
ATOM 2996 O O . PHE A 1 377 ? 6.507 -6.348 -22.243 1.00 95.88 377 PHE A O 1
ATOM 3003 N N . TYR A 1 378 ? 6.028 -8.088 -23.568 1.00 96.88 378 TYR A N 1
ATOM 3004 C CA . TYR A 1 378 ? 5.720 -7.300 -24.752 1.00 96.88 378 TYR A CA 1
ATOM 3005 C C . TYR A 1 378 ? 4.207 -7.197 -24.939 1.00 96.88 378 TYR A C 1
ATOM 3007 O O . TYR A 1 378 ? 3.476 -8.159 -24.685 1.00 96.88 378 TYR A O 1
ATOM 3015 N N . ILE A 1 379 ? 3.727 -6.046 -25.407 1.00 95.81 379 ILE A N 1
ATOM 3016 C CA . ILE A 1 379 ? 2.342 -5.863 -25.868 1.00 95.81 379 ILE A CA 1
ATOM 3017 C C . ILE A 1 379 ? 2.320 -5.111 -27.186 1.00 95.81 379 ILE A C 1
ATOM 3019 O O . ILE A 1 379 ? 3.249 -4.372 -27.497 1.00 95.81 379 ILE A O 1
ATOM 3023 N N . HIS A 1 380 ? 1.266 -5.284 -27.975 1.00 95.12 380 HIS A N 1
ATOM 3024 C CA . HIS A 1 380 ? 1.177 -4.602 -29.261 1.00 95.12 380 HIS A CA 1
ATOM 3025 C C . HIS A 1 380 ? 1.006 -3.084 -29.052 1.00 95.12 380 HIS A C 1
ATOM 3027 O O . HIS A 1 380 ? 0.250 -2.669 -28.171 1.00 95.12 380 HIS A O 1
ATOM 3033 N N . ARG A 1 381 ? 1.631 -2.231 -29.876 1.00 94.00 381 ARG A N 1
ATOM 3034 C CA . ARG A 1 381 ? 1.601 -0.757 -29.712 1.00 94.00 381 ARG A CA 1
ATOM 3035 C C . ARG A 1 381 ? 0.193 -0.164 -29.591 1.00 94.00 381 ARG A C 1
ATOM 3037 O O . ARG A 1 381 ? -0.050 0.707 -28.762 1.00 94.00 381 ARG A O 1
ATOM 3044 N N . ARG A 1 382 ? -0.773 -0.719 -30.335 1.00 91.62 382 ARG A N 1
ATOM 3045 C CA . ARG A 1 382 ? -2.203 -0.352 -30.225 1.00 91.62 382 ARG A CA 1
ATOM 3046 C C . ARG A 1 382 ? -2.814 -0.702 -28.864 1.00 91.62 382 ARG A C 1
ATOM 3048 O O . ARG A 1 382 ? -3.602 0.072 -28.336 1.00 91.62 382 ARG A O 1
ATOM 3055 N N . GLU A 1 383 ? -2.456 -1.855 -28.298 1.00 92.44 383 GLU A N 1
ATOM 3056 C CA . GLU A 1 383 ? -2.912 -2.260 -26.960 1.00 92.44 383 GLU A CA 1
ATOM 3057 C C . GLU A 1 383 ? -2.282 -1.364 -25.890 1.00 92.44 383 GLU A C 1
ATOM 3059 O O . GLU A 1 383 ? -2.956 -1.006 -24.928 1.00 92.44 383 GLU A O 1
ATOM 3064 N N . PHE A 1 384 ? -1.022 -0.952 -26.078 1.00 93.56 384 PHE A N 1
ATOM 3065 C CA . PHE A 1 384 ? -0.354 -0.005 -25.188 1.00 93.56 384 PHE A CA 1
ATOM 3066 C C . PHE A 1 384 ? -1.030 1.369 -25.186 1.00 93.56 384 PHE A C 1
ATOM 3068 O O . PHE A 1 384 ? -1.347 1.881 -24.114 1.00 93.56 384 PHE A O 1
ATOM 3075 N N . HIS A 1 385 ? -1.335 1.941 -26.355 1.00 92.12 385 HIS A N 1
ATOM 3076 C CA . HIS A 1 385 ? -2.069 3.213 -26.440 1.00 92.12 385 HIS A CA 1
ATOM 3077 C C . HIS A 1 385 ? -3.458 3.128 -25.789 1.00 92.12 385 HIS A C 1
ATOM 3079 O O . HIS A 1 385 ? -3.824 3.985 -24.976 1.00 92.12 385 HIS A O 1
ATOM 3085 N N . ALA A 1 386 ? -4.202 2.052 -26.067 1.00 89.88 386 ALA A N 1
ATOM 3086 C CA . ALA A 1 386 ? -5.494 1.797 -25.436 1.00 89.88 386 ALA A CA 1
ATOM 3087 C C . ALA A 1 386 ? -5.370 1.697 -23.908 1.00 89.88 386 ALA A C 1
ATOM 3089 O O . ALA A 1 386 ? -6.163 2.287 -23.170 1.00 89.88 386 ALA A O 1
ATOM 3090 N N . PHE A 1 387 ? -4.343 0.997 -23.428 1.00 90.19 387 PHE A N 1
ATOM 3091 C CA . PHE A 1 387 ? -4.052 0.851 -22.011 1.00 90.19 387 PHE A CA 1
ATOM 3092 C C . PHE A 1 387 ? -3.724 2.188 -21.335 1.00 90.19 387 PHE A C 1
ATOM 3094 O O . PHE A 1 387 ? -4.336 2.503 -20.313 1.00 90.19 387 PHE A O 1
ATOM 3101 N N . VAL A 1 388 ? -2.826 2.998 -21.909 1.00 90.94 388 VAL A N 1
ATOM 3102 C CA . VAL A 1 388 ? -2.508 4.341 -21.391 1.00 90.94 388 VAL A CA 1
ATOM 3103 C C . VAL A 1 388 ? -3.786 5.179 -21.331 1.00 90.94 388 VAL A C 1
ATOM 3105 O O . VAL A 1 388 ? -4.097 5.759 -20.291 1.00 90.94 388 VAL A O 1
ATOM 3108 N N . THR A 1 389 ? -4.599 5.152 -22.389 1.00 88.38 389 THR A N 1
ATOM 3109 C CA . THR A 1 389 ? -5.885 5.862 -22.435 1.00 88.38 389 THR A CA 1
ATOM 3110 C C . THR A 1 389 ? -6.829 5.444 -21.308 1.00 88.38 389 THR A C 1
ATOM 3112 O O . THR A 1 389 ? -7.384 6.302 -20.615 1.00 88.38 389 THR A O 1
ATOM 3115 N N . ALA A 1 390 ? -7.003 4.142 -21.075 1.00 84.50 390 ALA A N 1
ATOM 3116 C CA . ALA A 1 390 ? -7.853 3.662 -19.990 1.00 84.50 390 ALA A CA 1
ATOM 3117 C C . ALA A 1 390 ? -7.294 3.971 -18.608 1.00 84.50 390 ALA A C 1
ATOM 3119 O O . ALA A 1 390 ? -8.062 4.362 -17.732 1.00 84.50 390 ALA A O 1
ATOM 3120 N N . ALA A 1 391 ? -5.980 3.861 -18.406 1.00 84.12 391 ALA A N 1
ATOM 3121 C CA . ALA A 1 391 ? -5.351 4.252 -17.151 1.00 84.12 391 ALA A CA 1
ATOM 3122 C C . ALA A 1 391 ? -5.640 5.729 -16.829 1.00 84.12 391 ALA A C 1
ATOM 3124 O O . ALA A 1 391 ? -5.979 6.059 -15.690 1.00 84.12 391 ALA A O 1
ATOM 3125 N N . ARG A 1 392 ? -5.595 6.615 -17.834 1.00 84.88 392 ARG A N 1
ATOM 3126 C CA . ARG A 1 392 ? -5.934 8.039 -17.673 1.00 84.88 392 ARG A CA 1
ATOM 3127 C C . ARG A 1 392 ? -7.415 8.282 -17.431 1.00 84.88 392 ARG A C 1
ATOM 3129 O O . ARG A 1 392 ? -7.755 9.059 -16.541 1.00 84.88 392 ARG A O 1
ATOM 3136 N N . LEU A 1 393 ? -8.298 7.587 -18.144 1.00 79.69 393 LEU A N 1
ATOM 3137 C CA . LEU A 1 393 ? -9.739 7.683 -17.914 1.00 79.69 393 LEU A CA 1
ATOM 3138 C C . LEU A 1 393 ? -10.107 7.234 -16.492 1.00 79.69 393 LEU A C 1
ATOM 3140 O O . LEU A 1 393 ? -10.801 7.951 -15.776 1.00 79.69 393 LEU A O 1
ATOM 3144 N N . LEU A 1 394 ? -9.586 6.086 -16.055 1.00 75.19 394 LEU A N 1
ATOM 3145 C CA . LEU A 1 394 ? -9.824 5.549 -14.716 1.00 75.19 394 LEU A CA 1
ATOM 3146 C C . LEU A 1 394 ? -9.256 6.464 -13.624 1.00 75.19 394 LEU A C 1
ATOM 3148 O O . LEU A 1 394 ? -9.912 6.659 -12.604 1.00 75.19 394 LEU A O 1
ATOM 3152 N N . ALA A 1 395 ? -8.089 7.078 -13.838 1.00 73.75 395 ALA A N 1
ATOM 3153 C CA . ALA A 1 395 ? -7.517 8.043 -12.897 1.00 73.75 395 ALA A CA 1
ATOM 3154 C C . ALA A 1 395 ? -8.372 9.319 -12.738 1.00 73.75 395 ALA A C 1
ATOM 3156 O O . ALA A 1 395 ? -8.332 9.959 -11.688 1.00 73.75 395 ALA A O 1
ATOM 3157 N N . GLN A 1 396 ? -9.162 9.697 -13.748 1.00 71.12 396 GLN A N 1
ATOM 3158 C CA . GLN A 1 396 ? -10.042 10.872 -13.692 1.00 71.12 396 GLN A CA 1
ATOM 3159 C C . GLN A 1 396 ? -11.375 10.600 -12.975 1.00 71.12 396 GLN A C 1
ATOM 3161 O O . GLN A 1 396 ? -12.029 11.538 -12.516 1.00 71.12 396 GLN A O 1
ATOM 3166 N N . LEU A 1 397 ? -11.773 9.336 -12.815 1.00 67.81 397 LEU A N 1
ATOM 3167 C CA . LEU A 1 397 ? -13.010 8.977 -12.127 1.00 67.81 397 LEU A CA 1
ATOM 3168 C C . LEU A 1 397 ? -12.832 9.102 -10.599 1.00 67.81 397 LEU A C 1
ATOM 3170 O O . LEU A 1 397 ? -12.123 8.330 -9.952 1.00 67.81 397 LEU A O 1
ATOM 3174 N N . ALA A 1 398 ? -13.519 10.083 -10.003 1.00 48.12 398 ALA A N 1
ATOM 3175 C CA . ALA A 1 398 ? -13.378 10.491 -8.599 1.00 48.12 398 ALA A CA 1
ATOM 3176 C C . ALA A 1 398 ? -13.407 9.360 -7.538 1.00 48.12 398 ALA A C 1
ATOM 3178 O O . ALA A 1 398 ? -12.614 9.435 -6.600 1.00 48.12 398 ALA A O 1
ATOM 3179 N N . PRO A 1 399 ? -14.223 8.286 -7.637 1.00 49.50 399 PRO A N 1
ATOM 3180 C CA . PRO A 1 399 ? -14.207 7.232 -6.618 1.00 49.50 399 PRO A CA 1
ATOM 3181 C C . PRO A 1 399 ? -12.995 6.284 -6.710 1.00 49.50 399 PRO A C 1
ATOM 3183 O O . PRO A 1 399 ? -12.790 5.464 -5.808 1.00 49.50 399 PRO A O 1
ATOM 3186 N N . VAL A 1 400 ? -12.196 6.361 -7.777 1.00 51.62 400 VAL A N 1
ATOM 3187 C CA . VAL A 1 400 ? -11.094 5.431 -8.086 1.00 51.62 400 VAL A CA 1
ATOM 3188 C C . VAL A 1 400 ? -9.741 6.114 -8.315 1.00 51.62 400 VAL A C 1
ATOM 3190 O O . VAL A 1 400 ? -8.732 5.408 -8.367 1.00 51.62 400 VAL A O 1
ATOM 3193 N N . LYS A 1 401 ? -9.707 7.455 -8.338 1.00 52.66 401 LYS A N 1
ATOM 3194 C CA . LYS A 1 401 ? -8.522 8.300 -8.557 1.00 52.66 401 LYS A CA 1
ATOM 3195 C C . LYS A 1 401 ? -7.274 7.811 -7.812 1.00 52.66 401 LYS A C 1
ATOM 3197 O O . LYS A 1 401 ? -6.275 7.508 -8.448 1.00 52.66 401 LYS A O 1
ATOM 3202 N N . ASP A 1 402 ? -7.333 7.586 -6.504 1.00 51.09 402 ASP A N 1
ATOM 3203 C CA . ASP A 1 402 ? -6.124 7.200 -5.749 1.00 51.09 402 ASP A CA 1
ATOM 3204 C C . ASP A 1 402 ? -5.787 5.699 -5.823 1.00 51.09 402 ASP A C 1
ATOM 3206 O O . ASP A 1 402 ? -4.699 5.275 -5.433 1.00 51.09 402 ASP A O 1
ATOM 3210 N N . ARG A 1 403 ? -6.716 4.873 -6.324 1.00 56.00 403 ARG A N 1
ATOM 3211 C CA . ARG A 1 403 ? -6.625 3.402 -6.286 1.00 56.00 403 ARG A CA 1
ATOM 3212 C C . ARG A 1 403 ? -6.088 2.780 -7.571 1.00 56.00 403 ARG A C 1
ATOM 3214 O O . ARG A 1 403 ? -5.527 1.692 -7.510 1.00 56.00 403 ARG A O 1
ATOM 3221 N N . TYR A 1 404 ? -6.253 3.465 -8.701 1.00 63.94 404 TYR A N 1
ATOM 3222 C CA . TYR A 1 404 ? -5.866 2.966 -10.026 1.00 63.94 404 TYR A CA 1
ATOM 3223 C C . TYR A 1 404 ? -4.951 3.925 -10.790 1.00 63.94 404 TYR A C 1
ATOM 3225 O O . TYR A 1 404 ? -4.636 3.671 -11.949 1.00 63.94 404 TYR A O 1
ATOM 3233 N N . THR A 1 405 ? -4.505 5.019 -10.162 1.00 80.62 405 THR A N 1
ATOM 3234 C CA . THR A 1 405 ? -3.519 5.891 -10.802 1.00 80.62 405 THR A CA 1
ATOM 3235 C C . THR A 1 405 ? -2.199 5.147 -10.947 1.00 80.62 405 THR A C 1
ATOM 3237 O O . THR A 1 405 ? -1.610 4.683 -9.967 1.00 80.62 405 THR A O 1
ATOM 3240 N N . LEU A 1 406 ? -1.741 5.059 -12.189 1.00 88.94 406 LEU A N 1
ATOM 3241 C CA . LEU A 1 406 ? -0.430 4.551 -12.552 1.00 88.94 406 LEU A CA 1
ATOM 3242 C C . LEU A 1 406 ? 0.514 5.725 -12.789 1.00 88.94 406 LEU A C 1
ATOM 3244 O O . LEU A 1 406 ? 0.100 6.774 -13.283 1.00 88.94 406 LEU A O 1
ATOM 3248 N N . SER A 1 407 ? 1.771 5.525 -12.422 1.00 91.75 407 SER A N 1
ATOM 3249 C CA . SER A 1 407 ? 2.885 6.369 -12.823 1.00 91.75 407 SER A CA 1
ATOM 3250 C C . SER A 1 407 ? 3.674 5.630 -13.893 1.00 91.75 407 SER A C 1
ATOM 3252 O O . SER A 1 407 ? 3.922 4.428 -13.756 1.00 91.75 407 SER A O 1
ATOM 3254 N N . PHE A 1 408 ? 4.104 6.356 -14.916 1.00 94.12 408 PHE A N 1
ATOM 3255 C CA . PHE A 1 408 ? 4.962 5.859 -15.992 1.00 94.12 408 PHE A CA 1
ATOM 3256 C C . PHE A 1 408 ? 6.366 6.455 -15.840 1.00 94.12 408 PHE A C 1
ATOM 3258 O O . PHE A 1 408 ? 6.521 7.482 -15.174 1.00 94.12 408 PHE A O 1
ATOM 3265 N N . SER A 1 409 ? 7.389 5.797 -16.379 1.00 95.19 409 SER A N 1
ATOM 3266 C CA . SER A 1 409 ? 8.717 6.400 -16.547 1.00 95.19 409 SER A CA 1
ATOM 3267 C C . SER A 1 409 ? 8.649 7.620 -17.471 1.00 95.19 409 SER A C 1
ATOM 3269 O O . SER A 1 409 ? 7.752 7.719 -18.311 1.00 95.19 409 SER A O 1
ATOM 3271 N N . SER A 1 410 ? 9.603 8.540 -17.340 1.00 92.06 410 SER A N 1
ATOM 3272 C CA . SER A 1 410 ? 9.780 9.709 -18.214 1.00 92.06 410 SER A CA 1
ATOM 3273 C C . SER A 1 410 ? 10.116 9.348 -19.660 1.00 92.06 410 SER A C 1
ATOM 3275 O O . SER A 1 410 ? 10.059 10.210 -20.525 1.00 92.06 410 SER A O 1
ATOM 3277 N N . SER A 1 411 ? 10.389 8.073 -19.949 1.00 93.94 411 SER A N 1
ATOM 3278 C CA . SER A 1 411 ? 10.452 7.578 -21.323 1.00 93.94 411 SER A CA 1
ATOM 3279 C C . SER A 1 411 ? 9.122 7.681 -22.071 1.00 93.94 411 SER A C 1
ATOM 3281 O O . SER A 1 411 ? 9.144 7.620 -23.291 1.00 93.94 411 SER A O 1
ATOM 3283 N N . LEU A 1 412 ? 7.976 7.796 -21.389 1.00 95.62 412 LEU A N 1
ATOM 3284 C CA . LEU A 1 412 ? 6.661 7.937 -22.017 1.00 95.62 412 LEU A CA 1
ATOM 3285 C C . LEU A 1 412 ? 6.170 9.386 -21.940 1.00 95.62 412 LEU A C 1
ATOM 3287 O O . LEU A 1 412 ? 5.852 9.870 -20.852 1.00 95.62 412 LEU A O 1
ATOM 3291 N N . ASP A 1 413 ? 5.964 10.001 -23.101 1.00 93.94 413 ASP A N 1
ATOM 3292 C CA . ASP A 1 413 ? 5.340 11.316 -23.245 1.00 93.94 413 ASP A CA 1
ATOM 3293 C C . ASP A 1 413 ? 4.011 11.203 -24.000 1.00 93.94 413 ASP A C 1
ATOM 3295 O O . ASP A 1 413 ? 3.838 10.356 -24.875 1.00 93.94 413 ASP A O 1
ATOM 3299 N N . TYR A 1 414 ? 3.034 12.032 -23.634 1.00 93.44 414 TYR A N 1
ATOM 3300 C CA . TYR A 1 414 ? 1.760 12.170 -24.344 1.00 93.44 414 TYR A CA 1
ATOM 3301 C C . TYR A 1 414 ? 1.037 13.446 -23.909 1.00 93.44 414 TYR A C 1
ATOM 3303 O O . TYR A 1 414 ? 1.315 14.025 -22.855 1.00 93.44 414 TYR A O 1
ATOM 3311 N N . LYS A 1 415 ? 0.045 13.859 -24.696 1.00 91.44 415 LYS A N 1
ATOM 3312 C CA . LYS A 1 415 ? -0.893 14.932 -24.354 1.00 91.44 415 LYS A CA 1
ATOM 3313 C C . LYS A 1 415 ? -2.274 14.369 -24.043 1.00 91.44 415 LYS A C 1
ATOM 3315 O O . LYS A 1 415 ? -2.682 13.326 -24.553 1.00 91.44 415 LYS A O 1
ATOM 3320 N N . GLU A 1 416 ? -3.007 15.086 -23.195 1.00 88.62 416 GLU A N 1
ATOM 3321 C CA . GLU A 1 416 ? -4.372 14.732 -22.808 1.00 88.62 416 GLU A CA 1
ATOM 3322 C C . GLU A 1 416 ? -5.381 15.753 -23.312 1.00 88.62 416 GLU A C 1
ATOM 3324 O O . GLU A 1 416 ? -5.279 16.947 -23.023 1.00 88.62 416 GLU A O 1
ATOM 3329 N N . ASN A 1 417 ? -6.424 15.267 -23.980 1.00 86.88 417 ASN A N 1
ATOM 3330 C CA . ASN A 1 417 ? -7.596 16.068 -24.295 1.00 86.88 417 ASN A CA 1
ATOM 3331 C C . ASN A 1 417 ? -8.699 15.756 -23.275 1.00 86.88 417 ASN A C 1
ATOM 3333 O O . ASN A 1 417 ? -9.191 14.629 -23.197 1.00 86.88 417 ASN A O 1
ATOM 3337 N N . LYS A 1 418 ? -9.125 16.747 -22.480 1.00 81.81 418 LYS A N 1
ATOM 3338 C CA . LYS A 1 418 ? -10.173 16.549 -21.459 1.00 81.81 418 LYS A CA 1
ATOM 3339 C C . LYS A 1 418 ? -11.475 16.015 -22.061 1.00 81.81 418 LYS A C 1
ATOM 3341 O O . LYS A 1 418 ? -12.072 15.132 -21.449 1.00 81.81 418 LYS A O 1
ATOM 3346 N N . TRP A 1 419 ? -11.824 16.469 -23.261 1.00 82.50 419 TRP A N 1
ATOM 3347 C CA . TRP A 1 419 ? -13.041 16.110 -23.994 1.00 82.50 419 TRP A CA 1
ATOM 3348 C C . TRP A 1 419 ? -12.785 15.114 -25.129 1.00 82.50 419 TRP A C 1
ATOM 3350 O O . TRP A 1 419 ? -13.665 14.862 -25.945 1.00 82.50 419 TRP A O 1
ATOM 3360 N N . GLY A 1 420 ? -11.570 14.564 -25.204 1.00 80.69 420 GLY A N 1
ATOM 3361 C CA . GLY A 1 420 ? -11.192 13.661 -26.278 1.00 80.69 420 GLY A CA 1
ATOM 3362 C C . GLY A 1 420 ? -11.950 12.338 -26.224 1.00 80.69 420 GLY A C 1
ATOM 3363 O O . GLY A 1 420 ? -12.221 11.797 -25.147 1.00 80.69 420 GLY A O 1
ATOM 3364 N N . ILE A 1 421 ? -12.238 11.793 -27.401 1.00 79.75 421 ILE A N 1
ATOM 3365 C CA . ILE A 1 421 ? -12.890 10.495 -27.567 1.00 79.75 421 ILE A CA 1
ATOM 3366 C C . ILE A 1 421 ? -11.899 9.399 -27.129 1.00 79.75 421 ILE A C 1
ATOM 3368 O O . ILE A 1 421 ? -10.753 9.382 -27.596 1.00 79.75 421 ILE A O 1
ATOM 3372 N N . PRO A 1 422 ? -12.280 8.478 -26.225 1.00 78.38 422 PRO A N 1
ATOM 3373 C CA . PRO A 1 422 ? -11.415 7.368 -25.838 1.00 78.38 422 PRO A CA 1
ATOM 3374 C C . PRO A 1 422 ? -10.965 6.535 -27.048 1.00 78.38 422 PRO A C 1
ATOM 3376 O O . PRO A 1 422 ? -11.737 6.315 -27.975 1.00 78.38 422 PRO A O 1
ATOM 3379 N N . LEU A 1 423 ? -9.727 6.030 -27.004 1.00 76.06 423 LEU A N 1
ATOM 3380 C CA . LEU A 1 423 ? -9.134 5.099 -27.979 1.00 76.06 423 LEU A CA 1
ATOM 3381 C C . LEU A 1 423 ? -8.860 5.661 -29.389 1.00 76.06 423 LEU A C 1
ATOM 3383 O O . LEU A 1 423 ? -8.332 4.933 -30.228 1.00 76.06 423 LEU A O 1
ATOM 3387 N N . LEU A 1 424 ? -9.146 6.939 -29.659 1.00 73.12 424 LEU A N 1
ATOM 3388 C CA . LEU A 1 424 ? -8.589 7.623 -30.830 1.00 73.12 424 LEU A CA 1
ATOM 3389 C C . LEU A 1 424 ? -7.146 8.054 -30.547 1.00 73.12 424 LEU A C 1
ATOM 3391 O O . LEU A 1 424 ? -6.845 8.523 -29.452 1.00 73.12 424 LEU A O 1
ATOM 3395 N N . ASN A 1 425 ? -6.273 7.932 -31.547 1.00 63.72 425 ASN A N 1
ATOM 3396 C CA . ASN A 1 425 ? -4.860 8.317 -31.462 1.00 63.72 425 ASN A CA 1
ATOM 3397 C C . ASN A 1 425 ? -4.532 9.545 -32.330 1.00 63.72 425 ASN A C 1
ATOM 3399 O O . ASN A 1 425 ? -3.554 9.579 -33.065 1.00 63.72 425 ASN A O 1
ATOM 3403 N N . ASN A 1 426 ? -5.407 10.543 -32.317 1.00 77.38 426 ASN A N 1
ATOM 3404 C CA . ASN A 1 426 ? -5.179 11.830 -32.972 1.00 77.38 426 ASN A CA 1
ATOM 3405 C C . ASN A 1 426 ? -5.571 12.950 -32.003 1.00 77.38 426 ASN A C 1
ATOM 3407 O O . ASN A 1 426 ? -6.032 12.667 -30.902 1.00 77.38 426 ASN A O 1
ATOM 3411 N N . ARG A 1 427 ? -5.452 14.220 -32.401 1.00 75.88 427 ARG A N 1
ATOM 3412 C CA . ARG A 1 427 ? -5.781 15.378 -31.542 1.00 75.88 427 ARG A CA 1
ATOM 3413 C C . ARG A 1 427 ? -7.201 15.381 -30.938 1.00 75.88 427 ARG A C 1
ATOM 3415 O O . ARG A 1 427 ? -7.460 16.092 -29.969 1.00 75.88 427 ARG A O 1
ATOM 3422 N N . PHE A 1 428 ? -8.131 14.611 -31.508 1.00 77.62 428 PHE A N 1
ATOM 3423 C CA . PHE A 1 428 ? -9.494 14.443 -30.991 1.00 77.62 428 PHE A CA 1
ATOM 3424 C C . PHE A 1 428 ? -9.613 13.294 -29.984 1.00 77.62 428 PHE A C 1
ATOM 3426 O O . PHE A 1 428 ? -10.652 13.130 -29.348 1.00 77.62 428 PHE A O 1
ATOM 3433 N N . GLY A 1 429 ? -8.565 12.493 -29.841 1.00 80.69 429 GLY A N 1
ATOM 3434 C CA . GLY A 1 429 ? -8.466 11.409 -28.887 1.00 80.69 429 GLY A CA 1
ATOM 3435 C C . GLY A 1 429 ? -8.136 11.869 -27.481 1.00 80.69 429 GLY A C 1
ATOM 3436 O O . GLY A 1 429 ? -7.541 12.923 -27.262 1.00 80.69 429 GLY A O 1
ATOM 3437 N N . LYS A 1 430 ? -8.536 11.056 -26.501 1.00 85.50 430 LYS A N 1
ATOM 3438 C CA . LYS A 1 430 ? -8.276 11.316 -25.079 1.00 85.50 430 LYS A CA 1
ATOM 3439 C C . LYS A 1 430 ? -6.779 11.430 -24.773 1.00 85.50 430 LYS A C 1
ATOM 3441 O O . LYS A 1 430 ? -6.389 12.308 -24.006 1.00 85.50 430 LYS A O 1
ATOM 3446 N N . VAL A 1 431 ? -5.979 10.545 -25.365 1.00 89.38 431 VAL A N 1
ATOM 3447 C CA . VAL A 1 431 ? -4.513 10.527 -25.305 1.00 89.38 431 VAL A CA 1
ATOM 3448 C C . VAL A 1 431 ? -3.995 10.622 -26.734 1.00 89.38 431 VAL A C 1
ATOM 3450 O O . VAL A 1 431 ? -4.380 9.814 -27.581 1.00 89.38 431 VAL A O 1
ATOM 3453 N N . TYR A 1 432 ? -3.143 11.605 -26.999 1.00 90.12 432 TYR A N 1
ATOM 3454 C CA . TYR A 1 432 ? -2.597 11.888 -28.327 1.00 90.12 432 TYR A CA 1
ATOM 3455 C C . TYR A 1 432 ? -1.146 12.364 -28.230 1.00 90.12 432 TYR A C 1
ATOM 3457 O O . TYR A 1 432 ? -0.659 12.606 -27.126 1.00 90.12 432 TYR A O 1
ATOM 3465 N N . ASP A 1 433 ? -0.456 12.465 -29.370 1.00 91.12 433 ASP A N 1
ATOM 3466 C CA . ASP A 1 433 ? 0.984 12.762 -29.447 1.00 91.12 433 ASP A CA 1
ATOM 3467 C C . ASP A 1 433 ? 1.809 11.838 -28.529 1.00 91.12 433 ASP A C 1
ATOM 3469 O O . ASP A 1 433 ? 2.674 12.291 -27.784 1.00 91.12 433 ASP A O 1
ATOM 3473 N N . LEU A 1 434 ? 1.474 10.540 -28.515 1.00 93.88 434 LEU A N 1
ATOM 3474 C CA . LEU A 1 434 ? 2.179 9.558 -27.695 1.00 93.88 434 LEU A CA 1
ATOM 3475 C C . LEU A 1 434 ? 3.574 9.316 -28.277 1.00 93.88 434 LEU A C 1
ATOM 3477 O O . LEU A 1 434 ? 3.704 8.948 -29.445 1.00 93.88 434 LEU A O 1
ATOM 3481 N N . GLN A 1 435 ? 4.593 9.468 -27.441 1.00 94.88 435 GLN A N 1
ATOM 3482 C CA . GLN A 1 435 ? 5.988 9.211 -27.770 1.00 94.88 435 GLN A CA 1
ATOM 3483 C C . GLN A 1 435 ? 6.621 8.286 -26.735 1.00 94.88 435 GLN A C 1
ATOM 3485 O O . GLN A 1 435 ? 6.272 8.325 -25.552 1.00 94.88 435 GLN A O 1
ATOM 3490 N N . ILE A 1 436 ? 7.575 7.466 -27.174 1.00 94.69 436 ILE A N 1
ATOM 3491 C CA . ILE A 1 436 ? 8.446 6.716 -26.268 1.00 94.69 436 ILE A CA 1
ATOM 3492 C C . ILE A 1 436 ? 9.899 7.028 -26.601 1.00 94.69 436 ILE A C 1
ATOM 3494 O O . ILE A 1 436 ? 10.336 6.765 -27.717 1.00 94.69 436 ILE A O 1
ATOM 3498 N N . ASN A 1 437 ? 10.656 7.554 -25.637 1.00 90.50 437 ASN A N 1
ATOM 3499 C CA . ASN A 1 437 ? 12.023 8.049 -25.831 1.00 90.50 437 ASN A CA 1
ATOM 3500 C C . ASN A 1 437 ? 12.109 9.013 -27.024 1.00 90.50 437 ASN A C 1
ATOM 3502 O O . ASN A 1 437 ? 12.988 8.879 -27.871 1.00 90.50 437 ASN A O 1
ATOM 3506 N N . HIS A 1 438 ? 11.150 9.942 -27.100 1.00 90.75 438 HIS A N 1
ATOM 3507 C CA . HIS A 1 438 ? 10.978 10.913 -28.190 1.00 90.75 438 HIS A CA 1
ATOM 3508 C C . HIS A 1 438 ? 10.661 10.318 -29.574 1.00 90.75 438 HIS A C 1
ATOM 3510 O O . HIS A 1 438 ? 10.537 11.062 -30.540 1.00 90.75 438 HIS A O 1
ATOM 3516 N N . VAL A 1 439 ? 10.459 9.001 -29.685 1.00 92.94 439 VAL A N 1
ATOM 3517 C CA . VAL A 1 439 ? 9.997 8.371 -30.926 1.00 92.94 439 VAL A CA 1
ATOM 3518 C C . VAL A 1 439 ? 8.475 8.430 -30.992 1.00 92.94 439 VAL A C 1
ATOM 3520 O O . VAL A 1 439 ? 7.788 7.904 -30.113 1.00 92.94 439 VAL A O 1
ATOM 3523 N N . ASP A 1 440 ? 7.955 9.054 -32.048 1.00 93.06 440 ASP A N 1
ATOM 3524 C CA . ASP A 1 440 ? 6.518 9.170 -32.313 1.00 93.06 440 ASP A CA 1
ATOM 3525 C C . ASP A 1 440 ? 5.826 7.814 -32.460 1.00 93.06 440 ASP A C 1
ATOM 3527 O O . ASP A 1 440 ? 6.374 6.879 -33.046 1.00 93.06 440 ASP A O 1
ATOM 3531 N N . TYR A 1 441 ? 4.573 7.736 -31.995 1.00 91.50 441 TYR A N 1
ATOM 3532 C CA . TYR A 1 441 ? 3.755 6.521 -31.989 1.00 91.50 441 TYR A CA 1
ATOM 3533 C C . TYR A 1 441 ? 3.783 5.717 -33.298 1.00 91.50 441 TYR A C 1
ATOM 3535 O O . TYR A 1 441 ? 3.865 4.486 -33.267 1.00 91.50 441 TYR A O 1
ATOM 3543 N N . ASP A 1 442 ? 3.710 6.392 -34.446 1.00 90.62 442 ASP A N 1
ATOM 3544 C CA . ASP A 1 442 ? 3.654 5.731 -35.754 1.00 90.62 442 ASP A CA 1
ATOM 3545 C C . ASP A 1 442 ? 4.973 5.030 -36.121 1.00 90.62 442 ASP A C 1
ATOM 3547 O O . ASP A 1 442 ? 4.953 4.012 -36.824 1.00 90.62 442 ASP A O 1
ATOM 3551 N N . HIS A 1 443 ? 6.089 5.510 -35.562 1.00 93.75 443 HIS A N 1
ATOM 3552 C CA . HIS A 1 443 ? 7.444 4.979 -35.727 1.00 93.75 443 HIS A CA 1
ATOM 3553 C C . HIS A 1 443 ? 7.862 4.013 -34.608 1.00 93.75 443 HIS A C 1
ATOM 3555 O O . HIS A 1 443 ? 8.940 3.425 -34.673 1.00 93.75 443 HIS A O 1
ATOM 3561 N N . LEU A 1 444 ? 7.020 3.814 -33.589 1.00 92.44 444 LEU A N 1
ATOM 3562 C CA . LEU A 1 444 ? 7.279 2.822 -32.547 1.00 92.44 444 LEU A CA 1
ATOM 3563 C C . LEU A 1 444 ? 7.234 1.395 -33.109 1.00 92.44 444 LEU A C 1
ATOM 3565 O O . LEU A 1 444 ? 6.424 1.113 -34.008 1.00 92.44 444 LEU A O 1
ATOM 3569 N N . PRO A 1 445 ? 8.018 0.462 -32.529 1.00 93.56 445 PRO A N 1
ATOM 3570 C CA . PRO A 1 445 ? 7.975 -0.940 -32.914 1.00 93.56 445 PRO A CA 1
ATOM 3571 C C . PRO A 1 445 ? 6.572 -1.515 -32.720 1.00 93.56 445 PRO A C 1
ATOM 3573 O O . PRO A 1 445 ? 5.777 -1.044 -31.902 1.00 93.56 445 PRO A O 1
ATOM 3576 N N . GLU A 1 446 ? 6.269 -2.584 -33.457 1.00 94.56 446 GLU A N 1
ATOM 3577 C CA . GLU A 1 446 ? 4.980 -3.273 -33.346 1.00 94.56 446 GLU A CA 1
ATOM 3578 C C . GLU A 1 446 ? 4.686 -3.708 -31.901 1.00 94.56 446 GLU A C 1
ATOM 3580 O O . GLU A 1 446 ? 3.545 -3.599 -31.439 1.00 94.56 446 GLU A O 1
ATOM 3585 N N . PHE A 1 447 ? 5.723 -4.139 -31.176 1.00 95.88 447 PHE A N 1
ATOM 3586 C CA . PHE A 1 447 ? 5.639 -4.592 -29.795 1.00 95.88 447 PHE A CA 1
ATOM 3587 C C . PHE A 1 447 ? 6.425 -3.691 -28.841 1.00 95.88 447 PHE A C 1
ATOM 3589 O O . PHE A 1 447 ? 7.638 -3.532 -28.958 1.00 95.88 447 PHE A O 1
ATOM 3596 N N . ILE A 1 448 ? 5.730 -3.169 -27.834 1.00 96.75 448 ILE A N 1
ATOM 3597 C CA . ILE A 1 448 ? 6.301 -2.374 -26.752 1.00 96.75 448 ILE A CA 1
ATOM 3598 C C . ILE A 1 448 ? 6.646 -3.306 -25.589 1.00 96.75 448 ILE A C 1
ATOM 3600 O O . ILE A 1 448 ? 5.767 -3.905 -24.971 1.00 96.75 448 ILE A O 1
ATOM 3604 N N . HIS A 1 449 ? 7.938 -3.425 -25.299 1.00 96.88 449 HIS A N 1
ATOM 3605 C CA . HIS A 1 449 ? 8.478 -4.056 -24.091 1.00 96.88 449 HIS A CA 1
ATOM 3606 C C . HIS A 1 449 ? 8.222 -3.196 -22.839 1.00 96.88 449 HIS A C 1
ATOM 3608 O O . HIS A 1 449 ? 8.677 -2.053 -22.770 1.00 96.88 449 HIS A O 1
ATOM 3614 N N . ILE A 1 450 ? 7.508 -3.736 -21.854 1.00 96.56 450 ILE A N 1
ATOM 3615 C CA . ILE A 1 450 ? 7.069 -3.045 -20.633 1.00 96.56 450 ILE A CA 1
ATOM 3616 C C . ILE A 1 450 ? 7.642 -3.748 -19.406 1.00 96.56 450 ILE A C 1
ATOM 3618 O O . ILE A 1 450 ? 7.650 -4.976 -19.359 1.00 96.56 450 ILE A O 1
ATOM 3622 N N . GLY A 1 451 ? 8.050 -2.969 -18.403 1.00 96.25 451 GLY A N 1
ATOM 3623 C CA . GLY A 1 451 ? 8.455 -3.440 -17.078 1.00 96.25 451 GLY A CA 1
ATOM 3624 C C . GLY A 1 451 ? 7.528 -2.937 -15.975 1.00 96.25 451 GLY A C 1
ATOM 3625 O O . GLY A 1 451 ? 6.994 -1.831 -16.053 1.00 96.25 451 GLY A O 1
ATOM 3626 N N . MET A 1 452 ? 7.321 -3.743 -14.938 1.00 94.44 452 MET A N 1
ATOM 3627 C CA . MET A 1 452 ? 6.568 -3.359 -13.740 1.00 94.44 452 MET A CA 1
ATOM 3628 C C . MET A 1 452 ? 6.885 -4.280 -12.555 1.00 94.44 452 MET A C 1
ATOM 3630 O O . MET A 1 452 ? 7.379 -5.389 -12.761 1.00 94.44 452 MET A O 1
ATOM 3634 N N . PRO A 1 453 ? 6.553 -3.903 -11.307 1.00 91.25 453 PRO A N 1
ATOM 3635 C CA . PRO A 1 453 ? 6.588 -4.837 -10.186 1.00 91.25 453 PRO A CA 1
ATOM 3636 C C . PRO A 1 453 ? 5.690 -6.052 -10.452 1.00 91.25 453 PRO A C 1
ATOM 3638 O O . PRO A 1 453 ? 4.552 -5.906 -10.907 1.00 91.25 453 PRO A O 1
ATOM 3641 N N . GLY A 1 454 ? 6.167 -7.258 -10.145 1.00 88.25 454 GLY A N 1
ATOM 3642 C CA . GLY A 1 454 ? 5.491 -8.503 -10.520 1.00 88.25 454 GLY A CA 1
ATOM 3643 C C . GLY A 1 454 ? 4.078 -8.633 -9.970 1.00 88.25 454 GLY A C 1
ATOM 3644 O O . GLY A 1 454 ? 3.192 -9.153 -10.652 1.00 88.25 454 GLY A O 1
ATOM 3645 N N . TRP A 1 455 ? 3.811 -8.057 -8.798 1.00 84.44 455 TRP A N 1
ATOM 3646 C CA . TRP A 1 455 ? 2.488 -8.115 -8.189 1.00 84.44 455 TRP A CA 1
ATOM 3647 C C . TRP A 1 455 ? 1.459 -7.364 -9.042 1.00 84.44 455 TRP A C 1
ATOM 3649 O O . TRP A 1 455 ? 0.297 -7.776 -9.085 1.00 84.44 455 TRP A O 1
ATOM 3659 N N . LEU A 1 456 ? 1.879 -6.313 -9.757 1.00 86.44 456 LEU A N 1
ATOM 3660 C CA . LEU A 1 456 ? 1.017 -5.475 -10.589 1.00 86.44 456 LEU A CA 1
ATOM 3661 C C . LEU A 1 456 ? 0.542 -6.206 -11.853 1.00 86.44 456 LEU A C 1
ATOM 3663 O O . LEU A 1 456 ? -0.561 -5.944 -12.335 1.00 86.44 456 LEU A O 1
ATOM 3667 N N . THR A 1 457 ? 1.307 -7.189 -12.341 1.00 86.81 457 THR A N 1
ATOM 3668 C CA . THR A 1 457 ? 0.956 -7.964 -13.547 1.00 86.81 457 THR A CA 1
ATOM 3669 C C . THR A 1 457 ? -0.377 -8.702 -13.415 1.00 86.81 457 THR A C 1
ATOM 3671 O O . THR A 1 457 ? -1.106 -8.847 -14.393 1.00 86.81 457 THR A O 1
ATOM 3674 N N . ARG A 1 458 ? -0.763 -9.112 -12.199 1.00 78.06 458 ARG A N 1
ATOM 3675 C CA . ARG A 1 458 ? -2.052 -9.784 -11.968 1.00 78.06 458 ARG A CA 1
ATOM 3676 C C . ARG A 1 458 ? -3.227 -8.866 -12.280 1.00 78.06 458 ARG A C 1
ATOM 3678 O O . ARG A 1 458 ? -4.131 -9.265 -13.004 1.00 78.06 458 ARG A O 1
ATOM 3685 N N . PHE A 1 459 ? -3.163 -7.619 -11.819 1.00 77.12 459 PHE A N 1
ATOM 3686 C CA . PHE A 1 459 ? -4.180 -6.617 -12.137 1.00 77.12 459 PHE A CA 1
ATOM 3687 C C . PHE A 1 459 ? -4.196 -6.280 -13.625 1.00 77.12 459 PHE A C 1
ATOM 3689 O O . PHE A 1 459 ? -5.258 -6.031 -14.185 1.00 77.12 459 PHE A O 1
ATOM 3696 N N . PHE A 1 460 ? -3.034 -6.325 -14.277 1.00 78.31 460 PHE A N 1
ATOM 3697 C CA . PHE A 1 460 ? -2.912 -6.080 -15.709 1.00 78.31 460 PHE A CA 1
ATOM 3698 C C . PHE A 1 460 ? -3.718 -7.089 -16.542 1.00 78.31 460 PHE A C 1
ATOM 3700 O O . PHE A 1 460 ? -4.412 -6.704 -17.480 1.00 78.31 460 PHE A O 1
ATOM 3707 N N . SER A 1 461 ? -3.709 -8.366 -16.143 1.00 70.50 461 SER A N 1
ATOM 3708 C CA . SER A 1 461 ? -4.530 -9.405 -16.782 1.00 70.50 461 SER A CA 1
ATOM 3709 C C . SER A 1 461 ? -6.040 -9.243 -16.540 1.00 70.50 461 SER A C 1
ATOM 3711 O O . SER A 1 461 ? -6.847 -9.708 -17.341 1.00 70.50 461 SER A O 1
ATOM 3713 N N . GLU A 1 462 ? -6.438 -8.536 -15.477 1.00 73.69 462 GLU A N 1
ATOM 3714 C CA . GLU A 1 462 ? -7.843 -8.298 -15.115 1.00 73.69 462 GLU A CA 1
ATOM 3715 C C . GLU A 1 462 ? -8.450 -7.072 -15.827 1.00 73.69 462 GLU A C 1
ATOM 3717 O O . GLU A 1 462 ? -9.662 -6.854 -15.757 1.00 73.69 462 GLU A O 1
ATOM 3722 N N . ILE A 1 463 ? -7.651 -6.273 -16.551 1.00 76.31 463 ILE A N 1
ATOM 3723 C CA . ILE A 1 463 ? -8.122 -5.063 -17.253 1.00 76.31 463 ILE A CA 1
ATOM 3724 C C . ILE A 1 463 ? -9.235 -5.389 -18.256 1.00 76.31 463 ILE A C 1
ATOM 3726 O O . ILE A 1 463 ? -10.211 -4.642 -18.343 1.00 76.31 463 ILE A O 1
ATOM 3730 N N . GLY A 1 464 ? -9.146 -6.526 -18.951 1.00 74.81 464 GLY A N 1
ATOM 3731 C CA . GLY A 1 464 ? -10.211 -6.998 -19.839 1.00 74.81 464 GLY A CA 1
ATOM 3732 C C . GLY A 1 464 ? -11.540 -7.164 -19.112 1.00 74.81 464 GLY A C 1
ATOM 3733 O O . GLY A 1 464 ? -12.561 -6.651 -19.563 1.00 74.81 464 GLY A O 1
ATOM 3734 N N . GLU A 1 465 ? -11.541 -7.783 -17.931 1.00 73.06 465 GLU A N 1
ATOM 3735 C CA . GLU A 1 465 ? -12.766 -7.936 -17.141 1.00 73.06 465 GLU A CA 1
ATOM 3736 C C . GLU A 1 465 ? -13.305 -6.590 -16.643 1.00 73.06 465 GLU A C 1
ATOM 3738 O O . GLU A 1 465 ? -14.513 -6.353 -16.675 1.00 73.06 465 GLU A O 1
ATOM 3743 N N . HIS A 1 466 ? -12.420 -5.693 -16.202 1.00 70.44 466 HIS A N 1
ATOM 3744 C CA . HIS A 1 466 ? -12.802 -4.378 -15.680 1.00 70.44 466 HIS A CA 1
ATOM 3745 C C . HIS A 1 466 ? -13.290 -3.403 -16.748 1.00 70.44 466 HIS A C 1
ATOM 3747 O O . HIS A 1 466 ? -14.059 -2.493 -16.441 1.00 70.44 466 HIS A O 1
ATOM 3753 N N . THR A 1 467 ? -12.870 -3.602 -17.992 1.00 71.62 467 THR A N 1
ATOM 3754 C CA . THR A 1 467 ? -13.302 -2.807 -19.144 1.00 71.62 467 THR A CA 1
ATOM 3755 C C . THR A 1 467 ? -14.408 -3.498 -19.941 1.00 71.62 467 THR A C 1
ATOM 3757 O O . THR A 1 467 ? -14.712 -3.064 -21.045 1.00 71.62 467 THR A O 1
ATOM 3760 N N . PHE A 1 468 ? -15.021 -4.566 -19.409 1.00 74.44 468 PHE A N 1
ATOM 3761 C CA . PHE A 1 468 ? -16.052 -5.358 -20.098 1.00 74.44 468 PHE A CA 1
ATOM 3762 C C . PHE A 1 468 ? -15.612 -5.852 -21.488 1.00 74.44 468 PHE A C 1
ATOM 3764 O O . PHE A 1 468 ? -16.410 -5.954 -22.416 1.00 74.44 468 PHE A O 1
ATOM 3771 N N . GLY A 1 469 ? -14.322 -6.149 -21.633 1.00 79.31 469 GLY A N 1
ATOM 3772 C CA . GLY A 1 469 ? -13.701 -6.609 -22.867 1.00 79.31 469 GLY A CA 1
ATOM 3773 C C . GLY A 1 469 ? -13.333 -5.499 -23.851 1.00 79.31 469 GLY A C 1
ATOM 3774 O O . GLY A 1 469 ? -12.799 -5.829 -24.909 1.00 79.31 469 GLY A O 1
ATOM 3775 N N . LEU A 1 470 ? -13.565 -4.216 -23.529 1.00 76.50 470 LEU A N 1
ATOM 3776 C CA . LEU A 1 470 ? -13.179 -3.092 -24.394 1.00 76.50 470 LEU A CA 1
ATOM 3777 C C . LEU A 1 470 ? -11.663 -3.032 -24.609 1.00 76.50 470 LEU A C 1
ATOM 3779 O O . LEU A 1 470 ? -11.210 -2.660 -25.688 1.00 76.50 470 LEU A O 1
ATOM 3783 N N . ILE A 1 471 ? -10.876 -3.401 -23.595 1.00 82.88 471 ILE A N 1
ATOM 3784 C CA . ILE A 1 471 ? -9.415 -3.427 -23.671 1.00 82.88 471 ILE A CA 1
ATOM 3785 C C . ILE A 1 471 ? -8.930 -4.771 -23.163 1.00 82.88 471 ILE A C 1
ATOM 3787 O O . ILE A 1 471 ? -8.953 -5.041 -21.967 1.00 82.88 471 ILE A O 1
ATOM 3791 N N . ASN A 1 472 ? -8.439 -5.600 -24.078 1.00 84.38 472 ASN A N 1
ATOM 3792 C CA . ASN A 1 472 ? -7.792 -6.858 -23.735 1.00 84.38 472 ASN A CA 1
ATOM 3793 C C . ASN A 1 472 ? -6.298 -6.716 -23.964 1.00 84.38 472 ASN A C 1
ATOM 3795 O O . ASN A 1 472 ? -5.871 -6.370 -25.065 1.00 84.38 472 ASN A O 1
ATOM 3799 N N . ILE A 1 473 ? -5.517 -6.999 -22.928 1.00 85.94 473 ILE A N 1
ATOM 3800 C CA . ILE A 1 473 ? -4.066 -6.966 -23.012 1.00 85.94 473 ILE A CA 1
ATOM 3801 C C . ILE A 1 473 ? -3.545 -8.377 -22.803 1.00 85.94 473 ILE A C 1
ATOM 3803 O O . ILE A 1 473 ? -3.939 -9.063 -21.861 1.00 85.94 473 ILE A O 1
ATOM 3807 N N . TYR A 1 474 ? -2.661 -8.805 -23.695 1.00 90.69 474 TYR A N 1
ATOM 3808 C CA . TYR A 1 474 ? -2.051 -10.124 -23.639 1.00 90.69 474 TYR A CA 1
ATOM 3809 C C . TYR A 1 474 ? -0.551 -9.970 -23.459 1.00 90.69 474 TYR A C 1
ATOM 3811 O O . TYR A 1 474 ? 0.098 -9.262 -24.230 1.00 90.69 474 TYR A O 1
ATOM 3819 N N . PHE A 1 475 ? 0.005 -10.673 -22.476 1.00 94.25 475 PHE A N 1
ATOM 3820 C CA . PHE A 1 475 ? 1.451 -10.802 -22.354 1.00 94.25 475 PHE A CA 1
ATOM 3821 C C . PHE A 1 475 ? 2.001 -11.488 -23.602 1.00 94.25 475 PHE A C 1
ATOM 3823 O O . PHE A 1 475 ? 1.412 -12.460 -24.085 1.00 94.25 475 PHE A O 1
ATOM 3830 N N . ARG A 1 476 ? 3.112 -10.987 -24.137 1.00 95.44 476 ARG A N 1
ATOM 3831 C CA . ARG A 1 476 ? 3.830 -11.602 -25.254 1.00 95.44 476 ARG A CA 1
ATOM 3832 C C . ARG A 1 476 ? 5.324 -11.665 -24.984 1.00 95.44 476 ARG A C 1
ATOM 3834 O O . ARG A 1 476 ? 5.842 -10.921 -24.149 1.00 95.44 476 ARG A O 1
ATOM 3841 N N . ASP A 1 477 ? 5.992 -12.557 -25.701 1.00 94.00 477 ASP A N 1
ATOM 3842 C CA . ASP A 1 477 ? 7.445 -12.544 -25.837 1.00 94.00 477 ASP A CA 1
ATOM 3843 C C . ASP A 1 477 ? 7.903 -11.589 -26.951 1.00 94.00 477 ASP A C 1
ATOM 3845 O O . ASP A 1 477 ? 7.093 -10.940 -27.619 1.00 94.00 477 ASP A O 1
ATOM 3849 N N . ARG A 1 478 ? 9.222 -11.529 -27.161 1.00 90.50 478 ARG A N 1
ATOM 3850 C CA . ARG A 1 478 ? 9.868 -10.704 -28.189 1.00 90.50 478 ARG A CA 1
ATOM 3851 C C . ARG A 1 478 ? 9.375 -11.005 -29.609 1.00 90.50 478 ARG A C 1
ATOM 3853 O O . ARG A 1 478 ? 9.408 -10.129 -30.464 1.00 90.50 478 ARG A O 1
ATOM 3860 N N . GLN A 1 479 ? 8.924 -12.230 -29.875 1.00 91.88 479 GLN A N 1
ATOM 3861 C CA . GLN A 1 479 ? 8.419 -12.657 -31.183 1.00 91.88 479 GLN A CA 1
ATOM 3862 C C . GLN A 1 479 ? 6.907 -12.419 -31.333 1.00 91.88 479 GLN A C 1
ATOM 3864 O O . GLN A 1 479 ? 6.307 -12.860 -32.312 1.00 91.88 479 GLN A O 1
ATOM 3869 N N . GLY A 1 480 ? 6.267 -11.767 -30.359 1.00 92.88 480 GLY A N 1
ATOM 3870 C CA . GLY A 1 480 ? 4.834 -11.497 -30.373 1.00 92.88 480 GLY A CA 1
ATOM 3871 C C . GLY A 1 480 ? 3.965 -12.707 -30.012 1.00 92.88 480 GLY A C 1
ATOM 3872 O O . GLY A 1 480 ? 2.733 -12.620 -30.083 1.00 92.88 480 GLY A O 1
ATOM 3873 N N . ARG A 1 481 ? 4.558 -13.835 -29.593 1.00 95.62 481 ARG A N 1
ATOM 3874 C CA . ARG A 1 481 ? 3.800 -15.024 -29.180 1.00 95.62 481 ARG A CA 1
ATOM 3875 C C . ARG A 1 481 ? 3.177 -14.766 -27.818 1.00 95.62 481 ARG A C 1
ATOM 3877 O O . ARG A 1 481 ? 3.837 -14.278 -26.905 1.00 95.62 481 ARG A O 1
ATOM 3884 N N . ARG A 1 482 ? 1.894 -15.101 -27.674 1.00 94.88 482 ARG A N 1
ATOM 3885 C CA . ARG A 1 482 ? 1.163 -14.907 -26.415 1.00 94.88 482 ARG A CA 1
ATOM 3886 C C . ARG A 1 482 ? 1.737 -15.790 -25.310 1.00 94.88 482 ARG A C 1
ATOM 3888 O O . ARG A 1 482 ? 1.931 -16.987 -25.500 1.00 94.88 482 ARG A O 1
ATOM 3895 N N . LEU A 1 483 ? 1.932 -15.188 -24.146 1.00 92.62 483 LEU A N 1
ATOM 3896 C CA . LEU A 1 483 ? 2.355 -15.831 -22.914 1.00 92.62 483 LEU A CA 1
ATOM 3897 C C . LEU A 1 483 ? 1.172 -15.936 -21.956 1.00 92.62 483 LEU A C 1
ATOM 3899 O O . LEU A 1 483 ? 0.297 -15.071 -21.917 1.00 92.62 483 LEU A O 1
ATOM 3903 N N . GLN A 1 484 ? 1.172 -16.987 -21.140 1.00 87.81 484 GLN A N 1
ATOM 3904 C CA . GLN A 1 484 ? 0.187 -17.130 -20.070 1.00 87.81 484 GLN A CA 1
ATOM 3905 C C . GLN A 1 484 ? 0.458 -16.156 -18.914 1.00 87.81 484 GLN A C 1
ATOM 3907 O O . GLN A 1 484 ? -0.476 -15.677 -18.280 1.00 87.81 484 GLN A O 1
ATOM 3912 N N . ASN A 1 485 ? 1.733 -15.866 -18.647 1.00 88.12 485 ASN A N 1
ATOM 3913 C CA . ASN A 1 485 ? 2.185 -14.987 -17.573 1.00 88.12 485 ASN A CA 1
ATOM 3914 C C . ASN A 1 485 ? 3.284 -14.054 -18.095 1.00 88.12 485 ASN A C 1
ATOM 3916 O O . ASN A 1 485 ? 3.971 -14.387 -19.060 1.00 88.12 485 ASN A O 1
ATOM 3920 N N . ALA A 1 486 ? 3.466 -12.913 -17.431 1.00 91.00 486 ALA A N 1
ATOM 3921 C CA . ALA A 1 486 ? 4.625 -12.056 -17.650 1.00 91.00 486 ALA A CA 1
ATOM 3922 C C . ALA A 1 486 ? 5.938 -12.795 -17.331 1.00 91.00 486 ALA A C 1
ATOM 3924 O O . ALA A 1 486 ? 5.963 -13.695 -16.484 1.00 91.00 486 ALA A O 1
ATOM 3925 N N . ILE A 1 487 ? 7.027 -12.391 -17.987 1.00 91.75 487 ILE A N 1
ATOM 3926 C CA . ILE A 1 487 ? 8.371 -12.904 -17.711 1.00 91.75 487 ILE A CA 1
ATOM 3927 C C . ILE A 1 487 ? 8.812 -12.311 -16.373 1.00 91.75 487 ILE A C 1
ATOM 3929 O O . ILE A 1 487 ? 8.747 -11.098 -16.182 1.00 91.75 487 ILE A O 1
ATOM 3933 N N . ARG A 1 488 ? 9.211 -13.162 -15.427 1.00 89.12 488 ARG A N 1
ATOM 3934 C CA . ARG A 1 488 ? 9.681 -12.742 -14.101 1.00 89.12 488 ARG A CA 1
ATOM 3935 C C . ARG A 1 488 ? 11.202 -12.723 -14.099 1.00 89.12 488 ARG A C 1
ATOM 3937 O O . ARG A 1 488 ? 11.805 -13.714 -14.498 1.00 89.12 488 ARG A O 1
ATOM 3944 N N . SER A 1 489 ? 11.797 -11.628 -13.638 1.00 86.88 489 SER A N 1
ATOM 3945 C CA . SER A 1 489 ? 13.230 -11.577 -13.348 1.00 86.88 489 SER A CA 1
ATOM 3946 C C . SER A 1 489 ? 13.504 -12.009 -11.903 1.00 86.88 489 SER A C 1
ATOM 3948 O O . SER A 1 489 ? 12.575 -12.242 -11.127 1.00 86.88 489 SER A O 1
ATOM 3950 N N . ASP A 1 490 ? 14.778 -12.077 -11.519 1.00 84.06 490 ASP A N 1
ATOM 3951 C CA . ASP A 1 490 ? 15.183 -12.211 -10.112 1.00 84.06 490 ASP A CA 1
ATOM 3952 C C . ASP A 1 490 ? 15.370 -10.847 -9.424 1.00 84.06 490 ASP A C 1
ATOM 3954 O O . ASP A 1 490 ? 15.613 -10.759 -8.218 1.00 84.06 490 ASP A O 1
ATOM 3958 N N . LEU A 1 491 ? 15.206 -9.754 -10.170 1.00 87.12 491 LEU A N 1
ATOM 3959 C CA . LEU A 1 491 ? 15.504 -8.403 -9.716 1.00 87.12 491 LEU A CA 1
ATOM 3960 C C . LEU A 1 491 ? 14.397 -7.881 -8.802 1.00 87.12 491 LEU A C 1
ATOM 3962 O O . LEU A 1 491 ? 13.219 -7.921 -9.155 1.00 87.12 491 LEU A O 1
ATOM 3966 N N . ARG A 1 492 ? 14.768 -7.348 -7.637 1.00 90.38 492 ARG A N 1
ATOM 3967 C CA . ARG A 1 492 ? 13.831 -6.693 -6.714 1.00 90.38 492 ARG A CA 1
ATOM 3968 C C . ARG A 1 492 ? 13.831 -5.188 -6.924 1.00 90.38 492 ARG A C 1
ATOM 3970 O O . ARG A 1 492 ? 14.892 -4.572 -7.005 1.00 90.38 492 ARG A O 1
ATOM 3977 N N . ASP A 1 493 ? 12.645 -4.597 -6.957 1.00 92.44 493 ASP A N 1
ATOM 3978 C CA . ASP A 1 493 ? 12.449 -3.166 -7.193 1.00 92.44 493 ASP A CA 1
ATOM 3979 C C . ASP A 1 493 ? 13.178 -2.289 -6.161 1.00 92.44 493 ASP A C 1
ATOM 3981 O O . ASP A 1 493 ? 13.931 -1.399 -6.544 1.00 92.44 493 ASP A O 1
ATOM 3985 N N . TYR A 1 494 ? 13.073 -2.577 -4.863 1.00 92.62 494 TYR A N 1
ATOM 3986 C CA . TYR A 1 494 ? 13.785 -1.818 -3.826 1.00 92.62 494 TYR A CA 1
ATOM 3987 C C . TYR A 1 494 ? 15.316 -1.929 -3.919 1.00 92.62 494 TYR A C 1
ATOM 3989 O O . TYR A 1 494 ? 16.019 -0.998 -3.525 1.00 92.62 494 TYR A O 1
ATOM 3997 N N . ILE A 1 495 ? 15.849 -3.029 -4.463 1.00 93.00 495 ILE A N 1
ATOM 3998 C CA . ILE A 1 495 ? 17.294 -3.209 -4.680 1.00 93.00 495 ILE A CA 1
ATOM 3999 C C . ILE A 1 495 ? 17.749 -2.407 -5.890 1.00 93.00 495 ILE A C 1
ATOM 4001 O O . ILE A 1 495 ? 18.733 -1.678 -5.797 1.00 93.00 495 ILE A O 1
ATOM 4005 N N . LEU A 1 496 ? 17.024 -2.509 -7.006 1.00 94.12 496 LEU A N 1
ATOM 4006 C CA . LEU A 1 496 ? 17.279 -1.702 -8.199 1.00 94.12 496 LEU A CA 1
ATOM 4007 C C . LEU A 1 496 ? 17.215 -0.211 -7.855 1.00 94.12 496 LEU A C 1
ATOM 4009 O O . LEU A 1 496 ? 18.134 0.541 -8.160 1.00 94.12 496 LEU A O 1
ATOM 4013 N N . PHE A 1 497 ? 16.184 0.203 -7.120 1.00 95.00 497 PHE A N 1
ATOM 4014 C CA . PHE A 1 497 ? 16.058 1.573 -6.646 1.00 95.00 497 PHE A CA 1
ATOM 4015 C C . PHE A 1 497 ? 17.242 1.989 -5.759 1.00 95.00 497 PHE A C 1
ATOM 4017 O O . PHE A 1 497 ? 17.818 3.050 -5.977 1.00 95.00 497 PHE A O 1
ATOM 4024 N N . SER A 1 498 ? 17.686 1.130 -4.836 1.00 94.75 498 SER A N 1
ATOM 4025 C CA . SER A 1 498 ? 18.873 1.395 -4.008 1.00 94.75 498 SER A CA 1
ATOM 4026 C C . SER A 1 498 ? 20.147 1.584 -4.841 1.00 94.75 498 SER A C 1
ATOM 4028 O O . SER A 1 498 ? 20.888 2.535 -4.596 1.00 94.75 498 SER A O 1
ATOM 4030 N N . LYS A 1 499 ? 20.383 0.742 -5.860 1.00 94.12 499 LYS A N 1
ATOM 4031 C CA . LYS A 1 499 ? 21.520 0.889 -6.792 1.00 94.12 499 LYS A CA 1
ATOM 4032 C C . LYS A 1 499 ? 21.469 2.221 -7.546 1.00 94.12 499 LYS A C 1
ATOM 4034 O O . LYS A 1 499 ? 22.500 2.874 -7.696 1.00 94.12 499 LYS A O 1
ATOM 4039 N N . CYS A 1 500 ? 20.280 2.640 -7.980 1.00 94.06 500 CYS A N 1
ATOM 4040 C CA . CYS A 1 500 ? 20.088 3.928 -8.645 1.00 94.06 500 CYS A CA 1
ATOM 4041 C C . CYS A 1 500 ? 20.491 5.107 -7.743 1.00 94.06 500 CYS A C 1
ATOM 4043 O O . CYS A 1 500 ? 21.260 5.971 -8.165 1.00 94.06 500 CYS A O 1
ATOM 4045 N N . ILE A 1 501 ? 20.020 5.125 -6.487 1.00 92.69 501 ILE A N 1
ATOM 4046 C CA . ILE A 1 501 ? 20.352 6.191 -5.524 1.00 92.69 501 ILE A CA 1
ATOM 4047 C C . ILE A 1 501 ? 21.862 6.259 -5.267 1.00 92.69 501 ILE A C 1
ATOM 4049 O O . ILE A 1 501 ? 22.434 7.354 -5.280 1.00 92.69 501 ILE A O 1
ATOM 4053 N N . MET A 1 502 ? 22.519 5.106 -5.099 1.00 92.81 502 MET A N 1
ATOM 4054 C CA . MET A 1 502 ? 23.976 5.042 -4.930 1.00 92.81 502 MET A CA 1
ATOM 4055 C C . MET A 1 502 ? 24.701 5.685 -6.112 1.00 92.81 502 MET A C 1
ATOM 4057 O O . MET A 1 502 ? 25.497 6.601 -5.916 1.00 92.81 502 MET A O 1
ATOM 4061 N N . LYS A 1 503 ? 24.363 5.283 -7.343 1.00 91.31 503 LYS A N 1
ATOM 4062 C CA . LYS A 1 503 ? 24.991 5.814 -8.563 1.00 91.31 503 LYS A CA 1
ATOM 4063 C C . LYS A 1 503 ? 24.779 7.317 -8.732 1.00 91.31 503 LYS A C 1
ATOM 4065 O O . LYS A 1 503 ? 25.713 8.019 -9.109 1.00 91.31 503 LYS A O 1
ATOM 4070 N N . HIS A 1 504 ? 23.575 7.827 -8.465 1.00 88.44 504 HIS A N 1
ATOM 4071 C CA . HIS A 1 504 ? 23.313 9.270 -8.521 1.00 88.44 504 HIS A CA 1
ATOM 4072 C C . HIS A 1 504 ? 24.148 10.041 -7.495 1.00 88.44 504 HIS A C 1
ATOM 4074 O O . HIS A 1 504 ? 24.680 11.105 -7.809 1.00 88.44 504 HIS A O 1
ATOM 4080 N N . THR A 1 505 ? 24.300 9.486 -6.292 1.00 86.88 505 THR A N 1
ATOM 4081 C CA . THR A 1 505 ? 25.105 10.098 -5.228 1.00 86.88 505 THR A CA 1
ATOM 4082 C C . THR A 1 505 ? 26.589 10.110 -5.593 1.00 86.88 505 THR A C 1
ATOM 4084 O O . THR A 1 505 ? 27.235 11.145 -5.465 1.00 86.88 505 THR A O 1
ATOM 4087 N N . GLU A 1 506 ? 27.120 8.999 -6.110 1.00 87.12 506 GLU A N 1
ATOM 4088 C CA . GLU A 1 506 ? 28.518 8.882 -6.553 1.00 87.12 506 GLU A CA 1
ATOM 4089 C C . GLU A 1 506 ? 28.870 9.860 -7.683 1.00 87.12 506 GLU A C 1
ATOM 4091 O O . GLU A 1 506 ? 29.991 10.362 -7.736 1.00 87.12 506 GLU A O 1
ATOM 4096 N N . ARG A 1 507 ? 27.916 10.153 -8.576 1.00 85.25 507 ARG A N 1
ATOM 4097 C CA . ARG A 1 507 ? 28.105 11.106 -9.682 1.00 85.25 507 ARG A CA 1
ATOM 4098 C C . ARG A 1 507 ? 27.915 12.569 -9.277 1.00 85.25 507 ARG A C 1
ATOM 4100 O O . ARG A 1 507 ? 28.354 13.454 -10.000 1.00 85.25 507 ARG A O 1
ATOM 4107 N N . GLY A 1 508 ? 27.279 12.834 -8.135 1.00 77.62 508 GLY A N 1
ATOM 4108 C CA . GLY A 1 508 ? 26.866 14.184 -7.740 1.00 77.62 508 GLY A CA 1
ATOM 4109 C C . GLY A 1 508 ? 25.639 14.711 -8.502 1.00 77.62 508 GLY A C 1
ATOM 4110 O O . GLY A 1 508 ? 25.313 15.894 -8.393 1.00 77.62 508 GLY A O 1
ATOM 4111 N N . ASP A 1 509 ? 24.912 13.844 -9.215 1.00 70.88 509 ASP A N 1
ATOM 4112 C CA . ASP A 1 509 ? 23.796 14.184 -10.117 1.00 70.88 509 ASP A CA 1
ATOM 4113 C C . ASP A 1 509 ? 22.458 14.381 -9.372 1.00 70.88 509 ASP A C 1
ATOM 4115 O O . ASP A 1 509 ? 21.376 14.020 -9.845 1.00 70.88 509 ASP A O 1
ATOM 4119 N N . LEU A 1 510 ? 22.492 14.983 -8.181 1.00 59.66 510 LEU A N 1
ATOM 4120 C CA . LEU A 1 510 ? 21.296 15.178 -7.348 1.00 59.66 510 LEU A CA 1
ATOM 4121 C C . LEU A 1 510 ? 20.283 16.160 -7.964 1.00 59.66 510 LEU A C 1
ATOM 4123 O O . LEU A 1 510 ? 19.132 16.200 -7.532 1.00 59.66 510 LEU A O 1
ATOM 4127 N N . LYS A 1 511 ? 20.692 16.953 -8.966 1.00 49.50 511 LYS A N 1
ATOM 4128 C CA . LYS A 1 511 ? 19.870 18.002 -9.597 1.00 49.50 511 LYS A CA 1
ATOM 4129 C C . LYS A 1 511 ? 19.257 17.623 -10.953 1.00 49.50 511 LYS A C 1
ATOM 4131 O O . LYS A 1 511 ? 18.306 18.286 -11.353 1.00 49.50 511 LYS A O 1
ATOM 4136 N N . GLU A 1 512 ? 19.739 16.581 -11.637 1.00 46.25 512 GLU A N 1
ATOM 4137 C CA . GLU A 1 512 ? 19.400 16.318 -13.057 1.00 46.25 512 GLU A CA 1
ATOM 4138 C C . GLU A 1 512 ? 18.677 14.987 -13.334 1.00 46.25 512 GLU A C 1
ATOM 4140 O O . GLU A 1 512 ? 18.406 14.623 -14.478 1.00 46.25 512 GLU A O 1
ATOM 4145 N N . SER A 1 513 ? 18.269 14.258 -12.300 1.00 44.59 513 SER A N 1
ATOM 4146 C CA . SER A 1 513 ? 17.778 12.882 -12.450 1.00 44.59 513 SER A CA 1
ATOM 4147 C C . SER A 1 513 ? 16.341 12.711 -12.985 1.00 44.59 513 SER A C 1
ATOM 4149 O O . SER A 1 513 ? 15.836 11.593 -13.005 1.00 44.59 513 SER A O 1
ATOM 4151 N N . ALA A 1 514 ? 15.687 13.770 -13.480 1.00 40.34 514 ALA A N 1
ATOM 4152 C CA . ALA A 1 514 ? 14.359 13.680 -14.108 1.00 40.34 514 ALA A CA 1
ATOM 4153 C C . ALA A 1 514 ? 14.383 13.617 -15.653 1.00 40.34 514 ALA A C 1
ATOM 4155 O O . ALA A 1 514 ? 13.331 13.469 -16.271 1.00 40.34 514 ALA A O 1
ATOM 4156 N N . HIS A 1 515 ? 15.551 13.746 -16.301 1.00 41.44 515 HIS A N 1
ATOM 4157 C CA . HIS A 1 515 ? 15.663 13.771 -17.775 1.00 41.44 515 HIS A CA 1
ATOM 4158 C C . HIS A 1 515 ? 16.670 12.773 -18.368 1.00 41.44 515 HIS A C 1
ATOM 4160 O O . HIS A 1 515 ? 16.907 12.774 -19.577 1.00 41.44 515 HIS A O 1
ATOM 4166 N N . HIS A 1 516 ? 17.230 11.884 -17.543 1.00 41.22 516 HIS A N 1
ATOM 4167 C CA . HIS A 1 516 ? 18.267 10.932 -17.951 1.00 41.22 516 HIS A CA 1
ATOM 4168 C C . HIS A 1 516 ? 17.810 9.465 -17.975 1.00 41.22 516 HIS A C 1
ATOM 4170 O O . HIS A 1 516 ? 18.627 8.559 -17.839 1.00 41.22 516 HIS A O 1
ATOM 4176 N N . ALA A 1 517 ? 16.538 9.193 -18.279 1.00 44.97 517 ALA A N 1
ATOM 4177 C CA . ALA A 1 517 ? 16.161 7.922 -18.911 1.00 44.97 517 ALA A CA 1
ATOM 4178 C C . ALA A 1 517 ? 16.467 7.949 -20.426 1.00 44.97 517 ALA A C 1
ATOM 4180 O O . ALA A 1 517 ? 15.725 7.417 -21.243 1.00 44.97 517 ALA A O 1
ATOM 4181 N N . LYS A 1 518 ? 17.564 8.602 -20.829 1.00 47.72 518 LYS A N 1
ATOM 4182 C CA . LYS A 1 518 ? 18.063 8.568 -22.204 1.00 47.72 518 LYS A CA 1
ATOM 4183 C C . LYS A 1 518 ? 18.982 7.365 -22.335 1.00 47.72 518 LYS A C 1
ATOM 4185 O O . LYS A 1 518 ? 20.204 7.497 -22.342 1.00 47.72 518 LYS A O 1
ATOM 4190 N N . LEU A 1 519 ? 18.387 6.178 -22.431 1.00 50.59 519 LEU A N 1
ATOM 4191 C CA . LEU A 1 519 ? 19.032 5.141 -23.228 1.00 50.59 519 LEU A CA 1
ATOM 4192 C C . LEU A 1 519 ? 19.256 5.738 -24.613 1.00 50.59 519 LEU A C 1
ATOM 4194 O O . LEU A 1 519 ? 18.385 6.437 -25.131 1.00 50.59 519 LEU A O 1
ATOM 4198 N N . ASN A 1 520 ? 20.453 5.542 -25.157 1.00 50.12 520 ASN A N 1
ATOM 4199 C CA . ASN A 1 520 ? 20.819 6.119 -26.438 1.00 50.12 520 ASN A CA 1
ATOM 4200 C C . ASN A 1 520 ? 19.750 5.674 -27.450 1.00 50.12 520 ASN A C 1
ATOM 4202 O O . ASN A 1 520 ? 19.609 4.474 -27.680 1.00 50.12 520 ASN A O 1
ATOM 4206 N N . VAL A 1 521 ? 18.946 6.602 -27.985 1.00 53.16 521 VAL A N 1
ATOM 4207 C CA . VAL A 1 521 ? 17.819 6.282 -28.887 1.00 53.16 521 VAL A CA 1
ATOM 4208 C C . VAL A 1 521 ? 18.318 5.422 -30.052 1.00 53.16 521 VAL A C 1
ATOM 4210 O O . VAL A 1 521 ? 17.643 4.488 -30.465 1.00 53.16 521 VAL A O 1
ATOM 4213 N N . GLU A 1 522 ? 19.565 5.643 -30.479 1.00 50.16 522 GLU A N 1
ATOM 4214 C CA . GLU A 1 522 ? 20.279 4.837 -31.474 1.00 50.16 522 GLU A CA 1
ATOM 4215 C C . GLU A 1 522 ? 20.488 3.363 -31.077 1.00 50.16 522 GLU A C 1
ATOM 4217 O O . GLU A 1 522 ? 20.466 2.494 -31.943 1.00 50.16 522 GLU A O 1
ATOM 4222 N N . GLN A 1 523 ? 20.672 3.054 -29.789 1.00 57.41 523 GLN A N 1
ATOM 4223 C CA . GLN A 1 523 ? 20.784 1.672 -29.302 1.00 57.41 523 GLN A CA 1
ATOM 4224 C C . GLN A 1 523 ? 19.427 0.964 -29.237 1.00 57.41 523 GLN A C 1
ATOM 4226 O O . GLN A 1 523 ? 19.377 -0.253 -29.393 1.00 57.41 523 GLN A O 1
ATOM 4231 N N . GLN A 1 524 ? 18.338 1.700 -28.998 1.00 60.06 524 GLN A N 1
ATOM 4232 C CA . GLN A 1 524 ? 17.004 1.115 -28.827 1.00 60.06 524 GLN A CA 1
ATOM 4233 C C . GLN A 1 524 ? 16.196 1.077 -30.133 1.00 60.06 524 GLN A C 1
ATOM 4235 O O . GLN A 1 524 ? 15.427 0.142 -30.348 1.00 60.06 524 GLN A O 1
ATOM 4240 N N . TYR A 1 525 ? 16.409 2.050 -31.022 1.00 63.03 525 TYR A N 1
ATOM 4241 C CA . TYR A 1 525 ? 15.709 2.207 -32.297 1.00 63.03 525 TYR A CA 1
ATOM 4242 C C . TYR A 1 525 ? 16.681 2.620 -33.422 1.00 63.03 525 TYR A C 1
ATOM 4244 O O . TYR A 1 525 ? 16.631 3.753 -33.910 1.00 63.03 525 TYR A O 1
ATOM 4252 N N . PRO A 1 526 ? 17.564 1.714 -33.881 1.00 53.59 526 PRO A N 1
ATOM 4253 C CA . PRO A 1 526 ? 18.558 2.033 -34.911 1.00 53.59 526 PRO A CA 1
ATOM 4254 C C . PRO A 1 526 ? 17.935 2.474 -36.248 1.00 53.59 526 PRO A C 1
ATOM 4256 O O . PRO A 1 526 ? 18.549 3.234 -36.991 1.00 53.59 526 PRO A O 1
ATOM 4259 N N . GLU A 1 527 ? 16.704 2.051 -36.551 1.00 53.97 527 GLU A N 1
ATOM 4260 C CA . GLU A 1 527 ? 15.997 2.443 -37.779 1.00 53.97 527 GLU A CA 1
ATOM 4261 C C . GLU A 1 527 ? 15.398 3.861 -37.696 1.00 53.97 527 GLU A C 1
ATOM 4263 O O . GLU A 1 527 ? 15.389 4.583 -38.695 1.00 53.97 527 GLU A O 1
ATOM 4268 N N . ALA A 1 528 ? 14.976 4.310 -36.506 1.00 49.56 528 ALA A N 1
ATOM 4269 C CA . ALA A 1 528 ? 14.351 5.622 -36.308 1.00 49.56 528 ALA A CA 1
ATOM 4270 C C . ALA A 1 528 ? 15.357 6.787 -36.389 1.00 49.56 528 ALA A C 1
ATOM 4272 O O . ALA A 1 528 ? 15.016 7.855 -36.902 1.00 49.56 528 ALA A O 1
ATOM 4273 N N . SER A 1 529 ? 16.619 6.576 -35.985 1.00 48.41 529 SER A N 1
ATOM 4274 C CA . SER A 1 529 ? 17.657 7.626 -36.033 1.00 48.41 529 SER A CA 1
ATOM 4275 C C . SER A 1 529 ? 18.040 8.044 -37.464 1.00 48.41 529 SER A C 1
ATOM 4277 O O . SER A 1 529 ? 18.554 9.143 -37.693 1.00 48.41 529 SER A O 1
ATOM 4279 N N . SER A 1 530 ? 17.747 7.191 -38.453 1.00 47.94 530 SER A N 1
ATOM 4280 C CA . SER A 1 530 ? 17.970 7.491 -39.870 1.00 47.94 530 SER A CA 1
ATOM 4281 C C . SER A 1 530 ? 16.913 8.438 -40.460 1.00 47.94 530 SER A C 1
ATOM 4283 O O . SER A 1 530 ? 17.250 9.272 -41.303 1.00 47.94 530 SER A O 1
ATOM 4285 N N . ALA A 1 531 ? 15.667 8.367 -39.973 1.00 44.62 531 ALA A N 1
ATOM 4286 C CA . ALA A 1 531 ? 14.541 9.188 -40.428 1.00 44.62 531 ALA A CA 1
ATOM 4287 C C . ALA A 1 531 ? 14.508 10.578 -39.763 1.00 44.62 531 ALA A C 1
ATOM 4289 O O . ALA A 1 531 ? 14.118 11.568 -40.381 1.00 44.62 531 ALA A O 1
ATOM 4290 N N . GLU A 1 532 ? 14.984 10.687 -38.519 1.00 41.25 532 GLU A N 1
ATOM 4291 C CA . GLU A 1 532 ? 15.013 11.952 -37.768 1.00 41.25 532 GLU A CA 1
ATOM 4292 C C . GLU A 1 532 ? 15.981 12.986 -38.380 1.00 41.25 532 GLU A C 1
ATOM 4294 O O . GLU A 1 532 ? 15.749 14.193 -38.322 1.00 41.25 532 GLU A O 1
ATOM 4299 N N . LYS A 1 533 ? 17.033 12.523 -39.075 1.00 37.84 533 LYS A N 1
ATOM 4300 C CA . LYS A 1 533 ? 17.952 13.398 -39.829 1.00 37.84 533 LYS A CA 1
ATOM 4301 C C . LYS A 1 533 ? 17.316 14.030 -41.069 1.00 37.84 533 LYS A C 1
ATOM 4303 O O . LYS A 1 533 ? 17.885 14.977 -41.604 1.00 37.84 533 LYS A O 1
ATOM 4308 N N . THR A 1 534 ? 16.174 13.520 -41.535 1.00 39.34 534 THR A N 1
ATOM 4309 C CA . THR A 1 534 ? 15.489 14.013 -42.741 1.00 39.34 534 THR A CA 1
ATOM 4310 C C . THR A 1 534 ? 14.277 14.895 -42.432 1.00 39.34 534 THR A C 1
ATOM 4312 O O . THR A 1 534 ? 13.954 15.750 -43.243 1.00 39.34 534 THR A O 1
ATOM 4315 N N . SER A 1 535 ? 13.626 14.764 -41.268 1.00 39.03 535 SER A N 1
ATOM 4316 C CA . SER A 1 535 ? 12.380 15.498 -40.962 1.00 39.03 535 SER A CA 1
ATOM 4317 C C . SER A 1 535 ? 12.583 16.901 -40.366 1.00 39.03 535 SER A C 1
ATOM 4319 O O . SER A 1 535 ? 11.707 17.760 -40.491 1.00 39.03 535 SER A O 1
ATOM 4321 N N . LEU A 1 536 ? 13.747 17.175 -39.763 1.00 33.34 536 LEU A N 1
ATOM 4322 C CA . LEU A 1 536 ? 14.071 18.480 -39.169 1.00 33.34 536 LEU A CA 1
ATOM 4323 C C . LEU A 1 536 ? 14.251 19.609 -40.204 1.00 33.34 536 LEU A C 1
ATOM 4325 O O . LEU A 1 536 ? 14.169 20.777 -39.824 1.00 33.34 536 LEU A O 1
ATOM 4329 N N . SER A 1 537 ? 14.455 19.305 -41.495 1.00 37.41 537 SER A N 1
ATOM 4330 C CA . SER A 1 537 ? 14.514 20.334 -42.549 1.00 37.41 537 SER A CA 1
ATOM 4331 C C . SER A 1 537 ? 13.139 20.828 -42.999 1.00 37.41 537 SER A C 1
ATOM 4333 O O . SER A 1 537 ? 13.018 21.975 -43.427 1.00 37.41 537 SER A O 1
ATOM 4335 N N . ASP A 1 538 ? 12.100 20.003 -42.867 1.00 32.00 538 ASP A N 1
ATOM 4336 C CA . ASP A 1 538 ? 10.837 20.221 -43.584 1.00 32.00 538 ASP A CA 1
ATOM 4337 C C . ASP A 1 538 ? 9.747 20.839 -42.692 1.00 32.00 538 ASP A C 1
ATOM 4339 O O . ASP A 1 538 ? 8.879 21.578 -43.164 1.00 32.00 538 ASP A O 1
ATOM 4343 N N . ALA A 1 539 ? 9.825 20.632 -41.373 1.00 31.48 539 ALA A N 1
ATOM 4344 C CA . ALA A 1 539 ? 8.856 21.158 -40.408 1.00 31.48 539 ALA A CA 1
ATOM 4345 C C . ALA A 1 539 ? 8.927 22.690 -40.206 1.00 31.48 539 ALA A C 1
ATOM 4347 O O . ALA A 1 539 ? 8.007 23.282 -39.641 1.00 31.48 539 ALA A O 1
ATOM 4348 N N . ALA A 1 540 ? 9.979 23.359 -40.692 1.00 31.62 540 ALA A N 1
ATOM 4349 C CA . ALA A 1 540 ? 10.168 24.801 -40.519 1.00 31.62 540 ALA A CA 1
ATOM 4350 C C . ALA A 1 540 ? 9.305 25.681 -41.453 1.00 31.62 540 ALA A C 1
ATOM 4352 O O . ALA A 1 540 ? 9.284 26.897 -41.268 1.00 31.62 540 ALA A O 1
ATOM 4353 N N . MET A 1 541 ? 8.582 25.120 -42.437 1.00 32.03 541 MET A N 1
ATOM 4354 C CA . MET A 1 541 ? 7.910 25.926 -43.478 1.00 32.03 541 MET A CA 1
ATOM 4355 C C . MET A 1 541 ? 6.367 25.954 -43.462 1.00 32.03 541 MET A C 1
ATOM 4357 O O . MET A 1 541 ? 5.795 26.705 -44.248 1.00 32.03 541 MET A O 1
ATOM 4361 N N . ALA A 1 542 ? 5.660 25.209 -42.600 1.00 31.09 542 ALA A N 1
ATOM 4362 C CA . ALA A 1 542 ? 4.230 24.919 -42.839 1.00 31.09 542 ALA A CA 1
ATOM 4363 C C . ALA A 1 542 ? 3.207 25.357 -41.761 1.00 31.09 542 ALA A C 1
ATOM 4365 O O . ALA A 1 542 ? 2.110 24.802 -41.715 1.00 31.09 542 ALA A O 1
ATOM 4366 N N . ALA A 1 543 ? 3.490 26.349 -40.910 1.00 27.78 543 ALA A N 1
ATOM 4367 C CA . ALA A 1 543 ? 2.527 26.798 -39.891 1.00 27.78 543 ALA A CA 1
ATOM 4368 C C . ALA A 1 543 ? 1.986 28.220 -40.142 1.00 27.78 543 ALA A C 1
ATOM 4370 O O . ALA A 1 543 ? 2.562 29.194 -39.662 1.00 27.78 543 ALA A O 1
ATOM 4371 N N . ALA A 1 544 ? 0.837 28.344 -40.824 1.00 26.66 544 ALA A N 1
ATOM 4372 C CA . ALA A 1 544 ? -0.029 29.523 -40.701 1.00 26.66 544 ALA A CA 1
ATOM 4373 C C . ALA A 1 544 ? -1.524 29.207 -40.955 1.00 26.66 544 ALA A C 1
ATOM 4375 O O . ALA A 1 544 ? -1.886 28.697 -42.010 1.00 26.66 544 ALA A O 1
ATOM 4376 N N . THR A 1 545 ? -2.363 29.640 -40.001 1.00 29.41 545 THR A N 1
ATOM 4377 C CA . THR A 1 545 ? -3.837 29.856 -39.998 1.00 29.41 545 THR A CA 1
ATOM 4378 C C . THR A 1 545 ? -4.807 28.700 -39.648 1.00 29.41 545 THR A C 1
ATOM 4380 O O . THR A 1 545 ? -4.756 27.638 -40.261 1.00 29.41 545 THR A O 1
ATOM 4383 N N . PRO A 1 546 ? -5.738 28.919 -38.682 1.00 35.25 546 PRO A N 1
ATOM 4384 C CA . PRO A 1 546 ? -6.907 28.066 -38.444 1.00 35.25 546 PRO A CA 1
ATOM 4385 C C . PRO A 1 546 ? -8.250 28.766 -38.763 1.00 35.25 546 PRO A C 1
ATOM 4387 O O . PRO A 1 546 ? -8.456 29.921 -38.398 1.00 35.25 546 PRO A O 1
ATOM 4390 N N . GLU A 1 547 ? -9.194 28.025 -39.350 1.00 30.58 547 GLU A N 1
ATOM 4391 C CA . GLU A 1 547 ? -10.625 28.371 -39.439 1.00 30.58 547 GLU A CA 1
ATOM 4392 C C . GLU A 1 547 ? -11.451 27.456 -38.512 1.00 30.58 547 GLU A C 1
ATOM 4394 O O . GLU A 1 547 ? -11.176 26.258 -38.394 1.00 30.58 547 GLU A O 1
ATOM 4399 N N . ALA A 1 548 ? -12.441 28.035 -37.826 1.00 33.47 548 ALA A N 1
ATOM 4400 C CA . ALA A 1 548 ? -13.318 27.386 -36.848 1.00 33.47 548 ALA A CA 1
ATOM 4401 C C . ALA A 1 548 ? -14.683 27.004 -37.459 1.00 33.47 548 ALA A C 1
ATOM 4403 O O . ALA A 1 548 ? -15.166 27.675 -38.367 1.00 33.47 548 ALA A O 1
ATOM 4404 N N . ALA A 1 549 ? -15.317 25.952 -36.929 1.00 31.33 549 ALA A N 1
ATOM 4405 C CA . ALA A 1 549 ? -16.672 25.501 -37.275 1.00 31.33 549 ALA A CA 1
ATOM 4406 C C . ALA A 1 549 ? -17.629 25.647 -36.060 1.00 31.33 549 ALA A C 1
ATOM 4408 O O . ALA A 1 549 ? -17.128 25.707 -34.935 1.00 31.33 549 ALA A O 1
ATOM 4409 N N . PRO A 1 550 ? -18.965 25.721 -36.263 1.00 36.03 550 PRO A N 1
ATOM 4410 C CA . PRO A 1 550 ? -19.906 26.378 -35.344 1.00 36.03 550 PRO A CA 1
ATOM 4411 C C . PRO A 1 550 ? -20.401 25.500 -34.178 1.00 36.03 550 PRO A C 1
ATOM 4413 O O . PRO A 1 550 ? -20.502 24.278 -34.298 1.00 36.03 550 PRO A O 1
ATOM 4416 N N . GLU A 1 551 ? -20.719 26.163 -33.062 1.00 35.88 551 GLU A N 1
ATOM 4417 C CA . GLU A 1 551 ? -21.014 25.633 -31.715 1.00 35.88 551 GLU A CA 1
ATOM 4418 C C . GLU A 1 551 ? -22.364 24.888 -31.594 1.00 35.88 551 GLU A C 1
ATOM 4420 O O . GLU A 1 551 ? -22.600 24.147 -30.643 1.00 35.88 551 GLU A O 1
ATOM 4425 N N . ASP A 1 552 ? -23.235 24.999 -32.589 1.00 32.78 552 ASP A N 1
ATOM 4426 C CA . ASP A 1 552 ? -24.675 24.760 -32.453 1.00 32.78 552 ASP A CA 1
ATOM 4427 C C . ASP A 1 552 ? -25.093 23.276 -32.587 1.00 32.78 552 ASP A C 1
ATOM 4429 O O . ASP A 1 552 ? -26.239 22.911 -32.327 1.00 32.78 552 ASP A O 1
ATOM 4433 N N . VAL A 1 553 ? -24.163 22.389 -32.959 1.00 37.56 553 VAL A N 1
ATOM 4434 C CA . VAL A 1 553 ? -24.395 20.930 -33.067 1.00 37.56 553 VAL A CA 1
ATOM 4435 C C . VAL A 1 553 ? -23.968 20.186 -31.790 1.00 37.56 553 VAL A C 1
ATOM 4437 O O . VAL A 1 553 ? -24.361 19.040 -31.568 1.00 37.56 553 VAL A O 1
ATOM 4440 N N . ILE A 1 554 ? -23.181 20.836 -30.926 1.00 39.69 554 ILE A N 1
ATOM 4441 C CA . ILE A 1 554 ? -22.554 20.224 -29.744 1.00 39.69 554 ILE A CA 1
ATOM 4442 C C . ILE A 1 554 ? -23.523 20.173 -28.553 1.00 39.69 554 ILE A C 1
ATOM 4444 O O . ILE A 1 554 ? -23.540 19.179 -27.823 1.00 39.69 554 ILE A O 1
ATOM 4448 N N . ASP A 1 555 ? -24.391 21.173 -28.405 1.00 34.84 555 ASP A N 1
ATOM 4449 C CA . ASP A 1 555 ? -25.275 21.281 -27.238 1.00 34.84 555 ASP A CA 1
ATOM 4450 C C . ASP A 1 555 ? -26.409 20.241 -27.241 1.00 34.84 555 ASP A C 1
ATOM 4452 O O . ASP A 1 555 ? -26.740 19.677 -26.199 1.00 34.84 555 ASP A O 1
ATOM 4456 N N . ALA A 1 556 ? -26.934 19.868 -28.414 1.00 32.94 556 ALA A N 1
ATOM 4457 C CA . ALA A 1 556 ? -28.011 18.877 -28.514 1.00 32.94 556 ALA A CA 1
ATOM 4458 C C . ALA A 1 556 ? -27.562 17.433 -28.194 1.00 32.94 556 ALA A C 1
ATOM 4460 O O . ALA A 1 556 ? -28.382 16.602 -27.809 1.00 32.94 556 ALA A O 1
ATOM 4461 N N . ALA A 1 557 ? -26.268 17.120 -28.335 1.00 34.12 557 ALA A N 1
ATOM 4462 C CA . ALA A 1 557 ? -25.721 15.791 -28.043 1.00 34.12 557 ALA A CA 1
ATOM 4463 C C . ALA A 1 557 ? -25.304 15.620 -26.568 1.00 34.12 557 ALA A C 1
ATOM 4465 O O . ALA A 1 557 ? -25.221 14.492 -26.072 1.00 34.12 557 ALA A O 1
ATOM 4466 N N . LEU A 1 558 ? -25.040 16.724 -25.861 1.00 35.16 558 LEU A N 1
ATOM 4467 C CA . LEU A 1 558 ? -24.608 16.715 -24.461 1.00 35.16 558 LEU A CA 1
ATOM 4468 C C . LEU A 1 558 ? -25.771 16.473 -23.488 1.00 35.16 558 LEU A C 1
ATOM 4470 O O . LEU A 1 558 ? -25.595 15.732 -22.515 1.00 35.16 558 LEU A O 1
ATOM 4474 N N . ASP A 1 559 ? -26.965 16.986 -23.789 1.00 34.88 559 ASP A N 1
ATOM 4475 C CA . ASP A 1 559 ? -28.148 16.806 -22.935 1.00 34.88 559 ASP A CA 1
ATOM 4476 C C . ASP A 1 559 ? -28.631 15.339 -22.876 1.00 34.88 559 ASP A C 1
ATOM 4478 O O . ASP A 1 559 ? -29.019 14.843 -21.812 1.00 34.88 559 ASP A O 1
ATOM 4482 N N . ASP A 1 560 ? -28.512 14.592 -23.978 1.00 30.64 560 ASP A N 1
ATOM 4483 C CA . ASP A 1 560 ? -28.961 13.190 -24.069 1.00 30.64 560 ASP A CA 1
ATOM 4484 C C . ASP A 1 560 ? -28.022 12.213 -23.321 1.00 30.64 560 ASP A C 1
ATOM 4486 O O . ASP A 1 560 ? -28.443 11.215 -22.717 1.00 30.64 560 ASP A O 1
ATOM 4490 N N . ILE A 1 561 ? -26.724 12.534 -23.272 1.00 34.69 561 ILE A N 1
ATOM 4491 C CA . ILE A 1 561 ? -25.713 11.752 -22.542 1.00 34.69 561 ILE A CA 1
ATOM 4492 C C . ILE A 1 561 ? -25.803 12.024 -21.034 1.00 34.69 561 ILE A C 1
ATOM 4494 O O . ILE A 1 561 ? -25.667 11.100 -20.221 1.00 34.69 561 ILE A O 1
ATOM 4498 N N . GLN A 1 562 ? -26.091 13.266 -20.641 1.00 30.84 562 GLN A N 1
ATOM 4499 C CA . GLN A 1 562 ? -26.206 13.656 -19.236 1.00 30.84 562 GLN A CA 1
ATOM 4500 C C . GLN A 1 562 ? -27.438 13.024 -18.560 1.00 30.84 562 GLN A C 1
ATOM 4502 O O . GLN A 1 562 ? -27.356 12.598 -17.404 1.00 30.84 562 GLN A O 1
ATOM 4507 N N . MET A 1 563 ? -28.541 12.846 -19.293 1.00 29.19 563 MET A N 1
ATOM 4508 C CA . MET A 1 563 ? -29.750 12.164 -18.803 1.00 29.19 563 MET A CA 1
ATOM 4509 C C . MET A 1 563 ? -29.594 10.640 -18.661 1.00 29.19 563 MET A C 1
ATOM 4511 O O . MET A 1 563 ? -30.233 10.024 -17.801 1.00 29.19 563 MET A O 1
ATOM 4515 N N . THR A 1 564 ? -28.712 10.023 -19.450 1.00 32.22 564 THR A N 1
ATOM 4516 C CA . THR A 1 564 ? -28.459 8.572 -19.395 1.00 32.22 564 THR A CA 1
ATOM 4517 C C . THR A 1 564 ? -27.554 8.186 -18.215 1.00 32.22 564 THR A C 1
ATOM 4519 O O . THR A 1 564 ? -27.744 7.132 -17.607 1.00 32.22 564 THR A O 1
ATOM 4522 N N . LEU A 1 565 ? -26.612 9.056 -17.830 1.00 31.23 565 LEU A N 1
ATOM 4523 C CA . LEU A 1 565 ? -25.665 8.815 -16.729 1.00 31.23 565 LEU A CA 1
ATOM 4524 C C . LEU A 1 565 ? -26.219 9.129 -15.329 1.00 31.23 565 LEU A C 1
ATOM 4526 O O . LEU A 1 565 ? -25.674 8.639 -14.346 1.00 31.23 565 LEU A O 1
ATOM 4530 N N . LEU A 1 566 ? -27.296 9.912 -15.218 1.00 29.45 566 LEU A N 1
ATOM 4531 C CA . LEU A 1 566 ? -27.947 10.220 -13.935 1.00 29.45 566 LEU A CA 1
ATOM 4532 C C . LEU A 1 566 ? -28.982 9.166 -13.493 1.00 29.45 566 LEU A C 1
ATOM 4534 O O . LEU A 1 566 ? -29.398 9.173 -12.335 1.00 29.45 566 LEU A O 1
ATOM 4538 N N . ASN A 1 567 ? -29.375 8.252 -14.387 1.00 26.31 567 ASN A N 1
ATOM 4539 C CA . ASN A 1 567 ? -30.375 7.207 -14.126 1.00 26.31 567 ASN A CA 1
ATOM 4540 C C . ASN A 1 567 ? -29.785 5.802 -13.858 1.00 26.31 567 ASN A C 1
ATOM 4542 O O . ASN A 1 567 ? -30.553 4.860 -13.639 1.00 26.31 567 ASN A O 1
ATOM 4546 N N . GLN A 1 568 ? -28.455 5.647 -13.844 1.00 31.94 568 GLN A N 1
ATOM 4547 C CA . GLN A 1 568 ? -27.732 4.412 -13.478 1.00 31.94 568 GLN A CA 1
ATOM 4548 C C . GLN A 1 568 ? -26.960 4.596 -12.170 1.00 31.94 568 GLN A C 1
ATOM 4550 O O . GLN A 1 568 ? -26.902 3.617 -11.383 1.00 31.94 568 GLN A O 1
#

pLDDT: mean 73.51, std 22.32, range [22.94, 97.38]